Protein AF-A0A7C4BA07-F1 (afdb_monomer_lite)

Radius of gyration: 37.67 Å; chains: 1; bounding box: 111×68×107 Å

Organism: Thermofilum pendens (NCBI:txid2269)

Secondary structure (DSSP, 8-state):
--SEEEEEEE-TT-SPPPTTS-HHHHHHH-EEEEEEEEESSTT-TTS-EEEE-GGGHHHHHHHHTSPP---EEE-BB-SSHHHHEEEEEEE-TTSPEEEE-PPPTT--S-----EEEE-STTEEEEE-GGGEETTEE---S-EEE--B-TTT-PBPPHHHHHHHSHHHHHHHHTTHHHHHT-HHHHHH-TTS-TT--BS--GGGG-SEEEEEESS-SS--SS-TT--EEEE--BTTBPPEEBTTTEEEEEESSHHHHHHHHHHHHSHHHHHHHHHH--TT---THHHHHS-PPPP-TT-HHHHHHHHHHHHHHHHHHHHH-SS--GGGTT--HHHHHHHHHHHHHHHHHHHTT--HHHHHHHHHHHHHHHTPPPPPP----PPPPPEEEEE--EE-TTS-EEEEEEEE-TT---EEEEEEETTEEEEEEESSEEEEEEE----SEEEEEEEEEEETTEEEEEEEEEEE----------PPP----

Structure (mmCIF, N/CA/C/O backbone):
data_AF-A0A7C4BA07-F1
#
_entry.id   AF-A0A7C4BA07-F1
#
loop_
_atom_site.group_PDB
_atom_site.id
_atom_site.type_symbol
_atom_site.label_atom_id
_atom_site.label_alt_id
_atom_site.label_comp_id
_atom_site.label_asym_id
_atom_site.label_entity_id
_atom_site.label_seq_id
_atom_site.pdbx_PDB_ins_code
_atom_site.Cartn_x
_atom_site.Cartn_y
_atom_site.Cartn_z
_atom_site.occupancy
_atom_site.B_iso_or_equiv
_atom_site.auth_seq_id
_atom_site.auth_comp_id
_atom_site.auth_asym_id
_atom_site.auth_atom_id
_atom_site.pdbx_PDB_model_num
ATOM 1 N N . MET A 1 1 ? -4.619 -1.416 -33.440 1.00 54.12 1 MET A N 1
ATOM 2 C CA . MET A 1 1 ? -4.998 -1.117 -32.038 1.00 54.12 1 MET A CA 1
ATOM 3 C C . MET A 1 1 ? -6.148 -0.119 -32.037 1.00 54.12 1 MET A C 1
ATOM 5 O O . MET A 1 1 ? -6.012 0.909 -32.683 1.00 54.12 1 MET A O 1
ATOM 9 N N . ARG A 1 2 ? -7.273 -0.418 -31.367 1.00 68.38 2 ARG A N 1
ATOM 10 C CA . ARG A 1 2 ? -8.318 0.581 -31.076 1.00 68.38 2 ARG A CA 1
ATOM 11 C C . ARG A 1 2 ? -7.860 1.378 -29.851 1.00 68.38 2 ARG A C 1
ATOM 13 O O . ARG A 1 2 ? -7.842 0.827 -28.757 1.00 68.38 2 ARG A O 1
ATOM 20 N N . GLY A 1 3 ? -7.405 2.604 -30.063 1.00 81.94 3 GLY A N 1
ATOM 21 C CA . GLY A 1 3 ? -6.913 3.513 -29.031 1.00 81.94 3 GLY A CA 1
ATOM 22 C C . GLY A 1 3 ? -6.660 4.885 -29.637 1.00 81.94 3 GLY A C 1
ATOM 23 O O . GLY A 1 3 ? -6.429 4.987 -30.844 1.00 81.94 3 GLY A O 1
ATOM 24 N N . VAL A 1 4 ? -6.730 5.930 -28.820 1.00 91.00 4 VAL A N 1
ATOM 25 C CA . VAL A 1 4 ? -6.450 7.299 -29.264 1.00 91.00 4 VAL A CA 1
ATOM 26 C C . VAL A 1 4 ? -4.956 7.542 -29.097 1.00 91.00 4 VAL A C 1
ATOM 28 O O . VAL A 1 4 ? -4.429 7.400 -27.998 1.00 91.00 4 VAL A O 1
ATOM 31 N N . ARG A 1 5 ? -4.265 7.862 -30.194 1.00 92.69 5 ARG A N 1
ATOM 32 C CA . ARG A 1 5 ? -2.851 8.251 -30.146 1.00 92.69 5 ARG A CA 1
ATOM 33 C C . ARG A 1 5 ? -2.728 9.653 -29.572 1.00 92.69 5 ARG A C 1
ATOM 35 O O . ARG A 1 5 ? -3.477 10.544 -29.967 1.00 92.69 5 ARG A O 1
ATOM 42 N N . HIS A 1 6 ? -1.751 9.856 -28.703 1.00 91.12 6 HIS A N 1
ATOM 43 C CA . HIS A 1 6 ? -1.407 11.172 -28.177 1.00 91.12 6 HIS A CA 1
ATOM 44 C C . HIS A 1 6 ? 0.081 11.228 -27.820 1.00 91.12 6 HIS A C 1
ATOM 46 O O . HIS A 1 6 ? 0.798 10.231 -27.889 1.00 91.12 6 HIS A O 1
ATOM 52 N N . VAL A 1 7 ? 0.544 12.421 -27.450 1.00 90.75 7 VAL A N 1
ATOM 53 C CA . VAL A 1 7 ? 1.935 12.677 -27.069 1.00 90.75 7 VAL A CA 1
ATOM 54 C C . VAL A 1 7 ? 1.975 13.124 -25.614 1.00 90.75 7 VAL A C 1
ATOM 56 O O . VAL A 1 7 ? 1.247 14.041 -25.230 1.00 90.75 7 VAL A O 1
ATOM 59 N N . VAL A 1 8 ? 2.825 12.491 -24.811 1.00 90.12 8 VAL A N 1
ATOM 60 C CA . VAL A 1 8 ? 3.152 12.940 -23.454 1.00 90.12 8 VAL A CA 1
ATOM 61 C C . VAL A 1 8 ? 4.354 13.869 -23.540 1.00 90.12 8 VAL A C 1
ATOM 63 O O . VAL A 1 8 ? 5.394 13.493 -24.078 1.00 90.12 8 VAL A O 1
ATOM 66 N N . TRP A 1 9 ? 4.199 15.085 -23.027 1.00 90.50 9 TRP A N 1
ATOM 67 C CA . TRP A 1 9 ? 5.274 16.064 -22.927 1.00 90.50 9 TRP A CA 1
ATOM 68 C C . TRP A 1 9 ? 5.856 16.004 -21.520 1.00 90.50 9 TRP A C 1
ATOM 70 O O . TRP A 1 9 ? 5.135 16.197 -20.545 1.00 90.50 9 TRP A O 1
ATOM 80 N N . VAL A 1 10 ? 7.155 15.748 -21.425 1.00 88.12 10 VAL A N 1
ATOM 81 C CA . VAL A 1 10 ? 7.906 15.719 -20.172 1.00 88.12 10 VAL A CA 1
ATOM 82 C C . VAL A 1 10 ? 8.846 16.912 -20.158 1.00 88.12 10 VAL A C 1
ATOM 84 O O . VAL A 1 10 ? 9.645 17.086 -21.076 1.00 88.12 10 VAL A O 1
ATOM 87 N N . ASN A 1 11 ? 8.736 17.739 -19.119 1.00 87.94 11 ASN A N 1
ATOM 88 C CA . ASN A 1 11 ? 9.677 18.816 -18.840 1.00 87.94 11 ASN A CA 1
ATOM 89 C C . ASN A 1 11 ? 10.668 18.341 -17.763 1.00 87.94 11 ASN A C 1
ATOM 91 O O . ASN A 1 11 ? 10.300 18.357 -16.585 1.00 87.94 11 ASN A O 1
ATOM 95 N N . PRO A 1 12 ? 11.912 17.979 -18.128 1.00 81.31 12 PRO A N 1
ATOM 96 C CA . PRO A 1 12 ? 12.895 17.459 -17.177 1.00 81.31 12 PRO A CA 1
ATOM 97 C C . PRO A 1 12 ? 13.253 18.458 -16.070 1.00 81.31 12 PRO A C 1
ATOM 99 O O . PRO A 1 12 ? 13.679 18.067 -14.991 1.00 81.31 12 PRO A O 1
ATOM 102 N N . SER A 1 13 ? 13.061 19.764 -16.305 1.00 82.06 13 SER A N 1
ATOM 103 C CA . SER A 1 13 ? 13.362 20.789 -15.299 1.00 82.06 13 SER A CA 1
ATOM 104 C C . SER A 1 13 ? 12.371 20.814 -14.130 1.00 82.06 13 SER A C 1
ATOM 106 O O . SER A 1 13 ? 12.659 21.441 -13.110 1.00 82.06 13 SER A O 1
ATOM 108 N N . GLY A 1 14 ? 11.177 20.229 -14.294 1.00 79.75 14 GLY A N 1
ATOM 109 C CA . GLY A 1 14 ? 10.076 20.291 -13.325 1.00 79.75 14 GLY A CA 1
ATOM 110 C C . GLY A 1 14 ? 9.512 21.698 -13.064 1.00 79.75 14 GLY A C 1
ATOM 111 O O . GLY A 1 14 ? 8.563 21.846 -12.295 1.00 79.75 14 GLY A O 1
ATOM 112 N N . LYS A 1 15 ? 10.067 22.749 -13.685 1.00 84.44 15 LYS A N 1
ATOM 113 C CA . LYS A 1 15 ? 9.640 24.140 -13.489 1.00 84.44 15 LYS A CA 1
ATOM 114 C C . LYS A 1 15 ? 8.449 24.479 -14.392 1.00 84.44 15 LYS A C 1
ATOM 116 O O . LYS A 1 15 ? 8.382 23.980 -15.515 1.00 84.44 15 LYS A O 1
ATOM 121 N N . PRO A 1 16 ? 7.526 25.355 -13.957 1.00 87.12 16 PRO A N 1
ATOM 122 C CA . PRO A 1 16 ? 6.476 25.857 -14.835 1.00 87.12 16 PRO A CA 1
ATOM 123 C C . PRO A 1 16 ? 7.067 26.490 -16.100 1.00 87.12 16 PRO A C 1
ATOM 125 O O . PRO A 1 16 ? 7.991 27.299 -16.020 1.00 87.12 16 PRO A O 1
ATOM 128 N N . VAL A 1 17 ? 6.528 26.123 -17.264 1.00 89.56 17 VAL A N 1
ATOM 129 C CA . VAL A 1 17 ? 6.887 26.750 -18.542 1.00 89.56 17 VAL A CA 1
ATOM 130 C C . VAL A 1 17 ? 6.155 28.097 -18.638 1.00 89.56 17 VAL A C 1
ATOM 132 O O . VAL A 1 17 ? 4.936 28.111 -18.451 1.00 89.56 17 VAL A O 1
ATOM 135 N N . PRO A 1 18 ? 6.847 29.221 -18.912 1.00 92.62 18 PRO A N 1
ATOM 136 C CA . PRO A 1 18 ? 6.194 30.519 -19.088 1.00 92.62 18 PRO A CA 1
ATOM 137 C C . PRO A 1 18 ? 5.152 30.488 -20.214 1.00 92.62 18 PRO A C 1
ATOM 139 O O . PRO A 1 18 ? 5.396 29.903 -21.270 1.00 92.62 18 PRO A O 1
ATOM 142 N N . THR A 1 19 ? 3.988 31.111 -20.006 1.00 92.12 19 THR A N 1
ATOM 143 C CA . THR A 1 19 ? 2.861 31.055 -20.960 1.00 92.12 19 THR A CA 1
ATOM 144 C C . THR A 1 19 ? 3.121 31.809 -22.266 1.00 92.12 19 THR A C 1
ATOM 146 O O . THR A 1 19 ? 2.420 31.590 -23.247 1.00 92.12 19 THR A O 1
ATOM 149 N N . ASP A 1 20 ? 4.110 32.698 -22.276 1.00 94.69 20 ASP A N 1
ATOM 150 C CA . ASP A 1 20 ? 4.563 33.515 -23.402 1.00 94.69 20 ASP A CA 1
ATOM 151 C C . ASP A 1 20 ? 5.786 32.926 -24.130 1.00 94.69 20 ASP A C 1
ATOM 153 O O . ASP A 1 20 ? 6.244 33.487 -25.127 1.00 94.69 20 ASP A O 1
ATOM 157 N N . LYS A 1 21 ? 6.309 31.779 -23.673 1.00 94.94 21 LYS A N 1
ATOM 158 C CA . LYS A 1 21 ? 7.494 31.151 -24.264 1.00 94.94 21 LYS A CA 1
ATOM 159 C C . LYS A 1 21 ? 7.201 30.578 -25.662 1.00 94.94 21 LYS A C 1
ATOM 161 O O . LYS A 1 21 ? 6.239 29.819 -25.815 1.00 94.94 21 LYS A O 1
ATOM 166 N N . PRO A 1 22 ? 8.034 30.855 -26.686 1.00 96.06 22 PRO A N 1
ATOM 167 C CA . PRO A 1 22 ? 7.829 30.321 -28.030 1.00 96.06 22 PRO A CA 1
ATOM 168 C C . PRO A 1 22 ? 7.849 28.788 -28.073 1.00 96.06 22 PRO A C 1
ATOM 170 O O . PRO A 1 22 ? 8.717 28.145 -27.481 1.00 96.06 22 PRO A O 1
ATOM 173 N N . LEU A 1 23 ? 6.946 28.190 -28.860 1.00 92.62 23 LEU A N 1
ATOM 174 C CA . LEU A 1 23 ? 6.820 26.731 -28.984 1.00 92.62 23 LEU A CA 1
ATOM 175 C C . LEU A 1 23 ? 8.137 26.040 -29.378 1.00 92.62 23 LEU A C 1
ATOM 177 O O . LEU A 1 23 ? 8.424 24.948 -28.895 1.00 92.62 23 LEU A O 1
ATOM 181 N N . GLU A 1 24 ? 8.943 26.662 -30.238 1.00 93.75 24 GLU A N 1
ATOM 182 C CA . GLU A 1 24 ? 10.231 26.106 -30.670 1.00 93.75 24 GLU A CA 1
ATOM 183 C C . GLU A 1 24 ? 11.255 26.016 -29.535 1.00 93.75 24 GLU A C 1
ATOM 185 O O . GLU A 1 24 ? 12.064 25.091 -29.510 1.00 93.75 24 GLU A O 1
ATOM 190 N N . GLU A 1 25 ? 11.203 26.922 -28.560 1.00 92.31 25 GLU A N 1
ATOM 191 C CA . GLU A 1 25 ? 12.035 26.827 -27.359 1.00 92.31 25 GLU A CA 1
ATOM 192 C C . GLU A 1 25 ? 11.502 25.752 -26.414 1.00 92.31 25 GLU A C 1
ATOM 194 O O . GLU A 1 25 ? 12.265 24.909 -25.948 1.00 92.31 25 GLU A O 1
ATOM 199 N N . VAL A 1 26 ? 10.179 25.698 -26.215 1.00 92.06 26 VAL A N 1
ATOM 200 C CA . VAL A 1 26 ? 9.542 24.647 -25.403 1.00 92.06 26 VAL A CA 1
ATOM 201 C C . VAL A 1 26 ? 9.875 23.257 -25.951 1.00 92.06 26 VAL A C 1
ATOM 203 O O . VAL A 1 26 ? 10.183 22.345 -25.189 1.00 92.06 26 VAL A O 1
ATOM 206 N N . ARG A 1 27 ? 9.888 23.080 -27.277 1.00 91.31 27 ARG A N 1
ATOM 207 C CA . ARG A 1 27 ? 10.254 21.816 -27.940 1.00 91.31 27 ARG A CA 1
ATOM 208 C C . AR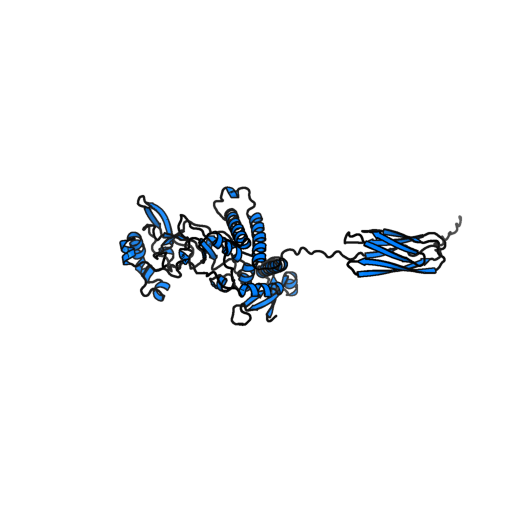G A 1 27 ? 11.702 21.380 -27.707 1.00 91.31 27 ARG A C 1
ATOM 210 O O . ARG A 1 27 ? 11.957 20.180 -27.791 1.00 91.31 27 ARG A O 1
ATOM 217 N N . LYS A 1 28 ? 12.626 22.318 -27.471 1.00 90.62 28 LYS A N 1
ATOM 218 C CA . LYS A 1 28 ? 14.043 22.031 -27.171 1.00 90.62 28 LYS A CA 1
ATOM 219 C C . LYS A 1 28 ? 14.252 21.636 -25.711 1.00 90.62 28 LYS A C 1
ATOM 221 O O . LYS A 1 28 ? 15.174 20.891 -25.414 1.00 90.62 28 LYS A O 1
ATOM 226 N N . GLU A 1 29 ? 13.394 22.126 -24.822 1.00 90.00 29 GLU A N 1
ATOM 227 C CA . GLU A 1 29 ? 13.486 21.907 -23.373 1.00 90.00 29 GLU A CA 1
ATOM 228 C C . GLU A 1 29 ? 12.603 20.760 -22.870 1.00 90.00 29 GLU A C 1
ATOM 230 O O . GLU A 1 29 ? 12.641 20.419 -21.690 1.00 90.00 29 GLU A O 1
ATOM 235 N N . THR A 1 30 ? 11.793 20.165 -23.747 1.00 90.38 30 THR A N 1
ATOM 236 C CA . THR A 1 30 ? 10.874 19.080 -23.396 1.00 90.38 30 THR A CA 1
ATOM 237 C C . THR A 1 30 ? 11.139 17.831 -24.219 1.00 90.38 30 THR A C 1
ATOM 239 O O . THR A 1 30 ? 11.403 17.881 -25.424 1.00 90.38 30 THR A O 1
ATOM 242 N N . THR A 1 31 ? 10.987 16.685 -23.564 1.00 90.50 31 THR A N 1
ATOM 243 C CA . THR A 1 31 ? 10.987 15.382 -24.225 1.00 90.50 31 THR A CA 1
ATOM 244 C C . THR A 1 31 ? 9.551 14.981 -24.529 1.00 90.50 31 THR A C 1
ATOM 246 O O . THR A 1 31 ? 8.634 15.261 -23.758 1.00 90.50 31 THR A O 1
ATOM 249 N N . ARG A 1 32 ? 9.327 14.362 -25.686 1.00 90.00 32 ARG A N 1
ATOM 250 C CA . ARG A 1 32 ? 7.995 14.000 -26.176 1.00 90.00 32 ARG A CA 1
ATOM 251 C C . ARG A 1 32 ? 7.945 12.506 -26.436 1.00 90.00 32 ARG A C 1
ATOM 253 O O . ARG A 1 32 ? 8.760 12.000 -27.201 1.00 90.00 32 ARG A O 1
ATOM 260 N N . TYR A 1 33 ? 6.973 11.832 -25.835 1.00 91.19 33 TYR A N 1
ATOM 261 C CA . TYR A 1 33 ? 6.792 10.389 -25.950 1.00 91.19 33 TYR A CA 1
ATOM 262 C C . TYR A 1 33 ? 5.454 10.066 -26.598 1.00 91.19 33 TYR A C 1
ATOM 264 O O . TYR A 1 33 ? 4.417 10.600 -26.200 1.00 91.19 33 TYR A O 1
ATOM 272 N N . GLU A 1 34 ? 5.465 9.179 -27.589 1.00 90.38 34 GLU A N 1
ATOM 273 C CA . GLU A 1 34 ? 4.231 8.645 -28.156 1.00 90.38 34 GLU A CA 1
ATOM 274 C C . GLU A 1 34 ? 3.554 7.700 -27.164 1.00 90.38 34 GLU A C 1
ATOM 276 O O . GLU A 1 34 ? 4.183 6.823 -26.571 1.00 90.38 34 GLU A O 1
ATOM 281 N N . ALA A 1 35 ? 2.246 7.865 -27.001 1.00 92.19 35 ALA A N 1
ATOM 282 C CA . ALA A 1 35 ? 1.448 7.044 -26.113 1.00 92.19 35 ALA A CA 1
ATOM 283 C C . ALA A 1 35 ? 0.049 6.798 -26.695 1.00 92.19 35 ALA A C 1
ATOM 285 O O . ALA A 1 35 ? -0.362 7.351 -27.721 1.00 92.19 35 ALA A O 1
ATOM 286 N N . LEU A 1 36 ? -0.673 5.899 -26.036 1.00 93.56 36 LEU A N 1
ATOM 287 C CA . LEU A 1 36 ? -2.017 5.474 -26.379 1.00 93.56 36 LEU A CA 1
ATOM 288 C C . LEU A 1 36 ? -2.934 5.655 -25.176 1.00 93.56 36 LEU A C 1
ATOM 290 O O . LEU A 1 36 ? -2.614 5.230 -24.068 1.00 93.56 36 LEU A O 1
ATOM 294 N N . MET A 1 37 ? -4.100 6.237 -25.422 1.00 92.69 37 MET A N 1
ATOM 295 C CA . MET A 1 37 ? -5.237 6.198 -24.512 1.00 92.69 37 MET A CA 1
ATOM 296 C C . MET A 1 37 ? -6.160 5.051 -24.921 1.00 92.69 37 MET A C 1
ATOM 298 O O . MET A 1 37 ? -6.663 5.018 -26.050 1.00 92.69 37 MET A O 1
ATOM 302 N N . ILE A 1 38 ? -6.379 4.106 -24.007 1.00 93.00 38 ILE A N 1
ATOM 303 C CA . ILE A 1 38 ? -7.267 2.952 -24.205 1.00 93.00 38 ILE A CA 1
ATOM 304 C C .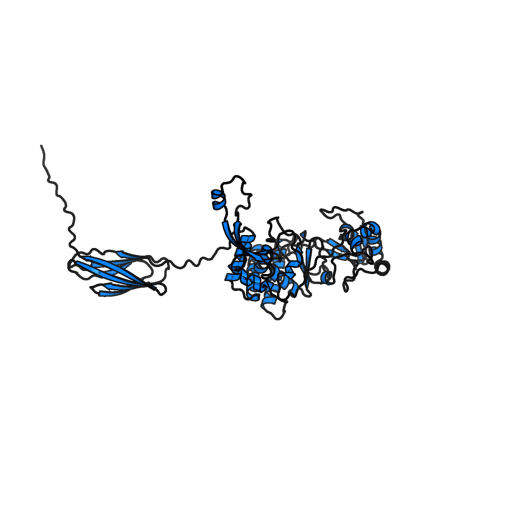 ILE A 1 38 ? -8.163 2.746 -22.975 1.00 93.00 38 ILE A C 1
ATOM 306 O O . ILE A 1 38 ? -7.718 3.020 -21.865 1.00 93.00 38 ILE A O 1
ATOM 310 N N . PRO A 1 39 ? -9.407 2.263 -23.129 1.00 92.31 39 PRO A N 1
ATOM 311 C CA . PRO A 1 39 ? -10.241 1.903 -21.983 1.00 92.31 39 PRO A CA 1
ATOM 312 C C . PRO A 1 39 ? -9.659 0.687 -21.246 1.00 92.31 39 PRO A C 1
ATOM 314 O O . PRO A 1 39 ? -9.095 -0.210 -21.886 1.00 92.31 39 PRO A O 1
ATOM 317 N N . LEU A 1 40 ? -9.822 0.640 -19.919 1.00 88.75 40 LEU A N 1
ATOM 318 C CA . LEU A 1 40 ? -9.461 -0.515 -19.088 1.00 88.75 40 LEU A CA 1
ATOM 319 C C . LEU A 1 40 ? -10.188 -1.774 -19.566 1.00 88.75 40 LEU A C 1
ATOM 321 O O . LEU A 1 40 ? -9.577 -2.833 -19.689 1.00 88.75 40 LEU A O 1
ATOM 325 N N . GLU A 1 41 ? -11.476 -1.645 -19.896 1.00 87.44 41 GLU A N 1
ATOM 326 C CA . GLU A 1 41 ? -12.272 -2.707 -20.502 1.00 87.44 41 GLU A CA 1
ATOM 327 C C . GLU A 1 41 ? -12.404 -2.469 -22.020 1.00 87.44 41 GLU A C 1
ATOM 329 O O . GLU A 1 41 ? -13.167 -1.599 -22.448 1.00 87.44 41 GLU A O 1
ATOM 334 N N . PRO A 1 42 ? -11.742 -3.263 -22.889 1.00 84.00 42 PRO A N 1
ATOM 335 C CA . PRO A 1 42 ? -11.705 -3.009 -24.336 1.00 84.00 42 PRO A CA 1
ATOM 336 C C . PRO A 1 42 ? -13.069 -2.957 -25.040 1.00 84.00 42 PRO A C 1
ATOM 338 O O . PRO A 1 42 ? -13.168 -2.431 -26.148 1.00 84.00 42 PRO A O 1
ATOM 341 N N . ARG A 1 43 ? -14.104 -3.552 -24.434 1.00 85.19 43 ARG A N 1
ATOM 342 C CA . ARG A 1 43 ? -15.472 -3.617 -24.972 1.00 85.19 43 ARG A CA 1
ATOM 343 C C . ARG A 1 43 ? -16.441 -2.629 -24.309 1.00 85.19 43 ARG A C 1
ATOM 345 O O . ARG A 1 43 ? -17.592 -2.590 -24.726 1.00 85.19 43 ARG A O 1
ATOM 352 N N . LYS A 1 44 ? -15.985 -1.846 -23.326 1.00 88.62 44 LYS A N 1
ATOM 353 C CA . LYS A 1 44 ? -16.787 -0.868 -22.579 1.00 88.62 44 LYS A CA 1
ATOM 354 C C . LYS A 1 44 ? -16.070 0.486 -22.546 1.00 88.62 44 LYS A C 1
ATOM 356 O O . LYS A 1 44 ? -15.267 0.730 -21.640 1.00 88.62 44 LYS A O 1
ATOM 361 N N . PRO A 1 45 ? -16.279 1.359 -23.547 1.00 88.19 45 PRO A N 1
ATOM 362 C CA . PRO A 1 45 ? -15.629 2.672 -23.599 1.00 88.19 45 PRO A CA 1
ATOM 363 C C . PRO A 1 45 ? -15.997 3.593 -22.422 1.00 88.19 45 PRO A C 1
ATOM 365 O O . PRO A 1 45 ? -15.292 4.568 -22.184 1.00 88.19 45 PRO A O 1
ATOM 368 N N . GLU A 1 46 ? -17.069 3.292 -21.690 1.00 89.94 46 GLU A N 1
ATOM 369 C CA . GLU A 1 46 ? -17.479 3.952 -20.448 1.00 89.94 46 GLU A CA 1
ATOM 370 C C . GLU A 1 46 ? -16.627 3.568 -19.225 1.00 89.94 46 GLU A C 1
ATOM 372 O O . GLU A 1 46 ? -16.712 4.229 -18.190 1.00 89.94 46 GLU A O 1
ATOM 377 N N . SER A 1 47 ? -15.802 2.518 -19.329 1.00 89.62 47 SER A N 1
ATOM 378 C CA . SER A 1 47 ? -14.817 2.180 -18.295 1.00 89.62 47 SER A CA 1
ATOM 379 C C . SER A 1 47 ? -13.726 3.258 -18.199 1.00 89.62 47 SER A C 1
ATOM 381 O O . SER A 1 47 ? -13.521 4.008 -19.157 1.00 89.62 47 SER A O 1
ATOM 383 N N . PRO A 1 48 ? -13.000 3.365 -17.067 1.00 89.31 48 PRO A N 1
ATOM 384 C CA . PRO A 1 48 ? -11.878 4.293 -16.961 1.00 89.31 48 PRO A CA 1
ATOM 385 C C . PRO A 1 48 ? -10.841 4.063 -18.065 1.00 89.31 48 PRO A C 1
ATOM 387 O O . PRO A 1 48 ? -10.653 2.943 -18.538 1.00 89.31 48 PRO A O 1
ATOM 390 N N . TRP A 1 49 ? -10.154 5.128 -18.473 1.00 92.12 49 TRP A N 1
ATOM 391 C CA . TRP A 1 49 ? -9.155 5.075 -19.538 1.00 92.12 49 TRP A CA 1
ATOM 392 C C . TRP A 1 49 ? -7.744 5.120 -18.965 1.00 92.12 49 TRP A C 1
ATOM 394 O O . TRP A 1 49 ? -7.472 5.856 -18.020 1.00 92.12 49 TRP A O 1
ATOM 404 N N . MET A 1 50 ? -6.847 4.353 -19.578 1.00 92.88 50 MET A N 1
ATOM 405 C CA . MET A 1 50 ? -5.438 4.270 -19.227 1.00 92.88 50 MET A CA 1
ATOM 406 C C . MET A 1 50 ? -4.543 4.868 -20.308 1.00 92.88 50 MET A C 1
ATOM 408 O O . MET A 1 50 ? -4.778 4.679 -21.505 1.00 92.88 50 MET A O 1
ATOM 412 N N . GLN A 1 51 ? -3.491 5.553 -19.863 1.00 93.75 51 GLN A N 1
ATOM 413 C CA . GLN A 1 51 ? -2.422 6.097 -20.691 1.00 93.75 51 GLN A CA 1
ATOM 414 C C . GLN A 1 51 ? -1.215 5.153 -20.690 1.00 93.75 51 GLN A C 1
ATOM 416 O O . GLN A 1 51 ? -0.526 5.043 -19.680 1.00 93.75 51 GLN A O 1
ATOM 421 N N . VAL A 1 52 ? -0.943 4.493 -21.815 1.00 93.94 52 VAL A N 1
ATOM 422 C CA . VAL A 1 52 ? 0.092 3.448 -21.930 1.00 93.94 52 VAL A CA 1
ATOM 423 C C . VAL A 1 52 ? 0.951 3.616 -23.187 1.00 93.94 52 VAL A C 1
ATOM 425 O O . VAL A 1 52 ? 0.551 4.301 -24.127 1.00 93.94 52 VAL A O 1
ATOM 428 N N . THR A 1 53 ? 2.118 2.973 -23.243 1.00 92.06 53 THR A N 1
ATOM 429 C CA . THR A 1 53 ? 2.910 2.841 -24.479 1.00 92.06 53 THR A CA 1
ATOM 430 C C . THR A 1 53 ? 2.436 1.629 -25.296 1.00 92.06 53 THR A C 1
ATOM 432 O O . THR A 1 53 ? 1.879 0.685 -24.728 1.00 92.06 53 THR A O 1
ATOM 435 N N . PRO A 1 54 ? 2.648 1.598 -26.628 1.00 88.38 54 PRO A N 1
ATOM 436 C CA . PRO A 1 54 ? 2.266 0.450 -27.455 1.00 88.38 54 PRO A CA 1
ATOM 437 C C . PRO A 1 54 ? 2.856 -0.888 -26.982 1.00 88.38 54 PRO A C 1
ATOM 439 O O . PRO A 1 54 ? 2.174 -1.909 -27.082 1.00 88.38 54 PRO A O 1
ATOM 442 N N . GLY A 1 55 ? 4.079 -0.877 -26.436 1.00 88.75 55 GLY A N 1
ATOM 443 C CA . GLY A 1 55 ? 4.810 -2.073 -26.005 1.00 88.75 55 GLY A CA 1
ATOM 444 C C . GLY A 1 55 ? 4.166 -2.836 -24.844 1.00 88.75 55 GLY A C 1
ATOM 445 O O . GLY A 1 55 ? 4.304 -4.054 -24.769 1.00 88.75 55 GLY A O 1
ATOM 446 N N . VAL A 1 56 ? 3.402 -2.161 -23.976 1.00 92.69 56 VAL A N 1
ATOM 447 C CA . VAL A 1 56 ? 2.809 -2.799 -22.783 1.00 92.69 56 VAL A CA 1
ATOM 448 C C . VAL A 1 56 ? 1.339 -3.188 -22.940 1.00 92.69 56 VAL A C 1
ATOM 450 O O . VAL A 1 56 ? 0.807 -3.891 -22.085 1.00 92.69 56 VAL A O 1
ATOM 453 N N . VAL A 1 57 ? 0.657 -2.763 -24.012 1.00 90.75 57 VAL A N 1
ATOM 454 C CA . VAL A 1 57 ? -0.812 -2.895 -24.148 1.00 90.75 57 VAL A CA 1
ATOM 455 C C . VAL A 1 57 ? -1.300 -4.327 -23.918 1.00 90.75 57 VAL A C 1
ATOM 457 O O . VAL A 1 57 ? -2.277 -4.537 -23.198 1.00 90.75 57 VAL A O 1
ATOM 460 N N . GLU A 1 58 ? -0.641 -5.312 -24.529 1.00 88.50 58 GLU A N 1
ATOM 461 C CA . GLU A 1 58 ? -1.071 -6.710 -24.434 1.00 88.50 58 GLU A CA 1
ATOM 462 C C . GLU A 1 58 ? -0.802 -7.300 -23.044 1.00 88.50 58 GLU A C 1
ATOM 464 O O . GLU A 1 58 ? -1.665 -7.967 -22.471 1.00 88.50 58 GLU A O 1
ATOM 469 N N . ALA A 1 59 ? 0.351 -6.976 -22.453 1.00 90.31 59 ALA A N 1
ATOM 470 C CA . ALA A 1 59 ? 0.699 -7.396 -21.100 1.00 90.31 59 ALA A CA 1
ATOM 471 C C . ALA A 1 59 ? -0.275 -6.827 -20.058 1.00 90.31 59 ALA A C 1
ATOM 473 O O . ALA A 1 59 ? -0.740 -7.559 -19.182 1.00 90.31 59 ALA A O 1
ATOM 474 N N . VAL A 1 60 ? -0.651 -5.550 -20.194 1.00 91.38 60 VAL A N 1
ATOM 475 C CA . VAL A 1 60 ? -1.659 -4.920 -19.334 1.00 91.38 60 VAL A CA 1
ATOM 476 C C . VAL A 1 60 ? -2.993 -5.650 -19.455 1.00 91.38 60 VAL A C 1
ATOM 478 O O . VAL A 1 60 ? -3.556 -6.053 -18.443 1.00 91.38 60 VAL A O 1
ATOM 481 N N . ARG A 1 61 ? -3.487 -5.904 -20.673 1.00 88.81 61 ARG A N 1
ATOM 482 C CA . ARG A 1 61 ? -4.765 -6.613 -20.873 1.00 88.81 61 ARG A CA 1
ATOM 483 C C . ARG A 1 61 ? -4.787 -7.994 -20.234 1.00 88.81 61 ARG A C 1
ATOM 485 O O . ARG A 1 61 ? -5.790 -8.348 -19.618 1.00 88.81 61 ARG A O 1
ATOM 492 N N . LYS A 1 62 ? -3.693 -8.750 -20.353 1.00 86.19 62 LYS A N 1
ATOM 493 C CA . LYS A 1 62 ? -3.560 -10.061 -19.708 1.00 86.19 62 LYS A CA 1
ATOM 494 C C . LYS A 1 62 ? -3.694 -9.944 -18.188 1.00 86.19 62 LYS A C 1
ATOM 496 O O . LYS A 1 62 ? -4.385 -10.760 -17.585 1.00 86.19 62 LYS A O 1
ATOM 501 N N . LEU A 1 63 ? -3.088 -8.920 -17.583 1.00 87.19 63 LEU A N 1
ATOM 502 C CA . LEU A 1 63 ? -3.173 -8.698 -16.139 1.00 87.19 63 LEU A CA 1
ATOM 503 C C . LEU A 1 63 ? -4.582 -8.291 -15.679 1.00 87.19 63 LEU A C 1
ATOM 505 O O . LEU A 1 63 ? -5.028 -8.724 -14.621 1.00 87.19 63 LEU A O 1
ATOM 509 N N . LEU A 1 64 ? -5.297 -7.486 -16.468 1.00 89.88 64 LEU A N 1
ATOM 510 C CA . LEU A 1 64 ? -6.654 -7.039 -16.126 1.00 89.88 64 LEU A CA 1
ATOM 511 C C . LEU A 1 64 ? -7.709 -8.157 -16.246 1.00 89.88 64 LEU A C 1
ATOM 513 O O . LEU A 1 64 ? -8.754 -8.087 -15.604 1.00 89.88 64 LEU A O 1
ATOM 517 N N . ALA A 1 65 ? -7.450 -9.189 -17.055 1.00 86.19 65 ALA A N 1
ATOM 518 C CA . ALA A 1 65 ? -8.404 -10.260 -17.364 1.00 86.19 65 ALA A CA 1
ATOM 519 C C . ALA A 1 65 ? -8.441 -11.419 -16.341 1.00 86.19 65 ALA A C 1
ATOM 521 O O . ALA A 1 65 ? -9.190 -12.377 -16.532 1.00 86.19 65 ALA A O 1
ATOM 522 N N . GLY A 1 66 ? -7.623 -11.371 -15.285 1.00 82.25 66 GLY A N 1
ATOM 523 C CA . GLY A 1 66 ? -7.528 -12.434 -14.281 1.00 82.25 66 GLY A CA 1
ATOM 524 C C . GLY A 1 66 ? -8.721 -12.535 -13.317 1.00 82.25 66 GLY A C 1
ATOM 525 O O . GLY A 1 66 ? -9.555 -11.635 -13.199 1.00 82.25 66 GLY A O 1
ATOM 526 N N . GLN A 1 67 ? -8.768 -13.638 -12.567 1.00 91.00 67 GLN A N 1
ATOM 527 C CA . GLN A 1 67 ? -9.696 -13.806 -11.447 1.00 91.00 67 GLN A CA 1
ATOM 528 C C . GLN A 1 67 ? -9.292 -12.892 -10.281 1.00 91.00 67 GLN A C 1
ATOM 530 O O . GLN A 1 67 ? -8.113 -12.766 -9.951 1.00 91.00 67 GLN A O 1
ATOM 535 N N . GLN A 1 68 ? -10.275 -12.275 -9.625 1.00 93.94 68 GLN A N 1
ATOM 536 C CA . GLN A 1 68 ? -10.054 -11.515 -8.396 1.00 93.94 68 GLN A CA 1
ATOM 537 C C . GLN A 1 68 ? -10.049 -12.464 -7.193 1.00 93.94 68 GLN A C 1
ATOM 539 O O . GLN A 1 68 ? -11.040 -13.151 -6.948 1.00 93.94 68 GLN A O 1
ATOM 544 N N . TYR A 1 69 ? -8.931 -12.501 -6.467 1.00 96.19 69 TYR A N 1
ATOM 545 C CA . TYR A 1 69 ? -8.765 -13.297 -5.241 1.00 96.19 69 TYR A CA 1
ATOM 546 C C . TYR A 1 69 ? -8.709 -12.455 -3.968 1.00 96.19 69 TYR A C 1
ATOM 548 O O . TYR A 1 69 ? -8.900 -12.988 -2.880 1.00 96.19 69 TYR A O 1
ATOM 556 N N . TYR A 1 70 ? -8.448 -11.158 -4.113 1.00 97.31 70 TYR A N 1
ATOM 557 C CA . TYR A 1 70 ? -8.254 -10.227 -3.012 1.00 97.31 70 TYR A CA 1
ATOM 558 C C . TYR A 1 70 ? -9.234 -9.065 -3.135 1.00 97.31 70 TYR A C 1
ATOM 560 O O . TYR A 1 70 ? -9.522 -8.590 -4.238 1.00 97.31 70 TYR A O 1
ATOM 568 N N . GLU A 1 71 ? -9.724 -8.599 -1.991 1.00 97.06 71 GLU A N 1
ATOM 569 C CA . GLU A 1 71 ? -10.641 -7.470 -1.888 1.00 97.06 71 GLU A CA 1
ATOM 570 C C . GLU A 1 71 ? -10.010 -6.377 -1.026 1.00 97.06 71 GLU A C 1
ATOM 572 O O . GLU A 1 71 ? -9.400 -6.638 0.014 1.00 97.06 71 GLU A O 1
ATOM 577 N N . ALA A 1 72 ? -10.119 -5.139 -1.501 1.00 97.75 72 ALA A N 1
ATOM 578 C CA . ALA A 1 72 ? -9.642 -3.972 -0.786 1.00 97.75 72 ALA A CA 1
ATOM 579 C C . ALA A 1 72 ? -10.811 -3.291 -0.081 1.00 97.75 72 ALA A C 1
ATOM 581 O O . ALA A 1 72 ? -11.873 -3.085 -0.665 1.00 97.75 72 ALA A O 1
ATOM 582 N N . HIS A 1 73 ? -10.584 -2.850 1.149 1.00 97.69 73 HIS A N 1
ATOM 583 C CA . HIS A 1 73 ? -11.582 -2.172 1.960 1.00 97.69 73 HIS A CA 1
ATOM 584 C C . HIS A 1 73 ? -11.034 -0.865 2.512 1.00 97.69 73 HIS A C 1
ATOM 586 O O . HIS A 1 73 ? -9.836 -0.710 2.756 1.00 97.69 73 HIS A O 1
ATOM 592 N N . LYS A 1 74 ? -11.921 0.095 2.766 1.00 96.75 74 LYS A N 1
ATOM 593 C CA . LYS A 1 74 ? -11.548 1.250 3.582 1.00 96.75 74 LYS A CA 1
ATOM 594 C C . LYS A 1 74 ? -11.221 0.785 5.001 1.00 96.75 74 LYS A C 1
ATOM 596 O O . LYS A 1 74 ? -11.764 -0.206 5.488 1.00 96.75 74 LYS A O 1
ATOM 601 N N . GLY A 1 75 ? -10.337 1.524 5.665 1.00 96.81 75 GLY A N 1
ATOM 602 C CA . GLY A 1 75 ? -10.191 1.428 7.115 1.00 96.81 75 GLY A CA 1
ATOM 603 C C . GLY A 1 75 ? -11.491 1.746 7.866 1.00 96.81 75 GLY A C 1
ATOM 604 O O . GLY A 1 75 ? -12.478 2.191 7.281 1.00 96.81 75 GLY A O 1
ATOM 605 N N . ALA A 1 76 ? -11.470 1.588 9.187 1.00 97.50 76 ALA A N 1
ATOM 606 C CA . ALA A 1 76 ? -12.634 1.856 10.020 1.00 97.50 76 ALA A CA 1
ATOM 607 C C . ALA A 1 76 ? -12.955 3.360 10.051 1.00 97.50 76 ALA A C 1
ATOM 609 O O . ALA A 1 76 ? -12.100 4.197 10.365 1.00 97.50 76 ALA A O 1
ATOM 610 N N . TYR A 1 77 ? -14.201 3.716 9.744 1.00 96.50 77 TYR A N 1
ATOM 611 C CA . TYR A 1 77 ? -14.683 5.091 9.740 1.00 96.50 77 TYR A CA 1
ATOM 612 C C . TYR A 1 77 ? -15.455 5.421 11.021 1.00 96.50 77 TYR A C 1
ATOM 614 O O . TYR A 1 77 ? -16.603 5.024 11.226 1.00 96.50 77 TYR A O 1
ATOM 622 N N . VAL A 1 78 ? -14.827 6.215 11.889 1.00 95.25 78 VAL A N 1
ATOM 623 C CA . VAL A 1 78 ? -15.379 6.550 13.212 1.00 95.25 78 VAL A CA 1
ATOM 624 C C . VAL A 1 78 ? -16.286 7.787 13.213 1.00 95.25 78 VAL A C 1
ATOM 626 O O . VAL A 1 78 ? -17.027 8.022 14.166 1.00 95.25 78 VAL A O 1
ATOM 629 N N . GLY A 1 79 ? -16.244 8.623 12.171 1.00 92.38 79 GLY A N 1
ATOM 630 C CA . GLY A 1 79 ? -17.112 9.802 12.013 1.00 92.38 79 GLY A CA 1
ATOM 631 C C . GLY A 1 79 ? -16.930 10.941 13.037 1.00 92.38 79 GLY A C 1
ATOM 632 O O . GLY A 1 79 ? -17.523 12.006 12.858 1.00 92.38 79 GLY A O 1
ATOM 633 N N . LEU A 1 80 ? -16.125 10.746 14.088 1.00 94.38 80 LEU A N 1
ATOM 634 C CA . LEU A 1 80 ? -15.724 11.763 15.065 1.00 94.38 80 LEU A CA 1
ATOM 635 C C . LEU A 1 80 ? -14.394 11.377 15.734 1.00 94.38 80 LEU A C 1
ATOM 637 O O . LEU A 1 80 ? -14.369 10.843 16.838 1.00 94.38 80 LEU A O 1
ATOM 641 N N . ASN A 1 81 ? -13.284 11.643 15.043 1.00 95.12 81 ASN A N 1
ATOM 642 C CA . ASN A 1 81 ? -11.959 11.126 15.402 1.00 95.12 81 ASN A CA 1
ATOM 643 C C . ASN A 1 81 ? -11.575 11.361 16.868 1.00 95.12 81 ASN A C 1
ATOM 645 O O . ASN A 1 81 ? -11.214 10.403 17.524 1.00 95.12 81 ASN A O 1
ATOM 649 N N . GLN A 1 82 ? -11.725 12.569 17.420 1.00 95.19 82 GLN A N 1
ATOM 650 C CA . GLN A 1 82 ? -11.307 12.864 18.802 1.00 95.19 82 GLN A CA 1
ATOM 651 C C . GLN A 1 82 ? -12.108 12.131 19.889 1.00 95.19 82 GLN A C 1
ATOM 653 O O . GLN A 1 82 ? -11.700 12.161 21.035 1.00 95.19 82 GLN A O 1
ATOM 658 N N . VAL A 1 83 ? -13.236 11.479 19.599 1.00 96.88 83 VAL A N 1
ATOM 659 C CA . VAL A 1 83 ? -13.881 10.608 20.606 1.00 96.88 83 VAL A CA 1
ATOM 660 C C . VAL A 1 83 ? -13.300 9.195 20.570 1.00 96.88 83 VAL A C 1
ATOM 662 O O . VAL A 1 83 ? -13.249 8.525 21.589 1.00 96.88 83 VAL A O 1
ATOM 665 N N . TYR A 1 84 ? -12.848 8.726 19.408 1.00 97.56 84 TYR A N 1
ATOM 666 C CA . TYR A 1 84 ? -12.395 7.342 19.250 1.00 97.56 84 TYR A CA 1
ATOM 667 C C . TYR A 1 84 ? -10.876 7.202 19.221 1.00 97.56 84 TYR A C 1
ATOM 669 O O . TYR A 1 84 ? -10.373 6.148 19.588 1.00 97.56 84 TYR A O 1
ATOM 677 N N . PHE A 1 85 ? -10.154 8.223 18.762 1.00 97.06 85 PHE A N 1
ATOM 678 C CA . PHE A 1 85 ? -8.700 8.242 18.669 1.00 97.06 85 PHE A CA 1
ATOM 679 C C . PHE A 1 85 ? -8.152 8.718 20.004 1.00 97.06 85 PHE A C 1
ATOM 681 O O . PHE A 1 85 ? -8.427 9.839 20.437 1.00 97.06 85 PHE A O 1
ATOM 688 N N . ILE A 1 86 ? -7.395 7.844 20.648 1.00 97.62 86 ILE A N 1
ATOM 689 C CA . ILE A 1 86 ? -6.941 8.020 22.018 1.00 97.62 86 ILE A CA 1
ATOM 690 C C . ILE A 1 86 ? -5.433 7.805 22.111 1.00 97.62 86 ILE A C 1
ATOM 692 O O . ILE A 1 86 ? -4.819 7.118 21.290 1.00 97.62 86 ILE A O 1
ATOM 696 N N . GLU A 1 87 ? -4.855 8.400 23.141 1.00 97.31 87 GLU A N 1
ATOM 697 C CA . GLU A 1 87 ? -3.481 8.184 23.574 1.00 97.31 87 GLU A CA 1
ATOM 698 C C . GLU A 1 87 ? -3.527 7.503 24.942 1.00 97.31 87 GLU A C 1
ATOM 700 O O . GLU A 1 87 ? -4.266 7.939 25.832 1.00 97.31 87 GLU A O 1
ATOM 705 N N . ILE A 1 88 ? -2.756 6.430 25.112 1.00 97.50 88 ILE A N 1
ATOM 706 C CA . ILE A 1 88 ? -2.633 5.738 26.396 1.00 97.50 88 ILE A CA 1
ATOM 707 C C . ILE A 1 88 ? -1.556 6.459 27.210 1.00 97.50 88 ILE A C 1
ATOM 709 O O . ILE A 1 88 ? -0.390 6.464 26.832 1.00 97.50 88 ILE A O 1
ATOM 713 N N . ARG A 1 89 ? -1.943 7.066 28.335 1.00 97.44 89 ARG A N 1
ATOM 714 C CA . ARG A 1 89 ? -1.030 7.771 29.250 1.00 97.44 89 ARG A CA 1
ATOM 715 C C . ARG A 1 89 ? -0.315 6.816 30.193 1.00 97.44 89 ARG A C 1
ATOM 717 O O . ARG A 1 89 ? 0.868 6.983 30.467 1.00 97.44 89 ARG A O 1
ATOM 724 N N . SER A 1 90 ? -1.042 5.839 30.723 1.00 97.00 90 SER A N 1
ATOM 725 C CA . SER A 1 90 ? -0.489 4.831 31.624 1.00 97.00 90 SER A CA 1
ATOM 726 C C . SER A 1 90 ? -1.407 3.618 31.731 1.00 97.00 90 SER A C 1
ATOM 728 O O . SER A 1 90 ? -2.592 3.665 31.383 1.00 97.00 90 SER A O 1
ATOM 730 N N . ARG A 1 91 ? -0.853 2.516 32.238 1.00 97.06 91 ARG A N 1
ATOM 731 C CA . ARG A 1 91 ? -1.607 1.324 32.622 1.00 97.06 91 ARG A CA 1
ATOM 732 C C . ARG A 1 91 ? -1.679 1.248 34.142 1.00 97.06 91 ARG A C 1
ATOM 734 O O . ARG A 1 91 ? -0.663 1.366 34.822 1.00 97.06 91 ARG A O 1
ATOM 741 N N . ARG A 1 92 ? -2.885 1.066 34.672 1.00 96.94 92 ARG A N 1
ATOM 742 C CA . ARG A 1 92 ? -3.126 0.883 36.106 1.00 96.94 92 ARG A CA 1
ATOM 743 C C . ARG A 1 92 ? -2.763 -0.541 36.551 1.00 96.94 92 ARG A C 1
ATOM 745 O O . ARG A 1 92 ? -2.782 -1.450 35.720 1.00 96.94 92 ARG A O 1
ATOM 752 N N . PRO A 1 93 ? -2.505 -0.769 37.855 1.00 96.31 93 PRO A N 1
ATOM 753 C CA . PRO A 1 93 ? -2.238 -2.109 38.389 1.00 96.31 93 PRO A CA 1
ATOM 754 C C . PRO A 1 93 ? -3.362 -3.125 38.136 1.00 96.31 93 PRO A C 1
ATOM 756 O O . PRO A 1 93 ? -3.100 -4.315 38.027 1.00 96.31 93 PRO A O 1
ATOM 759 N N . ASP A 1 94 ? -4.607 -2.660 38.000 1.00 95.19 94 ASP A N 1
ATOM 760 C CA . ASP A 1 94 ? -5.778 -3.485 37.677 1.00 95.19 94 ASP A CA 1
ATOM 761 C C . ASP A 1 94 ? -5.939 -3.763 36.167 1.00 95.19 94 ASP A C 1
ATOM 763 O O . ASP A 1 94 ? -6.987 -4.232 35.727 1.00 95.19 94 ASP A O 1
ATOM 767 N N . GLY A 1 95 ? -4.923 -3.439 35.361 1.00 95.12 95 GLY A N 1
ATOM 768 C CA . GLY A 1 95 ? -4.881 -3.678 33.919 1.00 95.12 95 GLY A CA 1
ATOM 769 C C . GLY A 1 95 ? -5.586 -2.621 33.065 1.00 95.12 95 GLY A C 1
ATOM 770 O O . GLY A 1 95 ? -5.396 -2.621 31.843 1.00 95.12 95 GLY A O 1
ATOM 771 N N . LYS A 1 96 ? -6.343 -1.697 33.673 1.00 98.12 96 LYS A N 1
ATOM 772 C CA . LYS A 1 96 ? -7.089 -0.647 32.965 1.00 98.12 96 LYS A CA 1
ATOM 773 C C . LYS A 1 96 ? -6.173 0.428 32.388 1.00 98.12 96 LYS A C 1
ATOM 775 O O . LYS A 1 96 ? -5.060 0.650 32.871 1.00 98.12 96 LYS A O 1
ATOM 780 N N . LEU A 1 97 ? -6.656 1.123 31.365 1.00 98.19 97 LEU A N 1
ATOM 781 C CA . LEU A 1 97 ? -5.904 2.156 30.660 1.00 98.19 97 LEU A CA 1
ATOM 782 C C . LEU A 1 97 ? -6.336 3.537 31.134 1.00 98.19 97 LEU A C 1
ATOM 784 O O . LEU A 1 97 ? -7.525 3.847 31.112 1.00 98.19 97 LEU A O 1
ATOM 788 N N . VAL A 1 98 ? -5.376 4.373 31.524 1.00 98.38 98 VAL A N 1
ATOM 789 C CA . VAL A 1 98 ? -5.589 5.818 31.631 1.00 98.38 98 VAL A CA 1
ATOM 790 C C . VAL A 1 98 ? -5.328 6.407 30.257 1.00 98.38 98 VAL A C 1
ATOM 792 O O . VAL A 1 98 ? -4.237 6.253 29.709 1.00 98.38 98 VAL A O 1
ATOM 795 N N . ILE A 1 99 ? -6.336 7.055 29.692 1.00 98.31 99 ILE A N 1
ATOM 796 C CA . ILE A 1 99 ? -6.316 7.571 28.329 1.00 98.31 99 ILE A CA 1
ATOM 797 C C . ILE A 1 99 ? -6.600 9.065 28.306 1.00 98.31 99 ILE A C 1
ATOM 799 O O . ILE A 1 99 ? -7.249 9.609 29.200 1.00 98.31 99 ILE A O 1
ATOM 803 N N . THR A 1 100 ? -6.185 9.712 27.225 1.00 97.69 100 THR A N 1
ATOM 804 C CA . THR A 1 100 ? -6.733 11.005 26.819 1.00 97.69 100 THR A CA 1
ATOM 805 C C . THR A 1 100 ? -7.143 10.963 25.357 1.00 97.69 100 THR A C 1
ATOM 807 O O . THR A 1 100 ? -6.732 10.080 24.604 1.00 97.69 100 THR A O 1
ATOM 810 N N . ASN A 1 101 ? -7.963 11.923 24.955 1.00 96.38 101 ASN A N 1
ATOM 811 C CA . ASN A 1 101 ? -8.486 12.040 23.608 1.00 96.38 101 ASN A CA 1
ATOM 812 C C . ASN A 1 101 ? -7.932 13.312 22.932 1.00 96.38 101 ASN A C 1
ATOM 814 O O . ASN A 1 101 ? -8.560 14.382 22.953 1.00 96.38 101 ASN A O 1
ATOM 818 N N . PRO A 1 102 ? -6.691 13.236 22.412 1.00 93.75 102 PRO A N 1
ATOM 819 C CA . PRO A 1 102 ? -5.948 14.410 21.980 1.00 93.75 102 PRO A CA 1
ATOM 820 C C . PRO A 1 102 ? -6.585 15.073 20.755 1.00 93.75 102 PRO A C 1
ATOM 822 O O . PRO A 1 102 ? -7.313 14.456 19.975 1.00 93.75 102 PRO A O 1
ATOM 825 N N . LEU A 1 103 ? -6.285 16.358 20.570 1.00 90.69 103 LEU A N 1
ATOM 826 C CA . LEU A 1 103 ? -6.609 17.058 19.330 1.00 90.69 103 LEU A CA 1
ATOM 827 C C . LEU A 1 103 ? -5.746 16.516 18.188 1.00 90.69 103 LEU A C 1
ATOM 829 O O . LEU A 1 103 ? -4.520 16.506 18.282 1.00 90.69 103 LEU A O 1
ATOM 833 N N . GLU A 1 104 ? -6.375 16.145 17.075 1.00 84.06 104 GLU A N 1
ATOM 834 C CA . GLU A 1 104 ? -5.646 15.724 15.883 1.00 84.06 104 GLU A CA 1
ATOM 835 C C . GLU A 1 104 ? -5.319 16.923 14.967 1.00 84.06 104 GLU A C 1
ATOM 837 O O . GLU A 1 104 ? -6.157 17.810 14.759 1.00 84.06 104 GLU A O 1
ATOM 842 N N . PRO A 1 105 ? -4.131 16.949 14.333 1.00 82.31 105 PRO A N 1
ATOM 843 C CA . PRO A 1 105 ? -3.802 17.965 13.337 1.00 82.31 105 PRO A CA 1
ATOM 844 C C . PRO A 1 105 ? -4.826 18.011 12.193 1.00 82.31 105 PRO A C 1
ATOM 846 O O . PRO A 1 105 ? -5.197 16.974 11.635 1.00 82.31 105 PRO A O 1
ATOM 849 N N . GLY A 1 106 ? -5.270 19.219 11.831 1.00 76.50 106 GLY A N 1
ATOM 850 C CA . GLY A 1 106 ? -6.255 19.444 10.763 1.00 76.50 106 GLY A CA 1
ATOM 851 C C . GLY A 1 106 ? -7.708 19.130 11.145 1.00 76.50 106 GLY A C 1
ATOM 852 O O . GLY A 1 106 ? -8.592 19.147 10.286 1.00 76.50 106 GLY A O 1
ATOM 853 N N . GLN A 1 107 ? -7.984 18.842 12.419 1.00 82.56 107 GLN A N 1
ATOM 854 C CA . GLN A 1 107 ? -9.324 18.531 12.900 1.00 82.56 107 GLN A CA 1
ATOM 855 C C . GLN A 1 107 ? -10.230 19.774 12.932 1.00 82.56 107 GLN A C 1
ATOM 857 O O . GLN A 1 107 ? -9.942 20.765 13.602 1.00 82.56 107 GLN A O 1
ATOM 862 N N . LYS A 1 108 ? -11.372 19.694 12.234 1.00 79.38 108 LYS A N 1
ATOM 863 C CA . LYS A 1 108 ? -12.364 20.784 12.158 1.00 79.38 108 LYS A CA 1
ATOM 864 C C . LYS A 1 108 ? -13.330 20.809 13.349 1.00 79.38 108 LYS A C 1
ATOM 866 O O . LYS A 1 108 ? -13.562 21.862 13.928 1.00 79.38 108 LYS A O 1
ATOM 871 N N . LYS A 1 109 ? -13.912 19.658 13.705 1.00 83.62 109 LYS A N 1
ATOM 872 C CA . LYS A 1 109 ? -14.865 19.525 14.824 1.00 83.62 109 LYS A CA 1
ATOM 873 C C . LYS A 1 109 ? -14.122 19.139 16.086 1.00 83.62 109 LYS A C 1
ATOM 875 O O . LYS A 1 109 ? -13.428 18.136 16.034 1.00 83.62 109 LYS A O 1
ATOM 880 N N . LYS A 1 110 ? -14.295 19.862 17.188 1.00 89.94 110 LYS A N 1
ATOM 881 C CA . LYS A 1 110 ? -13.637 19.581 18.473 1.00 89.94 110 LYS A CA 1
ATOM 882 C C . LYS A 1 110 ? -14.674 19.177 19.516 1.00 89.94 110 LYS A C 1
ATOM 884 O O . LYS A 1 110 ? -15.784 19.700 19.497 1.00 89.94 110 LYS A O 1
ATOM 889 N N . VAL A 1 111 ? -14.298 18.267 20.403 1.00 93.56 111 VAL A N 1
ATOM 890 C CA . VAL A 1 111 ? -15.072 17.889 21.593 1.00 93.56 111 VAL A CA 1
ATOM 891 C C . VAL A 1 111 ? -14.264 18.197 22.848 1.00 93.56 111 VAL A C 1
ATOM 893 O O . VAL A 1 111 ? -13.068 18.492 22.768 1.00 93.56 111 VAL A O 1
ATOM 896 N N . LYS A 1 112 ? -14.910 18.131 24.014 1.00 93.31 112 LYS A N 1
ATOM 897 C CA . LYS A 1 112 ? -14.225 18.274 25.300 1.00 93.31 112 LYS A CA 1
ATOM 898 C C . LYS A 1 112 ? -13.115 17.224 25.417 1.00 93.31 112 LYS A C 1
ATOM 900 O O . LYS A 1 112 ? -13.385 16.031 25.280 1.00 93.31 112 LYS A O 1
ATOM 905 N N . GLN A 1 113 ? -11.888 17.664 25.680 1.00 96.12 113 GLN A N 1
ATOM 906 C CA . GLN A 1 113 ? -10.793 16.762 26.020 1.00 96.12 113 GLN A CA 1
ATOM 907 C C . GLN A 1 113 ? -10.926 16.329 27.481 1.00 96.12 113 GLN A C 1
ATOM 909 O O . GLN A 1 113 ? -11.228 17.150 28.350 1.00 96.12 113 GLN A O 1
ATOM 914 N N . VAL A 1 114 ? -10.724 15.044 27.744 1.00 96.19 114 VAL A N 1
ATOM 915 C CA . VAL A 1 114 ? -10.783 14.458 29.081 1.00 96.19 114 VAL A CA 1
ATOM 916 C C . VAL A 1 114 ? -9.616 13.506 29.290 1.00 96.19 114 VAL A C 1
ATOM 918 O O . VAL A 1 114 ? -9.032 12.979 28.338 1.00 96.19 114 VAL A O 1
ATOM 921 N N . GLU A 1 115 ? -9.300 13.274 30.555 1.00 97.31 115 GLU A N 1
ATOM 922 C CA . GLU A 1 115 ? -8.602 12.069 30.976 1.00 97.31 115 GLU A CA 1
ATOM 923 C C . GLU A 1 115 ? -9.637 11.096 31.525 1.00 97.31 115 GLU A C 1
ATOM 925 O O . GLU A 1 115 ? -10.501 11.470 32.322 1.00 97.31 115 GLU A O 1
ATOM 930 N N . ALA A 1 116 ? -9.586 9.857 31.053 1.00 97.56 116 ALA A N 1
ATOM 931 C CA . ALA A 1 116 ? -10.544 8.830 31.420 1.00 97.56 116 ALA A CA 1
ATOM 932 C C . ALA A 1 116 ? -9.837 7.502 31.648 1.00 97.56 116 ALA A C 1
ATOM 934 O O . ALA A 1 116 ? -8.728 7.265 31.176 1.00 97.56 116 ALA A O 1
ATOM 935 N N . VAL A 1 117 ? -10.504 6.628 32.386 1.00 98.50 117 VAL A N 1
ATOM 936 C CA . VAL A 1 117 ? -10.056 5.257 32.604 1.00 98.50 117 VAL A CA 1
ATOM 937 C C . VAL A 1 117 ? -10.970 4.374 31.789 1.00 98.50 117 VAL A C 1
ATOM 939 O O . VAL A 1 117 ? -12.181 4.534 31.904 1.00 98.50 117 VAL A O 1
ATOM 942 N N . ILE A 1 118 ? -10.419 3.468 30.990 1.00 98.56 118 ILE A N 1
ATOM 943 C CA . ILE A 1 118 ? -11.205 2.526 30.189 1.00 98.56 118 ILE A CA 1
ATOM 944 C C . ILE A 1 118 ? -10.629 1.113 30.277 1.00 98.56 118 ILE A C 1
ATOM 946 O O . ILE A 1 118 ? -9.449 0.914 30.588 1.00 98.56 118 ILE A O 1
ATOM 950 N N . GLU A 1 119 ? -11.471 0.124 30.006 1.00 98.50 119 GLU A N 1
ATOM 951 C CA . GLU A 1 119 ? -11.048 -1.255 29.796 1.00 98.50 119 GLU A CA 1
ATOM 952 C C . GLU A 1 119 ? -10.250 -1.387 28.477 1.00 98.50 119 GLU A C 1
ATOM 954 O O . GLU A 1 119 ? -10.537 -0.692 27.498 1.00 98.50 119 GLU A O 1
ATOM 959 N N . PRO A 1 120 ? -9.222 -2.255 28.413 1.00 97.44 120 PRO A N 1
ATOM 960 C CA . PRO A 1 120 ? -8.362 -2.383 27.236 1.00 97.44 120 PRO A CA 1
ATOM 961 C C . PRO A 1 120 ? -8.989 -3.180 26.080 1.00 97.44 120 PRO A C 1
ATOM 963 O O . PRO A 1 120 ? -8.428 -3.186 24.983 1.00 97.44 120 PRO A O 1
ATOM 966 N N . ASP A 1 121 ? -10.098 -3.882 26.308 1.00 97.12 121 ASP A N 1
ATOM 967 C CA . ASP A 1 121 ? -10.682 -4.903 25.425 1.00 97.12 121 ASP A CA 1
ATOM 968 C C . ASP A 1 121 ? -11.039 -4.380 24.030 1.00 97.12 121 ASP A C 1
ATOM 970 O O . ASP A 1 121 ? -10.858 -5.074 23.031 1.00 97.12 121 ASP A O 1
ATOM 974 N N . LEU A 1 122 ? -11.482 -3.123 23.948 1.00 97.81 122 LEU A N 1
ATOM 975 C CA . LEU A 1 122 ? -11.905 -2.482 22.699 1.00 97.81 122 LEU A CA 1
ATOM 976 C C . LEU A 1 122 ? -10.858 -1.531 22.121 1.00 97.81 122 LEU A C 1
ATOM 978 O O . LEU A 1 122 ? -11.151 -0.810 21.171 1.00 97.81 122 LEU A O 1
ATOM 982 N N . VAL A 1 123 ? -9.655 -1.494 22.694 1.00 98.38 123 VAL A N 1
ATOM 983 C CA . VAL A 1 123 ? -8.593 -0.569 22.287 1.00 98.38 123 VAL A CA 1
ATOM 984 C C . VAL A 1 123 ? -7.630 -1.259 21.333 1.00 98.38 123 VAL A C 1
ATOM 986 O O . VAL A 1 123 ? -6.990 -2.242 21.707 1.00 98.38 123 VAL A O 1
ATOM 989 N N . TYR A 1 124 ? -7.486 -0.718 20.126 1.00 98.56 124 TYR A N 1
ATOM 990 C CA . TYR A 1 124 ? -6.618 -1.258 19.080 1.00 98.56 124 TYR A CA 1
ATOM 991 C C . TYR A 1 124 ? -5.588 -0.219 18.624 1.00 98.56 124 TYR A C 1
ATOM 993 O O . TYR A 1 124 ? -5.910 0.971 18.595 1.00 98.56 124 TYR A O 1
ATOM 1001 N N . PRO A 1 125 ? -4.368 -0.630 18.239 1.00 98.44 125 PRO A N 1
ATOM 1002 C CA . PRO A 1 125 ? -3.410 0.255 17.581 1.00 98.44 125 PRO A CA 1
ATOM 1003 C C . PRO A 1 125 ? -4.015 0.874 16.313 1.00 98.44 125 PRO A C 1
ATOM 1005 O O . PRO A 1 125 ? -4.672 0.184 15.532 1.00 98.44 125 PRO A O 1
ATOM 1008 N N . LEU A 1 126 ? -3.793 2.169 16.098 1.00 98.00 126 LEU A N 1
ATOM 1009 C CA . LEU A 1 126 ? -4.358 2.941 14.991 1.00 98.00 126 LEU A CA 1
ATOM 1010 C C . LEU A 1 126 ? -3.258 3.492 14.086 1.00 98.00 126 LEU A C 1
ATOM 1012 O O . LEU A 1 126 ? -2.379 4.228 14.534 1.00 98.00 126 LEU A O 1
ATOM 1016 N N . ILE A 1 127 ? -3.401 3.264 12.782 1.00 97.31 127 ILE A N 1
ATOM 1017 C CA . ILE A 1 127 ? -2.579 3.913 11.753 1.00 97.31 127 ILE A CA 1
ATOM 1018 C C . ILE A 1 127 ? -3.436 4.774 10.830 1.00 97.31 127 ILE A C 1
ATOM 1020 O O . ILE A 1 127 ? -4.610 4.498 10.579 1.00 97.31 127 ILE A O 1
ATOM 1024 N N . ARG A 1 128 ? -2.841 5.838 10.302 1.00 95.06 128 ARG A N 1
ATOM 1025 C CA . ARG A 1 128 ? -3.465 6.754 9.344 1.00 95.06 128 ARG A CA 1
ATOM 1026 C C . ARG A 1 128 ? -2.638 6.813 8.072 1.00 95.06 128 ARG A C 1
ATOM 1028 O O . ARG A 1 128 ? -1.461 6.479 8.069 1.00 95.06 128 ARG A O 1
ATOM 1035 N N . GLY A 1 129 ? -3.225 7.342 7.002 1.00 92.88 129 GLY A N 1
ATOM 1036 C CA . GLY A 1 129 ? -2.547 7.487 5.715 1.00 92.88 129 GLY A CA 1
ATOM 1037 C C . GLY A 1 129 ? -1.174 8.154 5.835 1.00 92.88 129 GLY A C 1
ATOM 1038 O O . GLY A 1 129 ? -0.210 7.652 5.280 1.00 92.88 129 GLY A O 1
ATOM 1039 N N . ARG A 1 130 ? -1.035 9.229 6.625 1.00 91.94 130 ARG A N 1
ATOM 1040 C CA . ARG A 1 130 ? 0.256 9.929 6.819 1.00 91.94 130 ARG A CA 1
ATOM 1041 C C . ARG A 1 130 ? 1.371 9.058 7.411 1.00 91.94 130 ARG A C 1
ATOM 1043 O O . ARG A 1 130 ? 2.538 9.381 7.219 1.00 91.94 130 ARG A O 1
ATOM 1050 N N . ASP A 1 131 ? 0.998 7.987 8.103 1.00 94.50 131 ASP A N 1
ATOM 1051 C CA . ASP A 1 131 ? 1.915 7.064 8.761 1.00 94.50 131 ASP A CA 1
ATOM 1052 C C . ASP A 1 131 ? 2.452 5.999 7.773 1.00 94.50 131 ASP A C 1
ATOM 1054 O O . ASP A 1 131 ? 3.424 5.314 8.071 1.00 94.50 131 ASP A O 1
ATOM 1058 N N . ILE A 1 132 ? 1.850 5.880 6.580 1.00 95.62 132 ILE A N 1
ATOM 1059 C CA . ILE A 1 132 ? 2.198 4.889 5.551 1.00 95.62 132 ILE A CA 1
ATOM 1060 C C . ILE A 1 132 ? 3.230 5.471 4.572 1.00 95.62 132 ILE A C 1
ATOM 1062 O O . ILE A 1 132 ? 3.082 6.579 4.054 1.00 95.62 132 ILE A O 1
ATOM 1066 N N . ARG A 1 133 ? 4.276 4.718 4.255 1.00 95.12 133 ARG A N 1
ATOM 1067 C CA . ARG A 1 133 ? 5.271 4.985 3.205 1.00 95.12 133 ARG A CA 1
ATOM 1068 C C . ARG A 1 133 ? 5.477 3.707 2.387 1.00 95.12 133 ARG A C 1
ATOM 1070 O O . ARG A 1 133 ? 4.953 2.655 2.741 1.00 95.12 133 ARG A O 1
ATOM 1077 N N . LYS A 1 134 ? 6.233 3.789 1.288 1.00 95.75 134 LYS A N 1
ATOM 1078 C CA . LYS A 1 134 ? 6.616 2.594 0.523 1.00 95.75 134 LYS A CA 1
ATOM 1079 C C . LYS A 1 134 ? 7.371 1.644 1.452 1.00 95.75 134 LYS A C 1
ATOM 1081 O O . LYS A 1 134 ? 8.365 2.056 2.044 1.00 95.75 134 LYS A O 1
ATOM 1086 N N . TRP A 1 135 ? 6.843 0.430 1.623 1.00 98.19 135 TRP A N 1
ATOM 1087 C CA . TRP A 1 135 ? 7.401 -0.622 2.488 1.00 98.19 135 TRP A CA 1
ATOM 1088 C C . TRP A 1 135 ? 7.485 -0.301 3.985 1.00 98.19 135 TRP A C 1
ATOM 1090 O O . TRP A 1 135 ? 8.142 -1.022 4.728 1.00 98.19 135 TRP A O 1
ATOM 1100 N N . TYR A 1 136 ? 6.867 0.775 4.468 1.00 97.62 136 TYR A N 1
ATOM 1101 C CA . TYR A 1 136 ? 7.032 1.173 5.863 1.00 97.62 136 TYR A CA 1
ATOM 1102 C C . TYR A 1 136 ? 5.768 1.794 6.435 1.00 97.62 136 TYR A C 1
ATOM 1104 O O . TYR A 1 136 ? 5.126 2.625 5.797 1.00 97.62 136 TYR A O 1
ATOM 1112 N N . VAL A 1 137 ? 5.438 1.422 7.669 1.00 96.94 137 VAL A N 1
ATOM 1113 C CA . VAL A 1 137 ? 4.371 2.043 8.450 1.00 96.94 137 VAL A CA 1
ATOM 1114 C C . VAL A 1 137 ? 4.941 2.461 9.793 1.00 96.94 137 VAL A C 1
ATOM 1116 O O . VAL A 1 137 ? 5.505 1.649 10.520 1.00 96.94 137 VAL A O 1
ATOM 1119 N N . GLU A 1 138 ? 4.794 3.740 10.118 1.00 95.00 138 GLU A N 1
ATOM 1120 C CA . GLU A 1 138 ? 5.228 4.284 11.397 1.00 95.00 138 GLU A CA 1
ATOM 1121 C C . GLU A 1 138 ? 4.100 4.195 12.424 1.00 95.00 138 GLU A C 1
ATOM 1123 O O . GLU A 1 138 ? 3.070 4.857 12.297 1.00 95.00 138 GLU A O 1
ATOM 1128 N N . PHE A 1 139 ? 4.293 3.417 13.484 1.00 94.56 139 PHE A N 1
ATOM 1129 C CA . PHE A 1 139 ? 3.391 3.486 14.625 1.00 94.56 139 PHE A CA 1
ATOM 1130 C C . PHE A 1 139 ? 3.737 4.697 15.497 1.00 94.56 139 PHE A C 1
ATOM 1132 O O . PHE A 1 139 ? 4.896 4.910 15.839 1.00 94.56 139 PHE A O 1
ATOM 1139 N N . ARG A 1 140 ? 2.731 5.510 15.836 1.00 93.12 140 ARG A N 1
ATOM 1140 C CA . ARG A 1 140 ? 2.895 6.768 16.588 1.00 93.12 140 ARG A CA 1
ATOM 1141 C C . ARG A 1 140 ? 2.129 6.757 17.909 1.00 93.12 140 ARG A C 1
ATOM 1143 O O . ARG A 1 140 ? 1.449 7.737 18.209 1.00 93.12 140 ARG A O 1
ATOM 1150 N N . ASP A 1 141 ? 2.141 5.616 18.600 1.00 93.31 141 ASP A N 1
ATOM 1151 C CA . ASP A 1 141 ? 1.458 5.393 19.887 1.00 93.31 141 ASP A CA 1
ATOM 1152 C C . ASP A 1 141 ? -0.004 5.868 19.904 1.00 93.31 141 ASP A C 1
ATOM 1154 O O . ASP A 1 141 ? -0.545 6.329 20.911 1.00 93.31 141 ASP A O 1
ATOM 1158 N N . ARG A 1 142 ? -0.661 5.763 18.744 1.00 95.69 142 ARG A N 1
ATOM 1159 C CA . ARG A 1 142 ? -2.047 6.175 18.542 1.00 95.69 142 ARG A CA 1
ATOM 1160 C C . ARG A 1 142 ? -2.934 4.949 18.607 1.00 95.69 142 ARG A C 1
ATOM 1162 O O . ARG A 1 142 ? -2.655 3.952 17.947 1.00 95.69 142 ARG A O 1
ATOM 1169 N N . TYR A 1 143 ? -4.041 5.049 19.324 1.00 98.25 143 TYR A N 1
ATOM 1170 C CA . TYR A 1 143 ? -4.984 3.950 19.483 1.00 98.25 143 TYR A CA 1
ATOM 1171 C C . TYR A 1 143 ? -6.397 4.379 19.094 1.00 98.25 143 TYR A C 1
ATOM 1173 O O . TYR A 1 143 ? -6.706 5.569 19.013 1.00 98.25 143 TYR A O 1
ATOM 1181 N N . VAL A 1 144 ? -7.257 3.400 18.828 1.00 98.50 144 VAL A N 1
ATOM 1182 C CA . VAL A 1 144 ? -8.672 3.591 18.523 1.00 98.50 144 VAL A CA 1
ATOM 1183 C C . VAL A 1 144 ? -9.543 2.702 19.403 1.00 98.50 144 VAL A C 1
ATOM 1185 O O . VAL A 1 144 ? -9.222 1.535 19.624 1.00 98.50 144 VAL A O 1
ATOM 1188 N N . ILE A 1 145 ? -10.662 3.242 19.881 1.00 98.69 145 ILE A N 1
ATOM 1189 C CA . ILE A 1 145 ? -11.724 2.460 20.521 1.00 98.69 145 ILE A CA 1
ATOM 1190 C C . ILE A 1 145 ? -12.643 1.903 19.428 1.00 98.69 145 ILE A C 1
ATOM 1192 O O . ILE A 1 145 ? -13.230 2.662 18.658 1.00 98.69 145 ILE A O 1
ATOM 1196 N N . VAL A 1 146 ? -12.790 0.582 19.365 1.00 98.50 146 VAL A N 1
ATOM 1197 C CA . VAL A 1 146 ? -13.624 -0.121 18.381 1.00 98.50 146 VAL A CA 1
ATOM 1198 C C . VAL A 1 146 ? -14.686 -0.941 19.118 1.00 98.50 146 VAL A C 1
ATOM 1200 O O . VAL A 1 146 ? -14.421 -2.078 19.499 1.00 98.50 146 VAL A O 1
ATOM 1203 N N . PRO A 1 147 ? -15.899 -0.397 19.336 1.00 97.62 147 PRO A N 1
ATOM 1204 C CA . PRO A 1 147 ? -16.957 -1.049 20.114 1.00 97.62 147 PRO A CA 1
ATOM 1205 C C . PRO A 1 147 ? -17.745 -2.080 19.289 1.00 97.62 147 PRO A C 1
ATOM 1207 O O . PRO A 1 147 ? -18.976 -2.057 19.230 1.00 97.62 147 PRO A O 1
ATOM 1210 N N . HIS A 1 148 ? -17.022 -2.957 18.596 1.00 98.06 148 HIS A N 1
ATOM 1211 C CA . HIS A 1 148 ? -17.556 -3.987 17.711 1.00 98.06 148 HIS A CA 1
ATOM 1212 C C . HIS A 1 148 ? -16.979 -5.351 18.097 1.00 98.06 148 HIS A C 1
ATOM 1214 O O . HIS A 1 148 ? -15.853 -5.446 18.581 1.00 98.06 148 HIS A O 1
ATOM 1220 N N . ASP A 1 149 ? -17.749 -6.410 17.867 1.00 96.69 149 ASP A N 1
ATOM 1221 C CA . ASP A 1 149 ? -17.268 -7.779 18.031 1.00 96.69 149 ASP A CA 1
ATOM 1222 C C . ASP A 1 149 ? -16.278 -8.113 16.898 1.00 96.69 149 ASP A C 1
ATOM 1224 O O . ASP A 1 149 ? -16.670 -8.053 15.731 1.00 96.69 149 ASP A O 1
ATOM 1228 N N . PRO A 1 150 ? -15.023 -8.498 17.191 1.00 96.00 150 PRO A N 1
ATOM 1229 C CA . PRO A 1 150 ? -14.025 -8.770 16.159 1.00 96.00 150 PRO A CA 1
ATOM 1230 C C . PRO A 1 150 ? -14.377 -9.956 15.247 1.00 96.00 150 PRO A C 1
ATOM 1232 O O . PRO A 1 150 ? -13.925 -10.005 14.105 1.00 96.00 150 PRO A O 1
ATOM 1235 N N . LYS A 1 151 ? -15.203 -10.903 15.714 1.00 95.69 151 LYS A N 1
ATOM 1236 C CA . LYS A 1 151 ? -15.597 -12.094 14.944 1.00 95.69 151 LYS A CA 1
ATOM 1237 C C . LYS A 1 151 ? -16.711 -11.813 13.946 1.00 95.69 151 LYS A C 1
ATOM 1239 O O . LYS A 1 151 ? -16.791 -12.479 12.920 1.00 95.69 151 LYS A O 1
ATOM 1244 N N . THR A 1 152 ? -17.596 -10.867 14.254 1.00 96.38 152 THR A N 1
ATOM 1245 C CA . THR A 1 152 ? -18.777 -10.569 13.420 1.00 96.38 152 THR A CA 1
ATOM 1246 C C . THR A 1 152 ? -18.748 -9.174 12.809 1.00 96.38 152 THR A C 1
ATOM 1248 O O . THR A 1 152 ? -19.573 -8.871 11.949 1.00 96.38 152 THR A O 1
ATOM 1251 N N . ALA A 1 153 ? -17.839 -8.316 13.276 1.00 96.19 153 ALA A N 1
ATOM 1252 C CA . ALA A 1 153 ? -17.766 -6.884 13.009 1.00 96.19 153 ALA A CA 1
ATOM 1253 C C . ALA A 1 153 ? -19.045 -6.096 13.337 1.00 96.19 153 ALA A C 1
ATOM 1255 O O . ALA A 1 153 ? -19.156 -4.921 12.984 1.00 96.19 153 ALA A O 1
ATOM 1256 N N . ARG A 1 154 ? -20.013 -6.701 14.034 1.00 96.56 154 ARG A N 1
ATOM 1257 C CA . ARG A 1 154 ? -21.238 -6.018 14.456 1.00 96.56 154 ARG A CA 1
ATOM 1258 C C . ARG A 1 154 ? -20.961 -5.139 15.675 1.00 96.56 154 ARG A C 1
ATOM 1260 O O . ARG A 1 154 ? -20.160 -5.534 16.526 1.00 96.56 154 ARG A O 1
ATOM 1267 N N . PRO A 1 155 ? -21.628 -3.978 15.794 1.00 97.00 155 PRO A N 1
ATOM 1268 C CA . PRO A 1 155 ? -21.531 -3.172 17.001 1.00 97.00 155 PRO A CA 1
ATOM 1269 C C . PRO A 1 155 ? -22.015 -3.983 18.205 1.00 97.00 155 PRO A C 1
ATOM 1271 O O . PRO A 1 155 ? -22.990 -4.736 18.114 1.00 97.00 155 PRO A O 1
ATOM 1274 N N . LEU A 1 156 ? -21.334 -3.830 19.338 1.00 97.06 156 LEU A N 1
ATOM 1275 C CA . LEU A 1 156 ? -21.769 -4.447 20.587 1.00 97.06 156 LEU A CA 1
ATOM 1276 C C . LEU A 1 156 ? -23.124 -3.875 21.009 1.00 97.06 156 LEU A C 1
ATOM 1278 O O . LEU A 1 156 ? -23.375 -2.682 20.856 1.00 97.06 156 LEU A O 1
ATOM 1282 N N . GLN A 1 157 ? -23.994 -4.711 21.578 1.00 96.12 157 GLN A N 1
ATOM 1283 C CA . GLN A 1 157 ? -25.237 -4.218 22.168 1.00 96.12 157 GLN A CA 1
ATOM 1284 C C . GLN A 1 157 ? -24.927 -3.268 23.328 1.00 96.12 157 GLN A C 1
ATOM 1286 O O . GLN A 1 157 ? -24.021 -3.519 24.122 1.00 96.12 157 GLN A O 1
ATOM 1291 N N . GLU A 1 158 ? -25.707 -2.196 23.453 1.00 96.19 158 GLU A N 1
ATOM 1292 C CA . GLU A 1 158 ? -25.495 -1.179 24.487 1.00 96.19 158 GLU A CA 1
ATOM 1293 C C . GLU A 1 158 ? -25.577 -1.756 25.907 1.00 96.19 158 GLU A C 1
ATOM 1295 O O . GLU A 1 158 ? -24.739 -1.441 26.750 1.00 96.19 158 GLU A O 1
ATOM 1300 N N . SER A 1 159 ? -26.530 -2.660 26.156 1.00 96.00 159 SER A N 1
ATOM 1301 C CA . SER A 1 159 ? -26.654 -3.389 27.424 1.00 96.00 159 SER A CA 1
ATOM 1302 C C . SER A 1 159 ? -25.396 -4.197 27.744 1.00 96.00 159 SER A C 1
ATOM 1304 O O . SER A 1 159 ? -24.889 -4.124 28.860 1.00 96.00 159 SER A O 1
ATOM 1306 N N . LYS A 1 160 ? -24.866 -4.918 26.750 1.00 95.50 160 LYS A N 1
ATOM 1307 C CA . LYS A 1 160 ? -23.648 -5.720 26.882 1.00 95.50 160 LYS A CA 1
ATOM 1308 C C . LYS A 1 160 ? -22.443 -4.839 27.202 1.00 95.50 160 LYS A C 1
ATOM 1310 O O . LYS A 1 160 ? -21.742 -5.103 28.171 1.00 95.50 160 LYS A O 1
ATOM 1315 N N . LEU A 1 161 ? -22.256 -3.750 26.452 1.00 96.62 161 LEU A N 1
ATOM 1316 C CA . LEU A 1 161 ? -21.155 -2.813 26.683 1.00 96.62 161 LEU A CA 1
ATOM 1317 C C . LEU A 1 161 ? -21.232 -2.184 28.082 1.00 96.62 161 LEU A C 1
ATOM 1319 O O . LEU A 1 161 ? -20.220 -2.080 28.763 1.00 96.62 161 LEU A O 1
ATOM 1323 N N . ARG A 1 162 ? -22.434 -1.810 28.535 1.00 96.75 162 ARG A N 1
ATOM 1324 C CA . ARG A 1 162 ? -22.657 -1.213 29.857 1.00 96.75 162 ARG A CA 1
ATOM 1325 C C . ARG A 1 162 ? -22.342 -2.164 31.015 1.00 96.75 162 ARG A C 1
ATOM 1327 O O . ARG A 1 162 ? -21.917 -1.690 32.063 1.00 96.75 162 ARG A O 1
ATOM 1334 N N . VAL A 1 163 ? -22.602 -3.461 30.853 1.00 97.25 163 VAL A N 1
ATOM 1335 C CA . VAL A 1 163 ? -22.383 -4.468 31.904 1.00 97.25 163 VAL A CA 1
ATOM 1336 C C . VAL A 1 163 ? -20.938 -4.961 31.908 1.00 97.25 163 VAL A C 1
ATOM 1338 O O . VAL A 1 163 ? -20.331 -5.038 32.971 1.00 97.25 163 VAL A O 1
ATOM 1341 N N . GLU A 1 164 ? -20.388 -5.283 30.738 1.00 97.00 164 GLU A N 1
ATOM 1342 C CA . GLU A 1 164 ? -19.069 -5.916 30.625 1.00 97.00 164 GLU A CA 1
ATOM 1343 C C . GLU A 1 164 ? -17.922 -4.898 30.623 1.00 97.00 164 GLU A C 1
ATOM 1345 O O . GLU A 1 164 ? -16.868 -5.175 31.187 1.00 97.00 164 GLU A O 1
ATOM 1350 N N . LEU A 1 165 ? -18.124 -3.715 30.027 1.00 98.06 165 LEU A N 1
ATOM 1351 C CA . LEU A 1 165 ? -17.105 -2.666 29.879 1.00 98.06 165 LEU A CA 1
ATOM 1352 C C . LEU A 1 165 ? -17.650 -1.296 30.345 1.00 98.06 165 LEU A C 1
ATOM 1354 O O . LEU A 1 165 ? -17.762 -0.348 29.551 1.00 98.06 165 LEU A O 1
ATOM 1358 N N . PRO A 1 166 ? -18.053 -1.182 31.628 1.00 98.19 166 PRO A N 1
ATOM 1359 C CA . PRO A 1 166 ? -18.783 -0.028 32.151 1.00 98.19 166 PRO A CA 1
ATOM 1360 C C . PRO A 1 166 ? -18.017 1.294 32.041 1.00 98.19 166 PRO A C 1
ATOM 1362 O O . PRO A 1 166 ? -18.642 2.345 31.867 1.00 98.19 166 PRO A O 1
ATOM 1365 N N . LEU A 1 167 ? -16.683 1.283 32.123 1.00 98.50 167 LEU A N 1
ATOM 1366 C CA . LEU A 1 167 ? -15.886 2.506 32.051 1.00 98.50 167 LEU A CA 1
ATOM 1367 C C . LEU A 1 167 ? -15.776 3.018 30.613 1.00 98.50 167 LEU A C 1
ATOM 1369 O O . LEU A 1 167 ? -15.962 4.211 30.367 1.00 98.50 167 LEU A O 1
ATOM 1373 N N . THR A 1 168 ? -15.577 2.114 29.653 1.00 98.44 168 THR A N 1
ATOM 1374 C CA . THR A 1 168 ? -15.617 2.419 28.218 1.00 98.44 168 THR A CA 1
ATOM 1375 C C . THR A 1 168 ? -16.995 2.938 27.817 1.00 98.44 168 THR A C 1
ATOM 1377 O O . THR A 1 168 ? -17.095 3.951 27.120 1.00 98.44 168 THR A O 1
ATOM 1380 N N . TYR A 1 169 ? -18.069 2.306 28.308 1.00 98.56 169 TYR A N 1
ATOM 1381 C CA . TYR A 1 169 ? -19.431 2.801 28.111 1.00 98.56 169 TYR A CA 1
ATOM 1382 C C . TYR A 1 169 ? -19.606 4.214 28.681 1.00 98.56 169 TYR A C 1
ATOM 1384 O O . TYR A 1 169 ? -20.097 5.097 27.981 1.00 98.56 169 TYR A O 1
ATOM 1392 N N . SER A 1 170 ? -19.175 4.453 29.925 1.00 98.38 170 SER A N 1
ATOM 1393 C CA . SER A 1 170 ? -19.270 5.769 30.569 1.00 98.38 170 SER A CA 1
ATOM 1394 C C . SER A 1 170 ? -18.520 6.848 29.783 1.00 98.38 170 SER A C 1
ATOM 1396 O O . SER A 1 170 ? -19.041 7.951 29.603 1.00 98.38 170 SER A O 1
ATOM 1398 N N . TYR A 1 171 ? -17.324 6.529 29.281 1.00 98.56 171 TYR A N 1
ATOM 1399 C CA . TYR A 1 171 ? -16.536 7.422 28.437 1.00 98.56 171 TYR A CA 1
ATOM 1400 C C . TYR A 1 171 ? -17.293 7.796 27.155 1.00 98.56 171 TYR A C 1
ATOM 1402 O O . TYR A 1 171 ? -17.520 8.980 26.902 1.00 98.56 171 TYR A O 1
ATOM 1410 N N . LEU A 1 172 ? -17.765 6.811 26.385 1.00 98.38 172 LEU A N 1
ATOM 1411 C CA . LEU A 1 172 ? -18.504 7.059 25.141 1.00 98.38 172 LEU A CA 1
ATOM 1412 C C . LEU A 1 172 ? -19.821 7.805 25.397 1.00 98.38 172 LEU A C 1
ATOM 1414 O O . LEU A 1 172 ? -20.163 8.731 24.664 1.00 98.38 172 LEU A O 1
ATOM 1418 N N . ASN A 1 173 ? -20.539 7.448 26.464 1.00 98.00 173 ASN A N 1
ATOM 1419 C CA . ASN A 1 173 ? -21.806 8.070 26.839 1.00 98.00 173 ASN A CA 1
ATOM 1420 C C . ASN A 1 173 ? -21.652 9.553 27.215 1.00 98.00 173 ASN A C 1
ATOM 1422 O O . ASN A 1 173 ? -22.586 10.325 27.006 1.00 98.00 173 ASN A O 1
ATOM 1426 N N . SER A 1 174 ? -20.478 9.979 27.697 1.00 97.69 174 SER A N 1
ATOM 1427 C CA . SER A 1 174 ? -20.196 11.402 27.943 1.00 97.69 174 SER A CA 1
ATOM 1428 C C . SER A 1 174 ? -20.204 12.259 26.666 1.00 97.69 174 SER A C 1
ATOM 1430 O O . SER A 1 174 ? -20.408 13.466 26.754 1.00 97.69 174 SER A O 1
ATOM 1432 N N . TYR A 1 175 ? -20.070 11.625 25.493 1.00 97.75 175 TYR A N 1
ATOM 1433 C CA . TYR A 1 175 ? -20.145 12.244 24.165 1.00 97.75 175 TYR A CA 1
ATOM 1434 C C . TYR A 1 175 ? -21.383 11.803 23.372 1.00 97.75 175 TYR A C 1
ATOM 1436 O O . TYR A 1 175 ? -21.397 11.880 22.140 1.00 97.75 175 TYR A O 1
ATOM 1444 N N . ARG A 1 176 ? -22.417 11.270 24.041 1.00 97.31 176 ARG A N 1
ATOM 1445 C CA . ARG A 1 176 ? -23.590 10.686 23.370 1.00 97.31 176 ARG A CA 1
ATOM 1446 C C . ARG A 1 176 ? -24.202 11.640 22.348 1.00 97.31 176 ARG A C 1
ATOM 1448 O O . ARG A 1 176 ? -24.406 11.244 21.205 1.00 97.31 176 ARG A O 1
ATOM 1455 N N . SER A 1 177 ? -24.447 12.890 22.742 1.00 96.50 177 SER A N 1
ATOM 1456 C CA . SER A 1 177 ? -25.074 13.888 21.869 1.00 96.50 177 SER A CA 1
ATOM 1457 C C . SER A 1 177 ? -24.257 14.111 20.595 1.00 96.50 177 SER A C 1
ATOM 1459 O O . SER A 1 177 ? -24.795 14.111 19.488 1.00 96.50 177 SER A O 1
ATOM 1461 N N . GLU A 1 178 ? -22.939 14.244 20.711 1.00 96.50 178 GLU A N 1
ATOM 1462 C CA . GLU A 1 178 ? -22.034 14.431 19.581 1.00 96.50 178 GLU A CA 1
ATOM 1463 C C . GLU A 1 178 ? -21.986 13.198 18.675 1.00 96.50 178 GLU A C 1
ATOM 1465 O O . GLU A 1 178 ? -21.956 13.333 17.447 1.00 96.50 178 GLU A O 1
ATOM 1470 N N . LEU A 1 179 ? -22.005 12.003 19.270 1.00 96.88 179 LEU A N 1
ATOM 1471 C CA . LEU A 1 179 ? -21.976 10.727 18.562 1.00 96.88 179 LEU A CA 1
ATOM 1472 C C . LEU A 1 179 ? -23.280 10.440 17.805 1.00 96.88 179 LEU A C 1
ATOM 1474 O O . LEU A 1 179 ? -23.213 10.045 16.637 1.00 96.88 179 LEU A O 1
ATOM 1478 N N . GLU A 1 180 ? -24.438 10.704 18.411 1.00 95.88 180 GLU A N 1
ATOM 1479 C CA . GLU A 1 180 ? -25.756 10.613 17.765 1.00 95.88 180 GLU A CA 1
ATOM 1480 C C . GLU A 1 180 ? -25.886 11.643 16.633 1.00 95.88 180 GLU A C 1
ATOM 1482 O O . GLU A 1 180 ? -26.500 11.388 15.594 1.00 95.88 180 GLU A O 1
ATOM 1487 N N . ASN A 1 181 ? -25.234 12.802 16.780 1.00 94.88 181 ASN A N 1
ATOM 1488 C CA . ASN A 1 181 ? -25.261 13.862 15.781 1.00 94.88 181 ASN A CA 1
ATOM 1489 C C . ASN A 1 181 ? -24.286 13.677 14.602 1.00 94.88 181 ASN A C 1
ATOM 1491 O O . ASN A 1 181 ? -24.283 14.506 13.681 1.00 94.88 181 ASN A O 1
ATOM 1495 N N . ARG A 1 182 ? -23.481 12.605 14.571 1.00 94.31 182 ARG A N 1
ATOM 1496 C CA . ARG A 1 182 ? -22.580 12.310 13.442 1.00 94.31 182 ARG A CA 1
ATOM 1497 C C . ARG A 1 182 ? -23.393 12.118 12.150 1.00 94.31 182 ARG A C 1
ATOM 1499 O O . ARG A 1 182 ? -24.321 11.312 12.145 1.00 94.31 182 ARG A O 1
ATOM 1506 N N . PRO A 1 183 ? -23.032 12.769 11.024 1.00 93.50 183 PRO A N 1
ATOM 1507 C CA . PRO A 1 183 ? -23.767 12.621 9.762 1.00 93.50 183 PRO A CA 1
ATOM 1508 C C . PRO A 1 183 ? -23.927 11.165 9.309 1.00 93.50 183 PRO A C 1
ATOM 1510 O O . PRO A 1 183 ? -25.015 10.756 8.919 1.00 93.50 183 PRO A O 1
ATOM 1513 N N . ILE A 1 184 ? -22.863 10.366 9.433 1.00 92.56 184 ILE A N 1
ATOM 1514 C CA . ILE A 1 184 ? -22.888 8.937 9.097 1.00 92.56 184 ILE A CA 1
ATOM 1515 C C . ILE A 1 184 ? -23.860 8.149 9.984 1.00 92.56 184 ILE A C 1
ATOM 1517 O O . ILE A 1 184 ? -24.559 7.272 9.488 1.00 92.56 184 ILE A O 1
ATOM 1521 N N . HIS A 1 185 ? -23.970 8.511 11.265 1.00 94.50 185 HIS A N 1
ATOM 1522 C CA . HIS A 1 185 ? -24.888 7.867 12.195 1.00 94.50 185 HIS A CA 1
ATOM 1523 C C . HIS A 1 185 ? -26.343 8.246 11.907 1.00 94.50 185 HIS A C 1
ATOM 1525 O O . HIS A 1 185 ? -27.207 7.377 11.875 1.00 94.50 185 HIS A O 1
ATOM 1531 N N . LYS A 1 186 ? -26.622 9.510 11.570 1.00 94.00 186 LYS A N 1
ATOM 1532 C CA . LYS A 1 186 ? -27.965 9.923 11.125 1.00 94.00 186 LYS A CA 1
ATOM 1533 C C . LYS A 1 186 ? -28.411 9.205 9.847 1.00 94.00 186 LYS A C 1
ATOM 1535 O O . LYS A 1 186 ? -29.597 8.925 9.692 1.00 94.00 186 LYS A O 1
ATOM 1540 N N . LEU A 1 187 ? -27.472 8.916 8.944 1.00 92.44 187 LEU A N 1
ATOM 1541 C CA . LEU A 1 187 ? -27.754 8.281 7.656 1.00 92.44 187 LEU A CA 1
ATOM 1542 C C . LEU A 1 187 ? -27.901 6.752 7.764 1.00 92.44 187 LEU A C 1
ATOM 1544 O O . LEU A 1 187 ? -28.881 6.203 7.269 1.00 92.44 187 LEU A O 1
ATOM 1548 N N . TRP A 1 188 ? -26.962 6.075 8.435 1.00 87.56 188 TRP A N 1
ATOM 1549 C CA . TRP A 1 188 ? -26.844 4.604 8.451 1.00 87.56 188 TRP A CA 1
ATOM 1550 C C . TRP A 1 188 ? -27.013 3.969 9.841 1.00 87.56 188 TRP A C 1
ATOM 1552 O O . TRP A 1 188 ? -26.949 2.753 9.994 1.00 87.56 188 TRP A O 1
ATOM 1562 N N . GLY A 1 189 ? -27.185 4.771 10.890 1.00 82.94 189 GLY A N 1
ATOM 1563 C CA . GLY A 1 189 ? -27.223 4.320 12.282 1.00 82.94 189 GLY A CA 1
ATOM 1564 C C . GLY A 1 189 ? -28.593 3.899 12.803 1.00 82.94 189 GLY A C 1
ATOM 1565 O O . GLY A 1 189 ? -28.690 3.571 13.980 1.00 82.94 189 GLY A O 1
ATOM 1566 N N . LYS A 1 190 ? -29.652 3.882 11.981 1.00 85.12 190 LYS A N 1
ATOM 1567 C CA . LYS A 1 190 ? -30.982 3.433 12.431 1.00 85.12 190 LYS A CA 1
ATOM 1568 C C . LYS A 1 190 ? -30.901 1.996 12.965 1.00 85.12 190 LYS A C 1
ATOM 1570 O O . LYS A 1 190 ? -30.551 1.087 12.222 1.00 85.12 190 LYS A O 1
ATOM 1575 N N . GLY A 1 191 ? -31.217 1.808 14.247 1.00 85.94 191 GLY A N 1
ATOM 1576 C CA . GLY A 1 191 ? -31.137 0.509 14.928 1.00 85.94 191 GLY A CA 1
ATOM 1577 C C . GLY A 1 191 ? -29.738 0.115 15.418 1.00 85.94 191 GLY A C 1
ATOM 1578 O O . GLY A 1 191 ? -29.603 -0.914 16.073 1.00 85.94 191 GLY A O 1
ATOM 1579 N N . ASN A 1 192 ? -28.712 0.929 15.153 1.00 93.62 192 ASN A N 1
ATOM 1580 C CA . ASN A 1 192 ? -27.368 0.737 15.691 1.00 93.62 192 ASN A CA 1
ATOM 1581 C C . ASN A 1 192 ? -27.171 1.580 16.964 1.00 93.62 192 ASN A C 1
ATOM 1583 O O . ASN A 1 192 ? -27.706 2.686 17.047 1.00 93.62 192 ASN A O 1
ATOM 1587 N N . PRO A 1 193 ? -26.365 1.115 17.936 1.00 96.56 193 PRO A N 1
ATOM 1588 C CA . PRO A 1 193 ? -26.002 1.916 19.102 1.00 96.56 193 PRO A CA 1
ATOM 1589 C C . PRO A 1 193 ? -25.336 3.239 18.709 1.00 96.56 193 PRO A C 1
ATOM 1591 O O . PRO A 1 193 ? -24.613 3.311 17.710 1.00 96.56 193 PRO A O 1
ATOM 1594 N N . PHE A 1 194 ? -25.505 4.274 19.536 1.00 96.88 194 PHE A N 1
ATOM 1595 C CA . PHE A 1 194 ? -24.960 5.614 19.275 1.00 96.88 194 PHE A CA 1
ATOM 1596 C C . PHE A 1 194 ? -23.436 5.635 19.078 1.00 96.88 194 PHE A C 1
ATOM 1598 O O . PHE A 1 194 ? -22.914 6.514 18.394 1.00 96.88 194 PHE A O 1
ATOM 1605 N N . PHE A 1 195 ? -22.722 4.663 19.653 1.00 97.06 195 PHE A N 1
ATOM 1606 C CA . PHE A 1 195 ? -21.270 4.503 19.569 1.00 97.06 195 PHE A CA 1
ATOM 1607 C C . PHE A 1 195 ? -20.788 3.646 18.387 1.00 97.06 195 PHE A C 1
ATOM 1609 O O . PHE A 1 195 ? -19.590 3.404 18.260 1.00 97.06 195 PHE A O 1
ATOM 1616 N N . ALA A 1 196 ? -21.681 3.158 17.522 1.00 97.19 196 ALA A N 1
ATOM 1617 C CA . ALA A 1 196 ? -21.277 2.341 16.380 1.00 97.19 196 ALA A CA 1
ATOM 1618 C C . ALA A 1 196 ? -20.315 3.105 15.450 1.00 97.19 196 ALA A C 1
ATOM 1620 O O . ALA A 1 196 ? -20.423 4.330 15.279 1.00 97.19 196 ALA A O 1
ATOM 1621 N N . ILE A 1 197 ? -19.380 2.377 14.842 1.00 97.25 197 ILE A N 1
ATOM 1622 C CA . ILE A 1 197 ? -18.490 2.870 13.787 1.00 97.25 197 ILE A CA 1
ATOM 1623 C C . ILE A 1 197 ? -18.794 2.145 12.467 1.00 97.25 197 ILE A C 1
ATOM 1625 O O . ILE A 1 197 ? -19.513 1.147 12.445 1.00 97.25 197 ILE A O 1
ATOM 1629 N N . TYR A 1 198 ? -18.306 2.691 11.356 1.00 96.25 198 TYR A N 1
ATOM 1630 C CA . TYR A 1 198 ? -18.723 2.318 10.000 1.00 96.25 198 TYR A CA 1
ATOM 1631 C C . TYR A 1 198 ? -17.528 1.909 9.140 1.00 96.25 198 TYR A C 1
ATOM 1633 O O . TYR A 1 198 ? -16.386 2.017 9.581 1.00 96.25 198 TYR A O 1
ATOM 1641 N N . ASP A 1 199 ? -17.794 1.431 7.921 1.00 94.75 199 ASP A N 1
ATOM 1642 C CA . ASP A 1 199 ? -16.777 0.895 7.002 1.00 94.75 199 ASP A CA 1
ATOM 1643 C C . ASP A 1 199 ? -15.889 -0.175 7.673 1.00 94.75 199 ASP A C 1
ATOM 1645 O O . ASP A 1 199 ? -14.676 -0.242 7.477 1.00 94.75 199 ASP A O 1
ATOM 1649 N N . ILE A 1 200 ? -16.518 -1.007 8.506 1.00 95.75 200 ILE A N 1
ATOM 1650 C CA . ILE A 1 200 ? -15.881 -2.037 9.324 1.00 95.75 200 ILE A CA 1
ATOM 1651 C C . ILE A 1 200 ? -16.395 -3.423 8.933 1.00 95.75 200 ILE A C 1
ATOM 1653 O O . ILE A 1 200 ? -17.589 -3.620 8.709 1.00 95.75 200 ILE A O 1
ATOM 1657 N N . GLY A 1 201 ? -15.483 -4.389 8.894 1.00 97.25 201 GLY A N 1
ATOM 1658 C CA . GLY A 1 201 ? -15.766 -5.798 8.644 1.00 97.25 201 GLY A CA 1
ATOM 1659 C C . GLY A 1 201 ? -14.782 -6.684 9.400 1.00 97.25 201 GLY A C 1
ATOM 1660 O O . GLY A 1 201 ? -13.896 -6.189 10.097 1.00 97.25 201 GLY A O 1
ATOM 1661 N N . THR A 1 202 ? -14.905 -8.005 9.268 1.00 97.31 202 THR A N 1
ATOM 1662 C CA . THR A 1 202 ? -13.944 -8.945 9.881 1.00 97.31 202 THR A CA 1
ATOM 1663 C C . THR A 1 202 ? -12.520 -8.702 9.369 1.00 97.31 202 THR A C 1
ATOM 1665 O O . THR A 1 202 ? -11.564 -8.825 10.132 1.00 97.31 202 THR A O 1
ATOM 1668 N N . TYR A 1 203 ? -12.383 -8.207 8.132 1.00 97.25 203 TYR A N 1
ATOM 1669 C CA . TYR A 1 203 ? -11.124 -7.731 7.550 1.00 97.25 203 TYR A CA 1
ATOM 1670 C C . TYR A 1 203 ? -10.415 -6.659 8.400 1.00 97.25 203 TYR A C 1
ATOM 1672 O O . TYR A 1 203 ? -9.189 -6.564 8.389 1.00 97.25 203 TYR A O 1
ATOM 1680 N N . THR A 1 204 ? -11.150 -5.848 9.172 1.00 97.94 204 THR A N 1
ATOM 1681 C CA . THR A 1 204 ? -10.573 -4.815 10.050 1.00 97.94 204 THR A CA 1
ATOM 1682 C C . THR A 1 204 ? -9.771 -5.444 11.189 1.00 97.94 204 THR A C 1
ATOM 1684 O O . THR A 1 204 ? -8.775 -4.875 11.637 1.00 97.94 204 THR A O 1
ATOM 1687 N N . PHE A 1 205 ? -10.154 -6.648 11.608 1.00 97.62 205 PHE A N 1
ATOM 1688 C CA . PHE A 1 205 ? -9.535 -7.393 12.701 1.00 97.62 205 PHE A CA 1
ATOM 1689 C C . PHE A 1 205 ? -8.553 -8.467 12.221 1.00 97.62 205 PHE A C 1
ATOM 1691 O O . PHE A 1 205 ? -7.976 -9.161 13.052 1.00 97.62 205 PHE A O 1
ATOM 1698 N N . ALA A 1 206 ? -8.318 -8.579 10.908 1.00 97.56 206 ALA A N 1
ATOM 1699 C CA . ALA A 1 206 ? -7.321 -9.495 10.361 1.00 97.56 206 ALA A CA 1
ATOM 1700 C C . ALA A 1 206 ? -5.932 -9.227 10.973 1.00 97.56 206 ALA A C 1
ATOM 1702 O O . ALA A 1 206 ? -5.563 -8.056 11.139 1.00 97.56 206 ALA A O 1
ATOM 1703 N N . PRO A 1 207 ? -5.157 -10.267 11.322 1.00 96.31 207 PRO A N 1
ATOM 1704 C CA . PRO A 1 207 ? -3.870 -10.094 11.990 1.00 96.31 207 PRO A CA 1
ATOM 1705 C C . PRO A 1 207 ? -2.877 -9.328 11.112 1.00 96.31 207 PRO A C 1
ATOM 1707 O O . PRO A 1 207 ? -2.236 -8.395 11.594 1.00 96.31 207 PRO A O 1
ATOM 1710 N N . TYR A 1 208 ? -2.819 -9.655 9.821 1.00 98.38 208 TYR A N 1
ATOM 1711 C CA . TYR A 1 208 ? -1.941 -9.011 8.853 1.00 98.38 208 TYR A CA 1
ATOM 1712 C C . TYR A 1 208 ? -2.757 -8.231 7.835 1.00 98.38 208 TYR A C 1
ATOM 1714 O O . TYR A 1 208 ? -3.861 -8.625 7.444 1.00 98.38 208 TYR A O 1
ATOM 1722 N N . LYS A 1 209 ? -2.221 -7.088 7.415 1.00 98.56 209 LYS A N 1
ATOM 1723 C CA . LYS A 1 209 ? -2.865 -6.240 6.414 1.00 98.56 209 LYS A CA 1
ATOM 1724 C C . LYS A 1 209 ? -1.838 -5.672 5.458 1.00 98.56 209 LYS A C 1
ATOM 1726 O O . LYS A 1 209 ? -0.763 -5.268 5.887 1.00 98.56 209 LYS A O 1
ATOM 1731 N N . VAL A 1 210 ? -2.201 -5.553 4.189 1.00 98.75 210 VAL A N 1
ATOM 1732 C CA . VAL A 1 210 ? -1.510 -4.656 3.255 1.00 98.75 210 VAL A CA 1
ATOM 1733 C C . VAL A 1 210 ? -2.273 -3.350 3.217 1.00 98.75 210 VAL A C 1
ATOM 1735 O O . VAL A 1 210 ? -3.484 -3.362 3.023 1.00 98.75 210 VAL A O 1
ATOM 1738 N N . VAL A 1 211 ? -1.592 -2.226 3.412 1.00 98.44 211 VAL A N 1
ATOM 1739 C CA . VAL A 1 211 ? -2.218 -0.905 3.478 1.00 98.44 211 VAL A CA 1
ATOM 1740 C C . VAL A 1 211 ? -1.580 0.074 2.509 1.00 98.44 211 VAL A C 1
ATOM 1742 O O . VAL A 1 211 ? -0.375 0.038 2.269 1.00 98.44 211 VAL A O 1
ATOM 1745 N N . TRP A 1 212 ? -2.385 0.993 1.987 1.00 97.19 212 TRP A N 1
ATOM 1746 C CA . TRP A 1 212 ? -1.910 2.145 1.221 1.00 97.19 212 TRP A CA 1
ATOM 1747 C C . TRP A 1 212 ? -2.731 3.392 1.531 1.00 97.19 212 TRP A C 1
ATOM 1749 O O . TRP A 1 212 ? -3.798 3.352 2.152 1.00 97.19 212 TRP A O 1
ATOM 1759 N N . LYS A 1 213 ? -2.199 4.537 1.108 1.00 94.00 213 LYS A N 1
ATOM 1760 C CA . LYS A 1 213 ? -2.841 5.840 1.268 1.00 94.00 213 LYS A CA 1
ATOM 1761 C C . LYS A 1 213 ? -3.979 6.004 0.269 1.00 94.00 213 LYS A C 1
ATOM 1763 O O . LYS A 1 213 ? -3.779 5.772 -0.913 1.00 94.00 213 LYS A O 1
ATOM 1768 N N . ARG A 1 214 ? -5.116 6.549 0.712 1.00 90.44 214 ARG A N 1
ATOM 1769 C CA . ARG A 1 214 ? -6.183 7.009 -0.203 1.00 90.44 214 ARG A CA 1
ATOM 1770 C C . ARG A 1 214 ? -5.751 8.201 -1.060 1.00 90.44 214 ARG A C 1
ATOM 1772 O O . ARG A 1 214 ? -6.211 8.355 -2.185 1.00 90.44 214 ARG A O 1
ATOM 1779 N N . ILE A 1 215 ? -4.880 9.044 -0.509 1.00 84.69 215 ILE A N 1
ATOM 1780 C CA . ILE A 1 215 ? -4.330 10.239 -1.155 1.00 84.69 215 ILE A CA 1
ATOM 1781 C C . ILE A 1 215 ? -2.810 10.151 -1.042 1.00 84.69 215 ILE A C 1
ATOM 1783 O O . ILE A 1 215 ? -2.289 10.180 0.078 1.00 84.69 215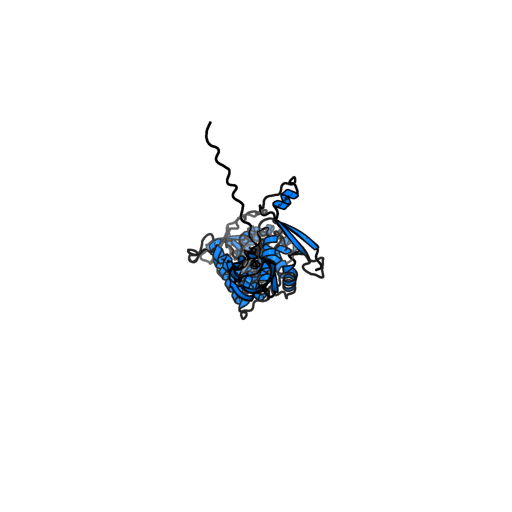 ILE A O 1
ATOM 1787 N N . ALA A 1 216 ? -2.096 10.029 -2.162 1.00 72.69 216 ALA A N 1
ATOM 1788 C CA . ALA A 1 216 ? -0.639 9.892 -2.138 1.00 72.69 216 ALA A CA 1
ATOM 1789 C C . ALA A 1 216 ? 0.067 11.000 -2.918 1.00 72.69 216 ALA A C 1
ATOM 1791 O O . ALA A 1 216 ? -0.219 11.213 -4.086 1.00 72.69 216 ALA A O 1
ATOM 1792 N N . GLY A 1 217 ? 1.074 11.603 -2.286 1.00 67.06 217 GLY A N 1
ATOM 1793 C CA . GLY A 1 217 ? 2.095 12.395 -2.970 1.00 67.06 217 GLY A CA 1
ATOM 1794 C C . GLY A 1 217 ? 1.656 13.785 -3.431 1.00 67.06 217 GLY A C 1
ATOM 1795 O O . GLY A 1 217 ? 0.716 14.378 -2.901 1.00 67.06 217 GLY A O 1
ATOM 1796 N N . ALA A 1 218 ? 2.429 14.313 -4.378 1.00 65.81 218 ALA A N 1
ATOM 1797 C CA . ALA A 1 218 ? 2.224 15.616 -4.993 1.00 65.81 218 ALA A CA 1
ATOM 1798 C C . ALA A 1 218 ? 1.085 15.580 -6.026 1.00 65.81 218 ALA A C 1
ATOM 1800 O O . ALA A 1 218 ? 0.808 14.543 -6.630 1.00 65.81 218 ALA A O 1
ATOM 1801 N N . ILE A 1 219 ? 0.458 16.737 -6.254 1.00 73.69 219 ILE A N 1
ATOM 1802 C CA . ILE A 1 219 ? -0.576 16.938 -7.279 1.00 73.69 219 ILE A CA 1
ATOM 1803 C C . ILE A 1 219 ? 0.099 16.917 -8.655 1.00 73.69 219 ILE A C 1
ATOM 1805 O O . ILE A 1 219 ? 0.508 17.952 -9.173 1.00 73.69 219 ILE A O 1
ATOM 1809 N N . THR A 1 220 ? 0.274 15.716 -9.206 1.00 72.38 220 THR A N 1
ATOM 1810 C CA . THR A 1 220 ? 0.894 15.478 -10.524 1.00 72.38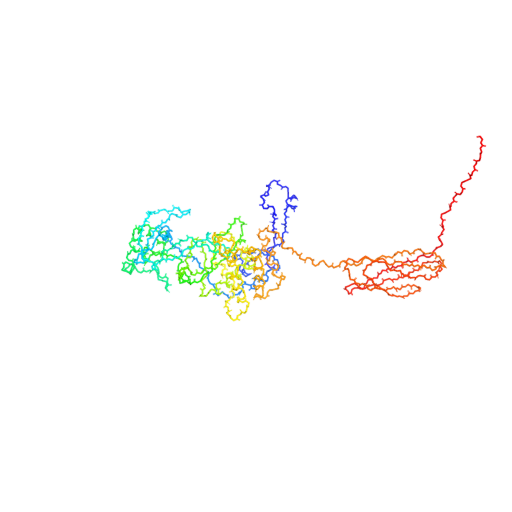 220 THR A CA 1
ATOM 1811 C C . THR A 1 220 ? -0.138 15.145 -11.604 1.00 72.38 220 THR A C 1
ATOM 1813 O O . THR A 1 220 ? 0.203 15.070 -12.781 1.00 72.38 220 THR A O 1
ATOM 1816 N N . GLY A 1 221 ? -1.405 14.935 -11.225 1.00 75.75 221 GLY A N 1
ATOM 1817 C CA . GLY A 1 221 ? -2.461 14.450 -12.113 1.00 75.75 221 GLY A CA 1
ATOM 1818 C C . GLY A 1 221 ? -2.417 12.937 -12.353 1.00 75.75 221 GLY A C 1
ATOM 1819 O O . GLY A 1 221 ? -3.232 12.425 -13.122 1.00 75.75 221 GLY A O 1
ATOM 1820 N N . LYS A 1 222 ? -1.481 12.213 -11.719 1.00 79.94 222 LYS A N 1
ATOM 1821 C CA . LYS A 1 222 ? -1.278 10.762 -11.852 1.00 79.94 222 LYS A CA 1
ATOM 1822 C C . LYS A 1 222 ? -0.876 10.127 -10.524 1.00 79.94 222 LYS A C 1
ATOM 1824 O O . LYS A 1 222 ? -0.214 10.734 -9.689 1.00 79.94 222 LYS A O 1
ATOM 1829 N N . ALA A 1 223 ? -1.219 8.857 -10.325 1.00 82.94 223 ALA A N 1
ATOM 1830 C CA . ALA A 1 223 ? -0.845 8.120 -9.113 1.00 82.94 223 ALA A CA 1
ATOM 1831 C C . ALA A 1 223 ? 0.578 7.526 -9.156 1.00 82.94 223 ALA A C 1
ATOM 1833 O O . ALA A 1 223 ? 0.799 6.376 -8.781 1.00 82.94 223 ALA A O 1
ATOM 1834 N N . VAL A 1 224 ? 1.566 8.315 -9.576 1.00 85.94 224 VAL A N 1
ATOM 1835 C CA . VAL A 1 224 ? 2.972 7.876 -9.708 1.00 85.94 224 VAL A CA 1
ATOM 1836 C C . VAL A 1 224 ? 3.629 7.549 -8.359 1.00 85.94 224 VAL A C 1
ATOM 1838 O O . VAL A 1 224 ? 4.548 6.733 -8.258 1.00 85.94 224 VAL A O 1
ATOM 1841 N N . SER A 1 225 ? 3.090 8.116 -7.278 1.00 88.00 225 SER A N 1
ATOM 1842 C CA . SER A 1 225 ? 3.517 7.857 -5.901 1.00 88.00 225 SER A CA 1
ATOM 1843 C C . SER A 1 225 ? 2.699 6.770 -5.190 1.00 88.00 225 SER A C 1
ATOM 1845 O O . SER A 1 225 ? 2.734 6.719 -3.959 1.00 88.00 225 SER A O 1
ATOM 1847 N N . PHE A 1 226 ? 1.948 5.923 -5.915 1.00 93.38 226 PHE A N 1
ATOM 1848 C CA . PHE A 1 226 ? 1.311 4.759 -5.288 1.00 93.38 226 PHE A CA 1
ATOM 1849 C C . PHE A 1 226 ? 2.372 3.893 -4.609 1.00 93.38 226 PHE A C 1
ATOM 1851 O O . PHE A 1 226 ? 3.411 3.568 -5.197 1.00 93.38 226 PHE A O 1
ATOM 1858 N N . ALA A 1 227 ? 2.084 3.535 -3.363 1.00 93.81 227 ALA A N 1
ATOM 1859 C CA . ALA A 1 227 ? 2.932 2.720 -2.523 1.00 93.81 227 ALA A CA 1
ATOM 1860 C C . ALA A 1 227 ? 2.096 2.077 -1.414 1.00 93.81 227 ALA A C 1
ATOM 1862 O O . ALA A 1 227 ? 1.249 2.735 -0.801 1.00 93.81 227 ALA A O 1
ATOM 1863 N N . CYS A 1 228 ? 2.382 0.813 -1.126 1.00 97.44 228 CYS A N 1
ATOM 1864 C CA . CYS A 1 228 ? 1.772 0.064 -0.039 1.00 97.44 228 CYS A CA 1
ATOM 1865 C C . CYS A 1 228 ? 2.824 -0.493 0.931 1.00 97.44 228 CYS A C 1
ATOM 1867 O O . CYS A 1 228 ? 4.031 -0.459 0.662 1.00 97.44 228 CYS A O 1
ATOM 1869 N N . ALA A 1 229 ? 2.356 -0.978 2.075 1.00 98.44 229 ALA A N 1
ATOM 1870 C CA . ALA A 1 229 ? 3.175 -1.613 3.096 1.00 98.44 229 ALA A CA 1
ATOM 1871 C C . ALA A 1 229 ? 2.366 -2.660 3.869 1.00 98.44 229 ALA A C 1
ATOM 1873 O O . ALA A 1 229 ? 1.140 -2.576 3.948 1.00 98.44 229 ALA A O 1
ATOM 1874 N N . VAL A 1 230 ? 3.058 -3.633 4.449 1.00 98.69 230 VAL A N 1
ATOM 1875 C CA . VAL A 1 230 ? 2.499 -4.625 5.363 1.00 98.69 230 VAL A CA 1
ATOM 1876 C C . VAL A 1 230 ? 2.438 -4.045 6.769 1.00 98.69 230 VAL A C 1
ATOM 1878 O O . VAL A 1 230 ? 3.342 -3.341 7.219 1.00 98.69 230 VAL A O 1
ATOM 1881 N N . VAL A 1 231 ? 1.351 -4.358 7.461 1.00 97.81 231 VAL A N 1
ATOM 1882 C CA . VAL A 1 231 ? 1.126 -4.045 8.864 1.00 97.81 231 VAL A CA 1
ATOM 1883 C C . VAL A 1 231 ? 0.940 -5.353 9.609 1.00 97.81 231 VAL A C 1
ATOM 1885 O O . VAL A 1 231 ? 0.029 -6.127 9.307 1.00 97.81 231 VAL A O 1
ATOM 1888 N N . GLU A 1 232 ? 1.816 -5.575 10.578 1.00 97.44 232 GLU A N 1
ATOM 1889 C CA . GLU A 1 232 ? 1.785 -6.715 11.488 1.00 97.44 232 GLU A CA 1
ATOM 1890 C C . GLU A 1 232 ? 1.081 -6.332 12.803 1.00 97.44 232 GLU A C 1
ATOM 1892 O O . GLU A 1 232 ? 0.950 -5.139 13.104 1.00 97.44 232 GLU A O 1
ATOM 1897 N N . PRO A 1 233 ? 0.617 -7.311 13.603 1.00 97.25 233 PRO A N 1
ATOM 1898 C CA . PRO A 1 233 ? 0.060 -7.036 14.921 1.00 97.25 233 PRO A CA 1
ATOM 1899 C C . PRO A 1 233 ? 1.046 -6.279 15.821 1.00 97.25 233 PRO A C 1
ATOM 1901 O O . PRO A 1 233 ? 2.213 -6.650 15.932 1.00 97.25 233 PRO A O 1
ATOM 1904 N N . ILE A 1 234 ? 0.558 -5.257 16.524 1.00 96.12 234 ILE A N 1
ATOM 1905 C CA . ILE A 1 234 ? 1.335 -4.498 17.513 1.00 96.12 234 ILE A CA 1
ATOM 1906 C C . ILE A 1 234 ? 0.863 -4.929 18.897 1.00 96.12 234 ILE A C 1
ATOM 1908 O O . ILE A 1 234 ? -0.336 -4.914 19.171 1.00 96.12 234 ILE A O 1
ATOM 1912 N N . GLU A 1 235 ? 1.797 -5.359 19.749 1.00 91.56 235 GLU A N 1
ATOM 1913 C CA . GLU A 1 235 ? 1.493 -5.911 21.082 1.00 91.56 235 GLU A CA 1
ATOM 1914 C C . GLU A 1 235 ? 0.455 -7.052 21.031 1.00 91.56 235 GLU A C 1
ATOM 1916 O O . GLU A 1 235 ? -0.426 -7.172 21.881 1.00 91.56 235 GLU A O 1
ATOM 1921 N N . GLY A 1 236 ? 0.518 -7.877 19.979 1.00 93.38 236 GLY A N 1
ATOM 1922 C CA . GLY A 1 236 ? -0.422 -8.979 19.752 1.00 93.38 236 GLY A CA 1
ATOM 1923 C C . GLY A 1 236 ? -1.827 -8.549 19.311 1.00 93.38 236 GLY A C 1
ATOM 1924 O O . GLY A 1 236 ? -2.685 -9.411 19.124 1.00 93.38 236 GLY A O 1
ATOM 1925 N N . LYS A 1 237 ? -2.084 -7.248 19.113 1.00 96.31 237 LYS A N 1
ATOM 1926 C CA . LYS A 1 237 ? -3.372 -6.736 18.636 1.00 96.31 237 LYS A CA 1
ATOM 1927 C C . LYS A 1 237 ? -3.348 -6.407 17.141 1.00 96.31 237 LYS A C 1
ATOM 1929 O O . LYS A 1 237 ? -2.393 -5.788 16.667 1.00 96.31 237 LYS A O 1
ATOM 1934 N N . PRO A 1 238 ? -4.423 -6.732 16.398 1.00 97.31 238 PRO A N 1
ATOM 1935 C CA . PRO A 1 238 ? -4.601 -6.256 15.034 1.00 97.31 238 PRO A CA 1
ATOM 1936 C C . PRO A 1 238 ? -4.587 -4.728 14.976 1.00 97.31 238 PRO A C 1
ATOM 1938 O O . PRO A 1 238 ? -5.280 -4.057 15.740 1.00 97.31 238 PRO A O 1
ATOM 1941 N N . VAL A 1 239 ? -3.834 -4.179 14.030 1.00 98.31 239 VAL A N 1
ATOM 1942 C CA . VAL A 1 239 ? -3.805 -2.736 13.783 1.00 98.31 239 VAL A CA 1
ATOM 1943 C C . VAL A 1 239 ? -5.016 -2.334 12.943 1.00 98.31 239 VAL A C 1
ATOM 1945 O O . VAL A 1 239 ? -5.324 -2.987 11.943 1.00 98.31 239 VAL A O 1
ATOM 1948 N N . VAL A 1 240 ? -5.688 -1.250 13.322 1.00 98.38 240 VAL A N 1
ATOM 1949 C CA . VAL A 1 240 ? -6.877 -0.719 12.645 1.00 98.38 240 VAL A CA 1
ATOM 1950 C C . VAL A 1 240 ? -6.489 0.510 11.817 1.00 98.38 240 VAL A C 1
ATOM 1952 O O . VAL A 1 240 ? -6.054 1.512 12.382 1.00 98.38 240 VAL A O 1
ATOM 1955 N N . PRO A 1 241 ? -6.636 0.480 10.481 1.00 97.81 241 PRO A N 1
ATOM 1956 C CA . PRO A 1 241 ? -6.424 1.662 9.648 1.00 97.81 241 PRO A CA 1
ATOM 1957 C C . PRO A 1 241 ? -7.597 2.651 9.737 1.00 97.81 241 PRO A C 1
ATOM 1959 O O . PRO A 1 241 ? -8.755 2.240 9.792 1.00 97.81 241 PRO A O 1
ATOM 1962 N N . ASP A 1 242 ? -7.318 3.956 9.691 1.00 96.00 242 ASP A N 1
ATOM 1963 C CA . ASP A 1 242 ? -8.330 5.023 9.585 1.00 96.00 242 ASP A CA 1
ATOM 1964 C C . ASP A 1 242 ? -8.987 5.039 8.196 1.00 96.00 242 ASP A C 1
ATOM 1966 O O . ASP A 1 242 ? -8.338 5.333 7.187 1.00 96.00 242 ASP A O 1
ATOM 1970 N N . GLY A 1 243 ? -10.303 4.819 8.152 1.00 93.75 243 GLY A N 1
ATOM 1971 C CA . GLY A 1 243 ? -11.094 4.779 6.919 1.00 93.75 243 GLY A CA 1
ATOM 1972 C C . GLY A 1 243 ? -11.081 6.056 6.098 1.00 93.75 243 GLY A C 1
ATOM 1973 O O . GLY A 1 243 ? -11.313 6.026 4.889 1.00 93.75 243 GLY A O 1
ATOM 1974 N N . SER A 1 244 ? -10.757 7.192 6.714 1.00 91.12 244 SER A N 1
ATOM 1975 C CA . SER A 1 244 ? -10.680 8.473 6.011 1.00 91.12 244 SER A CA 1
ATOM 1976 C C . SER A 1 244 ? -9.408 8.612 5.174 1.00 91.12 244 SER A C 1
ATOM 1978 O O . SER A 1 244 ? -9.369 9.447 4.274 1.00 91.12 244 SER A O 1
ATOM 1980 N N . THR A 1 245 ? -8.357 7.843 5.476 1.00 93.06 245 THR A N 1
ATOM 1981 C CA . THR A 1 245 ? -7.012 8.095 4.932 1.00 93.06 245 THR A CA 1
ATOM 1982 C C . THR A 1 245 ? -6.278 6.854 4.426 1.00 93.06 245 THR A C 1
ATOM 1984 O O . THR A 1 245 ? -5.330 7.008 3.654 1.00 93.06 245 THR A O 1
ATOM 1987 N N . ALA A 1 246 ? -6.714 5.652 4.802 1.00 95.88 246 ALA A N 1
ATOM 1988 C CA . ALA A 1 246 ? -6.071 4.398 4.434 1.00 95.88 246 ALA A CA 1
ATOM 1989 C C . ALA A 1 246 ? -7.060 3.392 3.824 1.00 95.88 246 ALA A C 1
ATOM 1991 O O . ALA A 1 246 ? -8.231 3.321 4.211 1.00 95.88 246 ALA A O 1
ATOM 1992 N N . ILE A 1 247 ? -6.547 2.611 2.879 1.00 97.69 247 ILE A N 1
ATOM 1993 C CA . ILE A 1 247 ? -7.161 1.390 2.352 1.00 97.69 247 ILE A CA 1
ATOM 1994 C C . ILE A 1 247 ? -6.375 0.200 2.894 1.00 97.69 247 ILE A C 1
ATOM 1996 O O . ILE A 1 247 ? -5.184 0.331 3.185 1.00 97.69 247 ILE A O 1
ATOM 2000 N N . LEU A 1 248 ? -7.043 -0.939 3.047 1.00 98.12 248 LEU A N 1
ATOM 2001 C CA . LEU A 1 248 ? -6.449 -2.181 3.514 1.00 98.12 248 LEU A CA 1
ATOM 2002 C C . LEU A 1 248 ? -6.899 -3.379 2.679 1.00 98.12 248 LEU A C 1
ATOM 2004 O O . LEU A 1 248 ? -8.006 -3.403 2.149 1.00 98.12 248 LEU A O 1
ATOM 2008 N N . VAL A 1 249 ? -6.055 -4.399 2.654 1.00 98.50 249 VAL A N 1
ATOM 2009 C CA . VAL A 1 249 ? -6.357 -5.759 2.206 1.00 98.50 249 VAL A CA 1
ATOM 2010 C C . VAL A 1 249 ? -6.007 -6.676 3.364 1.00 98.50 249 VAL A C 1
ATOM 2012 O O . VAL A 1 249 ? -4.900 -6.590 3.898 1.00 98.50 249 VAL A O 1
ATOM 2015 N N . ALA A 1 250 ? -6.961 -7.494 3.796 1.00 98.12 250 ALA A N 1
ATOM 2016 C CA . ALA A 1 250 ? -6.729 -8.469 4.854 1.00 98.12 250 ALA A CA 1
ATOM 2017 C C . ALA A 1 250 ? -5.905 -9.649 4.325 1.00 98.12 250 ALA A C 1
ATOM 2019 O O . ALA A 1 250 ? -6.085 -10.066 3.182 1.00 98.12 250 ALA A O 1
ATOM 2020 N N . ALA A 1 251 ? -5.025 -10.177 5.170 1.00 97.19 251 ALA A N 1
ATOM 2021 C CA . ALA A 1 251 ? -4.268 -11.392 4.913 1.00 97.19 251 ALA A CA 1
ATOM 2022 C C . ALA A 1 251 ? -4.208 -12.241 6.188 1.00 97.19 251 ALA A C 1
ATOM 2024 O O . ALA A 1 251 ? -4.123 -11.711 7.303 1.00 97.19 251 ALA A O 1
ATOM 2025 N N . ASP A 1 252 ? -4.235 -13.560 6.015 1.00 91.50 252 ASP A N 1
ATOM 2026 C CA . ASP A 1 252 ? -4.266 -14.496 7.142 1.00 91.50 252 ASP A CA 1
ATOM 2027 C C . ASP A 1 252 ? -2.861 -14.816 7.668 1.00 91.50 252 ASP A C 1
ATOM 2029 O O . ASP A 1 252 ? -2.692 -15.119 8.851 1.00 91.50 252 ASP A O 1
ATOM 2033 N N . SER A 1 253 ? -1.839 -14.700 6.815 1.00 97.19 253 SER A N 1
ATOM 2034 C CA . SER A 1 253 ? -0.439 -14.948 7.163 1.00 97.19 253 SER A CA 1
ATOM 2035 C C . SER A 1 253 ? 0.472 -13.776 6.775 1.00 97.19 253 SER A C 1
ATOM 2037 O O . SER A 1 253 ? 0.148 -13.005 5.861 1.00 97.19 253 SER A O 1
ATOM 2039 N N . PRO A 1 254 ? 1.640 -13.630 7.431 1.00 97.94 254 PRO A N 1
ATOM 2040 C CA . PRO A 1 254 ? 2.594 -12.599 7.049 1.00 97.94 254 PRO A CA 1
ATOM 2041 C C . PRO A 1 254 ? 3.138 -12.847 5.638 1.00 97.94 254 PRO A C 1
ATOM 2043 O O . PRO A 1 254 ? 3.304 -11.899 4.879 1.00 97.94 254 PRO A O 1
ATOM 2046 N N . GLU A 1 255 ? 3.393 -14.100 5.246 1.00 98.50 255 GLU A N 1
ATOM 2047 C CA . GLU A 1 255 ? 3.898 -14.442 3.908 1.00 98.50 255 GLU A CA 1
ATOM 2048 C C . GLU A 1 255 ? 2.944 -13.989 2.802 1.00 98.50 255 GLU A C 1
ATOM 2050 O O . GLU A 1 255 ? 3.392 -13.414 1.810 1.00 98.50 255 GLU A O 1
ATOM 2055 N N . GLU A 1 256 ? 1.639 -14.200 2.985 1.00 98.44 256 GLU A N 1
ATOM 2056 C CA . GLU A 1 256 ? 0.632 -13.744 2.031 1.00 98.44 256 GLU A CA 1
ATOM 2057 C C . GLU A 1 256 ? 0.579 -12.211 1.969 1.00 98.44 256 GLU A C 1
ATOM 2059 O O . GLU A 1 256 ? 0.571 -11.641 0.877 1.00 98.44 256 GLU A O 1
ATOM 2064 N N . ALA A 1 257 ? 0.625 -11.526 3.118 1.00 98.69 257 ALA A N 1
ATOM 2065 C CA . ALA A 1 257 ? 0.649 -10.065 3.158 1.00 98.69 257 ALA A CA 1
ATOM 2066 C C . ALA A 1 257 ? 1.870 -9.489 2.417 1.00 98.69 257 ALA A C 1
ATOM 2068 O O . ALA A 1 257 ? 1.731 -8.590 1.585 1.00 98.69 257 ALA A O 1
ATOM 2069 N N . TYR A 1 258 ? 3.065 -10.033 2.670 1.00 98.88 258 TYR A N 1
ATOM 2070 C CA . TYR A 1 258 ? 4.290 -9.625 1.977 1.00 98.88 258 TYR A CA 1
ATOM 2071 C C . TYR A 1 258 ? 4.247 -9.963 0.485 1.00 98.88 258 TYR A C 1
ATOM 2073 O O . TYR A 1 258 ? 4.730 -9.181 -0.330 1.00 98.88 258 TYR A O 1
ATOM 2081 N N . TYR A 1 259 ? 3.633 -11.077 0.090 1.00 98.88 259 TYR A N 1
ATOM 2082 C CA . TYR A 1 259 ? 3.428 -11.390 -1.322 1.00 98.88 259 TYR A CA 1
ATOM 2083 C C . TYR A 1 259 ? 2.537 -10.348 -2.020 1.00 98.88 259 TYR A C 1
ATOM 2085 O O . TYR A 1 259 ? 2.930 -9.805 -3.055 1.00 98.88 259 TYR A O 1
ATOM 2093 N N . ILE A 1 260 ? 1.379 -10.013 -1.434 1.00 98.69 260 ILE A N 1
ATOM 2094 C CA . ILE A 1 260 ? 0.454 -9.008 -1.984 1.00 98.69 260 ILE A CA 1
ATOM 2095 C C . ILE A 1 260 ? 1.151 -7.643 -2.078 1.00 98.69 260 ILE A C 1
ATOM 2097 O O . ILE A 1 260 ? 1.096 -6.991 -3.123 1.00 98.69 260 ILE A O 1
ATOM 2101 N N . ALA A 1 261 ? 1.840 -7.217 -1.014 1.00 98.81 261 ALA A N 1
ATOM 2102 C CA . ALA A 1 261 ? 2.566 -5.950 -0.997 1.00 98.81 261 ALA A CA 1
ATOM 2103 C C . ALA A 1 261 ? 3.701 -5.925 -2.032 1.00 98.81 261 ALA A C 1
ATOM 2105 O O . ALA A 1 261 ? 3.865 -4.935 -2.743 1.00 98.81 261 ALA A O 1
ATOM 2106 N N . GLY A 1 262 ? 4.458 -7.020 -2.151 1.00 98.75 262 GLY A N 1
ATOM 2107 C CA . GLY A 1 262 ? 5.501 -7.198 -3.158 1.00 98.75 262 GLY A CA 1
ATOM 2108 C C . GLY A 1 262 ? 4.962 -7.047 -4.578 1.00 98.75 262 GLY A C 1
ATOM 2109 O O . GLY A 1 262 ? 5.498 -6.275 -5.370 1.00 98.75 262 GLY A O 1
ATOM 2110 N N . PHE A 1 263 ? 3.850 -7.714 -4.882 1.00 98.62 263 PHE A N 1
ATOM 2111 C CA . PHE A 1 263 ? 3.206 -7.605 -6.186 1.00 98.62 263 PHE A CA 1
ATOM 2112 C C . PHE A 1 263 ? 2.745 -6.169 -6.481 1.00 98.62 263 PHE A C 1
ATOM 2114 O O . PHE A 1 263 ? 3.066 -5.621 -7.536 1.00 98.62 263 PHE A O 1
ATOM 2121 N N . LEU A 1 264 ? 2.019 -5.538 -5.552 1.00 98.12 264 LEU A N 1
ATOM 2122 C CA . LEU A 1 264 ? 1.435 -4.205 -5.751 1.00 98.12 264 LEU A CA 1
ATOM 2123 C C . LEU A 1 264 ? 2.474 -3.080 -5.826 1.00 98.12 264 LEU A C 1
ATOM 2125 O O . LEU A 1 264 ? 2.237 -2.077 -6.497 1.00 98.12 264 LEU A O 1
ATOM 2129 N N . ASN A 1 265 ? 3.618 -3.229 -5.161 1.00 98.31 265 ASN A N 1
ATOM 2130 C CA . ASN A 1 265 ? 4.709 -2.258 -5.235 1.00 98.31 265 ASN A CA 1
ATOM 2131 C C . ASN A 1 265 ? 5.673 -2.490 -6.409 1.00 98.31 265 ASN A C 1
ATOM 2133 O O . ASN A 1 265 ? 6.562 -1.656 -6.605 1.00 98.31 265 ASN A O 1
ATOM 2137 N N . SER A 1 266 ? 5.504 -3.565 -7.187 1.00 97.88 266 SER A N 1
ATOM 2138 C CA . SER A 1 266 ? 6.279 -3.777 -8.413 1.00 97.88 266 SER A CA 1
ATOM 2139 C C . SER A 1 266 ? 6.050 -2.654 -9.423 1.00 97.88 266 SER A C 1
ATOM 2141 O O . SER A 1 266 ? 4.965 -2.065 -9.497 1.00 97.88 266 SER A O 1
ATOM 2143 N N . THR A 1 267 ? 7.053 -2.374 -10.248 1.00 96.69 267 THR A N 1
ATOM 2144 C CA . THR A 1 267 ? 6.967 -1.380 -11.320 1.00 96.69 267 THR A CA 1
ATOM 2145 C C . THR A 1 267 ? 5.833 -1.703 -12.292 1.00 96.69 267 THR A C 1
ATOM 2147 O O . THR A 1 267 ? 5.131 -0.794 -12.723 1.00 96.69 267 THR A O 1
ATOM 2150 N N . ILE A 1 268 ? 5.574 -2.988 -12.567 1.00 96.69 268 ILE A N 1
ATOM 2151 C CA . ILE A 1 268 ? 4.473 -3.432 -13.438 1.00 96.69 268 ILE A CA 1
ATOM 2152 C C . ILE A 1 268 ? 3.118 -2.986 -12.870 1.00 96.69 268 ILE A C 1
ATOM 2154 O O . ILE A 1 268 ? 2.338 -2.333 -13.565 1.00 96.69 268 ILE A O 1
ATOM 2158 N N . ALA A 1 269 ? 2.836 -3.298 -11.599 1.00 96.44 269 ALA A N 1
ATOM 2159 C CA . ALA A 1 269 ? 1.578 -2.913 -10.965 1.00 96.44 269 ALA A CA 1
ATOM 2160 C C . ALA A 1 269 ? 1.465 -1.387 -10.822 1.00 96.44 269 ALA A C 1
ATOM 2162 O O . ALA A 1 269 ? 0.442 -0.805 -11.185 1.00 96.44 269 ALA A O 1
ATOM 2163 N N . ARG A 1 270 ? 2.532 -0.721 -10.362 1.00 95.81 270 ARG A N 1
ATOM 2164 C CA . ARG A 1 270 ? 2.567 0.738 -10.167 1.00 95.81 270 ARG A CA 1
ATOM 2165 C C . ARG A 1 270 ? 2.373 1.515 -11.466 1.00 95.81 270 ARG A C 1
ATOM 2167 O O . ARG A 1 270 ? 1.606 2.476 -11.466 1.00 95.81 270 ARG A O 1
ATOM 2174 N N . ALA A 1 271 ? 2.991 1.084 -12.566 1.00 95.62 271 ALA A N 1
ATOM 2175 C CA . ALA A 1 271 ? 2.813 1.695 -13.882 1.00 95.62 271 ALA A CA 1
ATOM 2176 C C . ALA A 1 271 ? 1.354 1.605 -14.348 1.00 95.62 271 ALA A C 1
ATOM 2178 O O . ALA A 1 271 ? 0.807 2.576 -14.871 1.00 95.62 271 ALA A O 1
ATOM 2179 N N . ILE A 1 272 ? 0.692 0.470 -14.102 1.00 94.75 272 ILE A N 1
ATOM 2180 C CA . ILE A 1 272 ? -0.727 0.305 -14.426 1.00 94.75 272 ILE A CA 1
ATOM 2181 C C . ILE A 1 272 ? -1.575 1.231 -13.558 1.00 94.75 272 ILE A C 1
ATOM 2183 O O . ILE A 1 272 ? -2.364 1.985 -14.115 1.00 94.75 272 ILE A O 1
ATOM 2187 N N . ILE A 1 273 ? -1.382 1.273 -12.236 1.00 94.00 273 ILE A N 1
ATOM 2188 C CA . ILE A 1 273 ? -2.119 2.199 -11.350 1.00 94.00 273 ILE A CA 1
ATOM 2189 C C . ILE A 1 273 ? -1.951 3.652 -11.824 1.00 94.00 273 ILE A C 1
ATOM 2191 O O . ILE A 1 273 ? -2.936 4.351 -12.051 1.00 94.00 273 ILE A O 1
ATOM 2195 N N . ALA A 1 274 ? -0.714 4.087 -12.072 1.00 93.06 274 ALA A N 1
ATOM 2196 C CA . ALA A 1 274 ? -0.411 5.440 -12.538 1.00 93.06 274 ALA A CA 1
ATOM 2197 C C . ALA A 1 274 ? -0.990 5.765 -13.930 1.00 93.06 274 ALA A C 1
ATOM 2199 O O . ALA A 1 274 ? -1.169 6.939 -14.269 1.00 93.06 274 ALA A O 1
ATOM 2200 N N . SER A 1 275 ? -1.281 4.748 -14.748 1.00 93.12 275 SER A N 1
ATOM 2201 C CA . SER A 1 275 ? -1.810 4.937 -16.100 1.00 93.12 275 SER A CA 1
ATOM 2202 C C . SER A 1 275 ? -3.282 5.355 -16.126 1.00 93.12 275 SER A C 1
ATOM 2204 O O . SER A 1 275 ? -3.657 6.092 -17.039 1.00 93.12 275 SER A O 1
ATOM 2206 N N . TYR A 1 276 ? -4.099 4.922 -15.155 1.00 91.44 276 TYR A N 1
ATOM 2207 C CA . TYR A 1 276 ? -5.555 5.152 -15.144 1.00 91.44 276 TYR A CA 1
ATOM 2208 C C . TYR A 1 276 ? -6.077 5.871 -13.895 1.00 91.44 276 TYR A C 1
ATOM 2210 O O . TYR A 1 276 ? -7.205 6.368 -13.908 1.00 91.44 276 TYR A O 1
ATOM 2218 N N . THR A 1 277 ? -5.287 5.945 -12.819 1.00 88.31 277 THR A N 1
ATOM 2219 C CA . THR A 1 277 ? -5.659 6.674 -11.601 1.00 88.31 277 THR A CA 1
ATOM 2220 C C . THR A 1 277 ? -4.829 7.938 -11.421 1.00 88.31 277 THR A C 1
ATOM 2222 O O . THR A 1 277 ? -3.757 8.124 -11.998 1.00 88.31 277 THR A O 1
ATOM 2225 N N . TYR A 1 278 ? -5.317 8.802 -10.538 1.00 81.88 278 TYR A N 1
ATOM 2226 C CA . TYR A 1 278 ? -4.656 10.038 -10.137 1.00 81.88 278 TYR A CA 1
ATOM 2227 C C . TYR A 1 278 ? -4.446 10.073 -8.617 1.00 81.88 278 TYR A C 1
ATOM 2229 O O . TYR A 1 278 ? -4.902 9.193 -7.881 1.00 81.88 278 TYR A O 1
ATOM 2237 N N . GLU A 1 279 ? -3.717 11.070 -8.132 1.00 78.00 279 GLU A N 1
ATOM 2238 C CA . GLU A 1 279 ? -3.168 11.118 -6.778 1.00 78.00 279 GLU A CA 1
ATOM 2239 C C . GLU A 1 279 ? -4.211 11.201 -5.647 1.00 78.00 279 GLU A C 1
ATOM 2241 O O . GLU A 1 279 ? -3.923 10.778 -4.525 1.00 78.00 279 GLU A O 1
ATOM 2246 N N . LEU A 1 280 ? -5.426 11.706 -5.917 1.00 72.50 280 LEU A N 1
ATOM 2247 C CA . LEU A 1 280 ? -6.416 12.002 -4.868 1.00 72.50 280 LEU A CA 1
ATOM 2248 C C . LEU A 1 280 ? -7.394 10.862 -4.544 1.00 72.50 280 LEU A C 1
ATOM 2250 O O . LEU A 1 280 ? -8.260 11.064 -3.690 1.00 72.50 280 LEU A O 1
ATOM 2254 N N . ARG A 1 281 ? -7.323 9.698 -5.206 1.00 77.19 281 ARG A N 1
ATOM 2255 C CA . ARG A 1 281 ? -8.307 8.609 -5.018 1.00 77.19 281 ARG A CA 1
ATOM 2256 C C . ARG A 1 281 ? -7.737 7.210 -5.251 1.00 77.19 281 ARG A C 1
ATOM 2258 O O . ARG A 1 281 ? -8.288 6.435 -6.027 1.00 77.19 281 ARG A O 1
ATOM 2265 N N . GLN A 1 282 ? -6.673 6.850 -4.548 1.00 85.00 282 GLN A N 1
ATOM 2266 C CA . GLN A 1 282 ? -6.168 5.470 -4.499 1.00 85.00 282 GLN A CA 1
ATOM 2267 C C . GLN A 1 282 ? -7.060 4.615 -3.587 1.00 85.00 282 GLN A C 1
ATOM 2269 O O . GLN A 1 282 ? -6.708 4.261 -2.465 1.00 85.00 282 GLN A O 1
ATOM 2274 N N . GLU A 1 283 ? -8.280 4.374 -4.056 1.00 90.25 283 GLU A N 1
ATOM 2275 C CA . GLU A 1 283 ? -9.355 3.697 -3.329 1.00 90.25 283 GLU A CA 1
ATOM 2276 C C . GLU A 1 283 ? -9.307 2.169 -3.536 1.00 90.25 283 GLU A C 1
ATOM 2278 O O . GLU A 1 283 ? -8.343 1.612 -4.058 1.00 90.25 283 GLU A O 1
ATOM 2283 N N . THR A 1 284 ? -10.379 1.482 -3.141 1.00 94.00 284 THR A N 1
ATOM 2284 C CA . THR A 1 284 ? -10.520 0.018 -3.199 1.00 94.00 284 THR A CA 1
ATOM 2285 C C . THR A 1 284 ? -10.471 -0.562 -4.617 1.00 94.00 284 THR A C 1
ATOM 2287 O O . THR A 1 284 ? -9.981 -1.672 -4.810 1.00 94.00 284 THR A O 1
ATOM 2290 N N . HIS A 1 285 ? -10.888 0.215 -5.621 1.00 92.31 285 HIS A N 1
ATOM 2291 C CA . HIS A 1 285 ? -10.982 -0.207 -7.026 1.00 92.31 285 HIS A CA 1
ATOM 2292 C C . HIS A 1 285 ? -9.661 -0.680 -7.660 1.00 92.31 285 HIS A C 1
ATOM 2294 O O . HIS A 1 285 ? -9.669 -1.286 -8.734 1.00 92.31 285 HIS A O 1
ATOM 2300 N N . ILE A 1 286 ? -8.520 -0.424 -7.009 1.00 93.94 286 ILE A N 1
ATOM 2301 C CA . ILE A 1 286 ? -7.216 -0.919 -7.454 1.00 93.94 286 ILE A CA 1
ATOM 2302 C C . ILE A 1 286 ? -7.224 -2.446 -7.567 1.00 93.94 286 ILE A C 1
ATOM 2304 O O . ILE A 1 286 ? -6.729 -2.958 -8.566 1.00 93.94 286 ILE A O 1
ATOM 2308 N N . LEU A 1 287 ? -7.831 -3.170 -6.619 1.00 95.19 287 LEU A N 1
ATOM 2309 C CA . LEU A 1 287 ? -7.936 -4.638 -6.690 1.00 95.19 287 LEU A CA 1
ATOM 2310 C C . LEU A 1 287 ? -9.108 -5.145 -7.543 1.00 95.19 287 LEU A C 1
ATOM 2312 O O . LEU A 1 287 ? -9.098 -6.292 -7.997 1.00 95.19 287 LEU A O 1
ATOM 2316 N N . ASP A 1 288 ? -10.066 -4.275 -7.857 1.00 91.56 288 ASP A N 1
ATOM 2317 C CA . ASP A 1 288 ? -11.077 -4.565 -8.878 1.00 91.56 288 ASP A CA 1
ATOM 2318 C C . ASP A 1 288 ? -10.464 -4.517 -10.286 1.00 91.56 288 ASP A C 1
ATOM 2320 O O . ASP A 1 288 ? -10.958 -5.175 -11.200 1.00 91.56 288 ASP A O 1
ATOM 2324 N N . THR A 1 289 ? -9.358 -3.787 -10.454 1.00 91.56 289 THR A N 1
ATOM 2325 C CA . THR A 1 289 ? -8.656 -3.616 -11.732 1.00 91.56 289 THR A CA 1
ATOM 2326 C C . THR A 1 289 ? -7.449 -4.550 -11.847 1.00 91.56 289 THR A C 1
ATOM 2328 O O . THR A 1 289 ? -7.343 -5.319 -12.799 1.00 91.56 289 THR A O 1
ATOM 2331 N N . ILE A 1 290 ? -6.540 -4.527 -10.870 1.00 93.00 290 ILE A N 1
ATOM 2332 C CA . ILE A 1 290 ? -5.309 -5.325 -10.860 1.00 93.00 290 ILE A CA 1
ATOM 2333 C C . ILE A 1 290 ? -5.581 -6.682 -10.225 1.00 93.00 290 ILE A C 1
ATOM 2335 O O . ILE A 1 290 ? -5.833 -6.794 -9.025 1.00 93.00 290 ILE A O 1
ATOM 2339 N N . LYS A 1 291 ? -5.480 -7.734 -11.038 1.00 92.88 291 LYS A N 1
ATOM 2340 C CA . LYS A 1 291 ? -5.765 -9.107 -10.624 1.00 92.88 291 LYS A CA 1
ATOM 2341 C C . LYS A 1 291 ? -4.503 -9.765 -10.083 1.00 92.88 291 LYS A C 1
ATOM 2343 O O . LYS A 1 291 ? -3.748 -10.398 -10.815 1.00 92.88 291 LYS A O 1
ATOM 2348 N N . VAL A 1 292 ? -4.269 -9.577 -8.786 1.00 96.12 292 VAL A N 1
ATOM 2349 C CA . VAL A 1 292 ? -3.166 -10.230 -8.068 1.00 96.12 292 VAL A CA 1
ATOM 2350 C C . VAL A 1 292 ? -3.442 -11.743 -8.009 1.00 96.12 292 VAL A C 1
ATOM 2352 O O . VAL A 1 292 ? -4.493 -12.133 -7.487 1.00 96.12 292 VAL A O 1
ATOM 2355 N N . PRO A 1 293 ? -2.550 -12.608 -8.532 1.00 95.81 293 PRO A N 1
ATOM 2356 C CA . PRO A 1 293 ? -2.726 -14.057 -8.443 1.00 95.81 293 PRO A CA 1
ATOM 2357 C C . PRO A 1 293 ? -2.784 -14.514 -6.986 1.00 95.81 293 PRO A C 1
ATOM 2359 O O . PRO A 1 293 ? -2.062 -13.965 -6.156 1.00 95.81 293 PRO A O 1
ATOM 2362 N N . LYS A 1 294 ? -3.605 -15.521 -6.671 1.00 96.94 294 LYS A N 1
ATOM 2363 C CA . LYS A 1 294 ? -3.707 -16.053 -5.305 1.00 96.94 294 LYS A CA 1
ATOM 2364 C C . LYS A 1 294 ? -2.352 -16.568 -4.822 1.00 96.94 294 LYS A C 1
ATOM 2366 O O . LYS A 1 294 ? -1.693 -17.322 -5.537 1.00 96.94 294 LYS A O 1
ATOM 2371 N N . TYR A 1 295 ? -1.967 -16.189 -3.608 1.00 97.94 295 TYR A N 1
ATOM 2372 C CA . TYR A 1 295 ? -0.768 -16.703 -2.965 1.00 97.94 295 TYR A CA 1
ATOM 2373 C C . TYR A 1 295 ? -0.817 -18.233 -2.860 1.00 97.94 295 TYR A C 1
ATOM 2375 O O . TYR A 1 295 ? -1.857 -18.834 -2.591 1.00 97.94 295 TYR A O 1
ATOM 2383 N N . ASP A 1 296 ? 0.340 -18.851 -3.075 1.00 98.06 296 ASP A N 1
ATOM 2384 C CA . ASP A 1 296 ? 0.535 -20.296 -3.019 1.00 98.06 296 ASP A CA 1
ATOM 2385 C C . ASP A 1 296 ? 1.883 -20.543 -2.346 1.00 98.06 296 ASP A C 1
ATOM 2387 O O . ASP A 1 296 ? 2.928 -20.139 -2.859 1.00 98.06 296 ASP A O 1
ATOM 2391 N N . SER A 1 297 ? 1.850 -21.186 -1.180 1.00 97.31 297 SER A N 1
ATOM 2392 C CA . SER A 1 297 ? 3.038 -21.463 -0.373 1.00 97.31 297 SER A CA 1
ATOM 2393 C C . SER A 1 297 ? 3.958 -22.513 -1.001 1.00 97.31 297 SER A C 1
ATOM 2395 O O . SER A 1 297 ? 5.126 -22.599 -0.619 1.00 97.31 297 SER A O 1
ATOM 2397 N N . GLN A 1 298 ? 3.465 -23.296 -1.965 1.00 98.12 298 GLN A N 1
ATOM 2398 C CA . GLN A 1 298 ? 4.264 -24.270 -2.710 1.00 98.12 298 GLN A CA 1
ATOM 2399 C C . GLN A 1 298 ? 4.933 -23.647 -3.941 1.00 98.12 298 GLN A C 1
ATOM 2401 O O . GLN A 1 298 ? 5.906 -24.194 -4.460 1.00 98.12 298 GLN A O 1
ATOM 2406 N N . ASN A 1 299 ? 4.474 -22.473 -4.380 1.00 98.25 299 ASN A N 1
ATOM 2407 C CA . ASN A 1 299 ? 5.049 -21.774 -5.519 1.00 98.25 299 ASN A CA 1
ATOM 2408 C C . ASN A 1 299 ? 6.324 -21.009 -5.117 1.00 98.25 299 ASN A C 1
ATOM 2410 O O . ASN A 1 299 ? 6.311 -20.079 -4.306 1.00 98.25 299 ASN A O 1
ATOM 2414 N N . GLU A 1 300 ? 7.456 -21.382 -5.716 1.00 98.25 300 GLU A N 1
ATOM 2415 C CA . GLU A 1 300 ? 8.762 -20.771 -5.442 1.00 98.25 300 GLU A CA 1
ATOM 2416 C C . GLU A 1 300 ? 8.817 -19.275 -5.759 1.00 98.25 300 GLU A C 1
ATOM 2418 O O . GLU A 1 300 ? 9.412 -18.513 -4.996 1.00 98.25 300 GLU A O 1
ATOM 2423 N N . ILE A 1 301 ? 8.166 -18.832 -6.838 1.00 98.38 301 ILE A N 1
ATOM 2424 C CA . ILE A 1 301 ? 8.142 -17.420 -7.228 1.00 98.38 301 ILE A CA 1
ATOM 2425 C C . ILE A 1 301 ? 7.321 -16.614 -6.218 1.00 98.38 301 ILE A C 1
ATOM 2427 O O . ILE A 1 301 ? 7.756 -15.542 -5.799 1.00 98.38 301 ILE A O 1
ATOM 2431 N N . HIS A 1 302 ? 6.180 -17.141 -5.763 1.00 98.62 302 HIS A N 1
ATOM 2432 C CA . HIS A 1 302 ? 5.358 -16.481 -4.742 1.00 98.62 302 HIS A CA 1
ATOM 2433 C C . HIS A 1 302 ? 6.133 -16.312 -3.431 1.00 98.62 302 HIS A C 1
ATOM 2435 O O . HIS A 1 302 ? 6.163 -15.219 -2.861 1.00 98.62 302 HIS A O 1
ATOM 2441 N N . ARG A 1 303 ? 6.823 -17.370 -2.980 1.00 98.56 303 ARG A N 1
ATOM 2442 C CA . ARG A 1 303 ? 7.708 -17.304 -1.807 1.00 98.56 303 ARG A CA 1
ATOM 2443 C C . ARG A 1 303 ? 8.834 -16.292 -1.998 1.00 98.56 303 ARG A C 1
ATOM 2445 O O . ARG A 1 303 ? 9.098 -15.509 -1.090 1.00 98.56 303 ARG A O 1
ATOM 2452 N N . LYS A 1 304 ? 9.462 -16.259 -3.178 1.00 98.69 304 LYS A N 1
ATOM 2453 C CA . LYS A 1 304 ? 10.525 -15.295 -3.490 1.00 98.69 304 LYS A CA 1
ATOM 2454 C C . LYS A 1 304 ? 10.027 -13.849 -3.405 1.00 98.69 304 LYS A C 1
ATOM 2456 O O . LYS A 1 304 ? 10.692 -13.027 -2.782 1.00 98.69 304 LYS A O 1
ATOM 2461 N N . ILE A 1 305 ? 8.857 -13.546 -3.970 1.00 98.88 305 ILE A N 1
ATOM 2462 C CA . ILE A 1 305 ? 8.229 -12.214 -3.891 1.00 98.88 305 ILE A CA 1
ATOM 2463 C C . ILE A 1 305 ? 7.973 -11.826 -2.429 1.00 98.88 305 ILE A C 1
ATOM 2465 O O . ILE A 1 305 ? 8.315 -10.715 -2.028 1.00 98.88 305 ILE A O 1
ATOM 2469 N N . ALA A 1 306 ? 7.433 -12.740 -1.616 1.00 98.75 306 ALA A N 1
ATOM 2470 C CA . ALA A 1 306 ? 7.196 -12.487 -0.194 1.00 98.75 306 ALA A CA 1
ATOM 2471 C C . ALA A 1 306 ? 8.498 -12.193 0.574 1.00 98.75 306 ALA A C 1
ATOM 2473 O O . ALA A 1 306 ? 8.554 -11.242 1.351 1.00 98.75 306 ALA A O 1
ATOM 2474 N N . VAL A 1 307 ? 9.563 -12.967 0.333 1.00 98.81 307 VAL A N 1
ATOM 2475 C CA . VAL A 1 307 ? 10.877 -12.766 0.973 1.00 98.81 307 VAL A CA 1
ATOM 2476 C C . VAL A 1 307 ? 11.494 -11.425 0.575 1.00 98.81 307 VAL A C 1
ATOM 2478 O O . VAL A 1 307 ? 11.926 -10.671 1.445 1.00 98.81 307 VAL A O 1
ATOM 2481 N N . LEU A 1 308 ? 11.493 -11.095 -0.720 1.00 98.81 308 LEU A N 1
ATOM 2482 C CA . LEU A 1 308 ? 12.001 -9.813 -1.216 1.00 98.81 308 LEU A CA 1
ATOM 2483 C C . LEU A 1 308 ? 11.196 -8.640 -0.653 1.00 98.81 308 LEU A C 1
ATOM 2485 O O . LEU A 1 308 ? 11.775 -7.653 -0.209 1.00 98.81 308 LEU A O 1
ATOM 2489 N N . SER A 1 309 ? 9.867 -8.764 -0.592 1.00 98.81 309 SER A N 1
ATOM 2490 C CA . SER A 1 309 ? 9.027 -7.744 0.030 1.00 98.81 309 SER A CA 1
ATOM 2491 C C . SER A 1 309 ? 9.347 -7.578 1.514 1.00 98.81 309 SER A C 1
ATOM 2493 O O . SER A 1 309 ? 9.528 -6.448 1.960 1.00 98.81 309 SER A O 1
ATOM 2495 N N . ARG A 1 310 ? 9.486 -8.663 2.286 1.00 98.69 310 ARG A N 1
ATOM 2496 C CA . ARG A 1 310 ? 9.879 -8.588 3.702 1.00 98.69 310 ARG A CA 1
ATOM 2497 C C . ARG A 1 310 ? 11.223 -7.878 3.870 1.00 98.69 310 ARG A C 1
ATOM 2499 O O . ARG A 1 310 ? 11.323 -6.952 4.672 1.00 98.69 310 ARG A O 1
ATOM 2506 N N . ARG A 1 311 ? 12.217 -8.224 3.044 1.00 98.19 311 ARG A N 1
ATOM 2507 C CA . ARG A 1 311 ? 13.520 -7.545 3.037 1.00 98.19 311 ARG A CA 1
ATOM 2508 C C . ARG A 1 311 ? 13.390 -6.055 2.709 1.00 98.19 311 ARG A C 1
ATOM 2510 O O . ARG A 1 311 ? 14.016 -5.233 3.372 1.00 98.19 311 ARG A O 1
ATOM 2517 N N . ALA A 1 312 ? 12.546 -5.686 1.746 1.00 98.62 312 ALA A N 1
ATOM 2518 C CA . ALA A 1 312 ? 12.278 -4.286 1.425 1.00 98.62 312 ALA A CA 1
ATOM 2519 C C . ALA A 1 312 ? 11.699 -3.515 2.627 1.00 98.62 312 ALA A C 1
ATOM 2521 O O . ALA A 1 312 ? 12.094 -2.375 2.866 1.00 98.62 312 ALA A O 1
ATOM 2522 N N . HIS A 1 313 ? 10.831 -4.139 3.432 1.00 98.38 313 HIS A N 1
ATOM 2523 C CA . HIS A 1 313 ? 10.301 -3.527 4.659 1.00 98.38 313 HIS A CA 1
ATOM 2524 C C . HIS A 1 313 ? 11.375 -3.340 5.737 1.00 98.38 313 HIS A C 1
ATOM 2526 O O . HIS A 1 313 ? 11.435 -2.289 6.379 1.00 98.38 313 HIS A O 1
ATOM 2532 N N . GLU A 1 314 ? 12.262 -4.322 5.921 1.00 96.75 314 GLU A N 1
ATOM 2533 C CA . GLU A 1 314 ? 13.390 -4.211 6.854 1.00 96.75 314 GLU A CA 1
ATOM 2534 C C . GLU A 1 314 ? 14.327 -3.055 6.490 1.00 96.75 314 GLU A C 1
ATOM 2536 O O . GLU A 1 314 ? 14.744 -2.302 7.376 1.00 96.75 314 GLU A O 1
ATOM 2541 N N . LEU A 1 315 ? 14.629 -2.907 5.196 1.00 97.62 315 LEU A N 1
ATOM 2542 C CA . LEU A 1 315 ? 15.468 -1.840 4.654 1.00 97.62 315 LEU A CA 1
ATOM 2543 C C . LEU A 1 315 ? 14.777 -0.480 4.762 1.00 97.62 315 LEU A C 1
ATOM 2545 O O . LEU A 1 315 ? 15.374 0.481 5.244 1.00 97.62 315 LEU A O 1
ATOM 2549 N N . ALA A 1 316 ? 13.492 -0.398 4.416 1.00 97.31 316 ALA A N 1
ATOM 2550 C CA . ALA A 1 316 ? 12.713 0.827 4.560 1.00 97.31 316 ALA A CA 1
ATOM 2551 C C . ALA A 1 316 ? 12.601 1.282 6.021 1.00 97.31 316 ALA A C 1
ATOM 2553 O O . ALA A 1 316 ? 12.628 2.484 6.291 1.00 97.31 316 ALA A O 1
ATOM 2554 N N . ARG A 1 317 ? 12.572 0.349 6.983 1.00 95.62 317 ARG A N 1
ATOM 2555 C CA . ARG A 1 317 ? 12.688 0.680 8.411 1.00 95.62 317 ARG A CA 1
ATOM 2556 C C . ARG A 1 317 ? 14.031 1.346 8.733 1.00 95.62 317 ARG A C 1
ATOM 2558 O O . ARG A 1 317 ? 14.044 2.321 9.475 1.00 95.62 317 ARG A O 1
ATOM 2565 N N . CYS A 1 318 ? 15.138 0.899 8.140 1.00 95.50 318 CYS A N 1
ATOM 2566 C CA . CYS A 1 318 ? 16.448 1.545 8.299 1.00 95.50 318 CYS A CA 1
ATOM 2567 C C . CYS A 1 318 ? 16.547 2.931 7.636 1.00 95.50 318 CYS A C 1
ATOM 2569 O O . CYS A 1 318 ? 17.375 3.751 8.043 1.00 95.50 318 CYS A O 1
ATOM 2571 N N . ILE A 1 319 ? 15.706 3.215 6.640 1.00 95.25 319 ILE A N 1
ATOM 2572 C CA . ILE A 1 319 ? 15.649 4.518 5.963 1.00 95.25 319 ILE A CA 1
ATOM 2573 C C . ILE A 1 319 ? 14.765 5.492 6.751 1.00 95.25 319 ILE A C 1
ATOM 2575 O O . ILE A 1 319 ? 15.174 6.620 7.021 1.00 95.25 319 ILE A O 1
ATOM 2579 N N . TYR A 1 320 ? 13.560 5.063 7.135 1.00 94.88 320 TYR A N 1
ATOM 2580 C CA . TYR A 1 320 ? 12.503 5.968 7.589 1.00 94.88 320 TYR A CA 1
ATOM 2581 C C . TYR A 1 320 ? 12.260 6.010 9.097 1.00 94.88 320 TYR A C 1
ATOM 2583 O O . TYR A 1 320 ? 11.676 6.994 9.554 1.00 94.88 320 TYR A O 1
ATOM 2591 N N . ALA A 1 321 ? 12.632 4.981 9.865 1.00 91.94 321 ALA A N 1
ATOM 2592 C CA . ALA A 1 321 ? 12.343 4.965 11.296 1.00 91.94 321 ALA A CA 1
ATOM 2593 C C . ALA A 1 321 ? 13.144 6.040 12.037 1.00 91.94 321 ALA A C 1
ATOM 2595 O O . ALA A 1 321 ? 14.351 6.174 11.830 1.00 91.94 321 ALA A O 1
ATOM 2596 N N . GLY A 1 322 ? 12.478 6.771 12.939 1.00 86.25 322 GLY A N 1
ATOM 2597 C CA . GLY A 1 322 ? 13.146 7.747 13.807 1.00 86.25 322 GLY A CA 1
ATOM 2598 C C . GLY A 1 322 ? 14.200 7.092 14.704 1.00 86.25 322 GLY A C 1
ATOM 2599 O O . GLY A 1 322 ? 15.307 7.607 14.830 1.00 86.25 322 GLY A O 1
ATOM 2600 N N . ASN A 1 323 ? 13.882 5.912 15.244 1.00 86.81 323 ASN A N 1
ATOM 2601 C CA . ASN A 1 323 ? 14.812 5.067 15.991 1.00 86.81 323 ASN A CA 1
ATOM 2602 C C . ASN A 1 323 ? 15.185 3.852 15.138 1.00 86.81 323 ASN A C 1
ATOM 2604 O O . ASN A 1 323 ? 14.388 2.924 14.980 1.00 86.81 323 ASN A O 1
ATOM 2608 N N . LYS A 1 324 ? 16.387 3.873 14.560 1.00 89.75 324 LYS A N 1
ATOM 2609 C CA . LYS A 1 324 ? 16.859 2.809 13.669 1.00 89.75 324 LYS A CA 1
ATOM 2610 C C . LYS A 1 324 ? 17.300 1.578 14.477 1.00 89.75 324 LYS A C 1
ATOM 2612 O O . LYS A 1 324 ? 18.046 1.737 15.442 1.00 89.75 324 LYS A O 1
ATOM 2617 N N . PRO A 1 325 ? 16.867 0.364 14.095 1.00 88.00 325 PRO A N 1
ATOM 2618 C CA . PRO A 1 325 ? 17.367 -0.875 14.686 1.00 88.00 325 PRO A CA 1
ATOM 2619 C C . PRO A 1 325 ? 18.888 -1.046 14.573 1.00 88.00 325 PRO A C 1
ATOM 2621 O O . PRO A 1 325 ? 19.513 -0.532 13.649 1.00 88.00 325 PRO A O 1
ATOM 2624 N N . GLU A 1 326 ? 19.465 -1.857 15.462 1.00 88.38 326 GLU A N 1
ATOM 2625 C CA . GLU A 1 326 ? 20.912 -2.123 15.509 1.00 88.38 326 GLU A CA 1
ATOM 2626 C C . GLU A 1 326 ? 21.464 -2.687 14.191 1.00 88.38 326 GLU A C 1
ATOM 2628 O O . GLU A 1 326 ? 22.518 -2.266 13.726 1.00 88.38 326 GLU A O 1
ATOM 2633 N N . TYR A 1 327 ? 20.712 -3.576 13.534 1.00 88.25 327 TYR A N 1
ATOM 2634 C CA . TYR A 1 327 ? 21.120 -4.189 12.266 1.00 88.25 327 TYR A CA 1
ATOM 2635 C C . TYR A 1 327 ? 21.221 -3.185 11.099 1.00 88.25 327 TYR A C 1
ATOM 2637 O O . TYR A 1 327 ? 21.668 -3.551 10.016 1.00 88.25 327 TYR A O 1
ATOM 2645 N N . CYS A 1 328 ? 20.802 -1.928 11.291 1.00 90.69 328 CYS A N 1
ATOM 2646 C CA . CYS A 1 328 ? 20.911 -0.877 10.285 1.00 90.69 328 CYS A CA 1
ATOM 2647 C C . CYS A 1 328 ? 22.287 -0.182 10.261 1.00 90.69 328 CYS A C 1
ATOM 2649 O O . CYS A 1 328 ? 22.498 0.660 9.390 1.00 90.69 328 CYS A O 1
ATOM 2651 N N . LYS A 1 329 ? 23.187 -0.451 11.223 1.00 81.31 329 LYS A N 1
ATOM 2652 C CA . LYS A 1 329 ? 24.383 0.381 11.465 1.00 81.31 329 LYS A CA 1
ATOM 2653 C C . LYS A 1 329 ? 25.446 0.358 10.361 1.00 81.31 329 LYS A C 1
ATOM 2655 O O . LYS A 1 329 ? 26.151 1.350 10.233 1.00 81.31 329 LYS A O 1
ATOM 2660 N N . ASP A 1 330 ? 25.486 -0.672 9.516 1.00 84.00 330 ASP A N 1
ATOM 2661 C CA . ASP A 1 330 ? 26.537 -0.837 8.496 1.00 84.00 330 ASP A CA 1
ATOM 2662 C C . ASP A 1 330 ? 25.993 -1.160 7.094 1.00 84.00 330 ASP A C 1
ATOM 2664 O O . ASP A 1 330 ? 26.696 -1.719 6.253 1.00 84.00 330 ASP A O 1
ATOM 2668 N N . ILE A 1 331 ? 24.730 -0.818 6.825 1.00 90.31 331 ILE A N 1
ATOM 2669 C CA . ILE A 1 331 ? 24.095 -1.080 5.529 1.00 90.31 331 ILE A CA 1
ATOM 2670 C C . ILE A 1 331 ? 23.804 0.215 4.775 1.00 90.31 331 ILE A C 1
ATOM 2672 O O . ILE A 1 331 ? 23.278 1.185 5.326 1.00 90.31 331 ILE A O 1
ATOM 2676 N N . ASN A 1 332 ? 24.069 0.215 3.468 1.00 92.25 332 ASN A N 1
ATOM 2677 C CA . ASN A 1 332 ? 23.528 1.241 2.584 1.00 92.25 332 ASN A CA 1
ATOM 2678 C C . ASN A 1 332 ? 22.093 0.848 2.209 1.00 92.25 332 ASN A C 1
ATOM 2680 O O . ASN A 1 332 ? 21.842 0.287 1.142 1.00 92.25 332 ASN A O 1
ATOM 2684 N N . ALA A 1 333 ? 21.164 1.107 3.133 1.00 93.81 333 ALA A N 1
ATOM 2685 C CA . ALA A 1 333 ? 19.790 0.629 3.034 1.00 93.81 333 ALA A CA 1
ATOM 2686 C C . ALA A 1 333 ? 19.062 1.120 1.773 1.00 93.81 333 ALA A C 1
ATOM 2688 O O . ALA A 1 333 ? 18.249 0.381 1.229 1.00 93.81 333 ALA A O 1
ATOM 2689 N N . GLU A 1 334 ? 19.363 2.329 1.290 1.00 94.25 334 GLU A N 1
ATOM 2690 C CA . GLU A 1 334 ? 18.775 2.877 0.061 1.00 94.25 334 GLU A CA 1
ATOM 2691 C C . GLU A 1 334 ? 19.238 2.087 -1.170 1.00 94.25 334 GLU A C 1
ATOM 2693 O O . GLU A 1 334 ? 18.410 1.574 -1.922 1.00 94.25 334 GLU A O 1
ATOM 2698 N N . LYS A 1 335 ? 20.554 1.887 -1.323 1.00 94.69 335 LYS A N 1
ATOM 2699 C CA . LYS A 1 335 ? 21.119 1.124 -2.448 1.00 94.69 335 LYS A CA 1
ATOM 2700 C C . LYS A 1 335 ? 20.699 -0.348 -2.427 1.00 94.69 335 LYS A C 1
ATOM 2702 O O . LYS A 1 335 ? 20.420 -0.933 -3.475 1.00 94.69 335 LYS A O 1
ATOM 2707 N N . GLU A 1 336 ? 20.664 -0.963 -1.246 1.00 96.06 336 GLU A N 1
ATOM 2708 C CA . GLU A 1 336 ? 20.163 -2.332 -1.096 1.00 96.06 336 GLU A CA 1
ATOM 2709 C C . GLU A 1 336 ? 18.677 -2.423 -1.437 1.00 96.06 336 GLU A C 1
ATOM 2711 O O . GLU A 1 336 ? 18.275 -3.361 -2.125 1.00 96.06 336 GLU A O 1
ATOM 2716 N N . LEU A 1 337 ? 17.868 -1.445 -1.014 1.00 97.56 337 LEU A N 1
ATOM 2717 C CA . LEU A 1 337 ? 16.439 -1.424 -1.314 1.00 97.56 337 LEU A CA 1
ATOM 2718 C C . LEU A 1 337 ? 16.205 -1.344 -2.822 1.00 97.56 337 LEU A C 1
ATOM 2720 O O . LEU A 1 337 ? 15.404 -2.114 -3.340 1.00 97.56 337 LEU A O 1
ATOM 2724 N N . GLU A 1 338 ? 16.949 -0.504 -3.543 1.00 96.25 338 GLU A N 1
ATOM 2725 C CA . GLU A 1 338 ? 16.889 -0.467 -5.009 1.00 96.25 338 GLU A CA 1
ATOM 2726 C C . GLU A 1 338 ? 17.234 -1.820 -5.650 1.00 96.25 338 GLU A C 1
ATOM 2728 O O . GLU A 1 338 ? 16.602 -2.230 -6.623 1.00 96.25 338 GLU A O 1
ATOM 2733 N N . SER A 1 339 ? 18.238 -2.533 -5.125 1.00 96.69 339 SER A N 1
ATOM 2734 C CA . SER A 1 339 ? 18.589 -3.873 -5.616 1.00 96.69 339 SER A CA 1
ATOM 2735 C C . SER A 1 339 ? 17.459 -4.874 -5.383 1.00 96.69 339 SER A C 1
ATOM 2737 O O . SER A 1 339 ? 17.084 -5.609 -6.295 1.00 96.69 339 SER A O 1
ATOM 2739 N N . VAL A 1 340 ? 16.876 -4.865 -4.183 1.00 98.19 340 VAL A N 1
ATOM 2740 C CA . VAL A 1 340 ? 15.750 -5.730 -3.814 1.00 98.19 340 VAL A CA 1
ATOM 2741 C C . VAL A 1 340 ? 14.521 -5.429 -4.669 1.00 98.19 340 VAL A C 1
ATOM 2743 O O . VAL A 1 340 ? 13.853 -6.356 -5.119 1.00 98.19 340 VAL A O 1
ATOM 2746 N N . GLU A 1 341 ? 14.234 -4.156 -4.941 1.00 98.12 341 GLU A N 1
ATOM 2747 C CA . GLU A 1 341 ? 13.135 -3.750 -5.820 1.00 98.12 341 GLU A CA 1
ATOM 2748 C C . GLU A 1 341 ? 13.350 -4.222 -7.264 1.00 98.12 341 GLU A C 1
ATOM 2750 O O . GLU A 1 341 ? 12.418 -4.748 -7.872 1.00 98.12 341 GLU A O 1
ATOM 2755 N N . ARG A 1 342 ? 14.581 -4.142 -7.790 1.00 97.50 342 ARG A N 1
ATOM 2756 C CA . ARG A 1 342 ? 14.922 -4.696 -9.113 1.00 97.50 342 ARG A CA 1
ATOM 2757 C C . ARG A 1 342 ? 14.711 -6.212 -9.171 1.00 97.50 342 ARG A C 1
ATOM 2759 O O . ARG A 1 342 ? 14.117 -6.724 -10.120 1.00 97.50 342 ARG A O 1
ATOM 2766 N N . GLU A 1 343 ? 15.166 -6.945 -8.157 1.00 98.12 343 GLU A N 1
ATOM 2767 C CA . GLU A 1 343 ? 14.955 -8.395 -8.079 1.00 98.12 343 GLU A CA 1
ATOM 2768 C C . GLU A 1 343 ? 13.477 -8.775 -7.940 1.00 98.12 343 GLU A C 1
ATOM 2770 O O . GLU A 1 343 ? 13.036 -9.791 -8.491 1.00 98.12 343 GLU A O 1
ATOM 2775 N N . LEU A 1 344 ? 12.709 -7.961 -7.215 1.00 98.56 344 LEU A N 1
ATOM 2776 C CA . LEU A 1 344 ? 11.273 -8.126 -7.037 1.00 98.56 344 LEU A CA 1
ATOM 2777 C C . LEU A 1 344 ? 10.536 -7.935 -8.363 1.00 98.56 344 LEU A C 1
ATOM 2779 O O . LEU A 1 344 ? 9.703 -8.769 -8.716 1.00 98.56 344 LEU A O 1
ATOM 2783 N N . ASP A 1 345 ? 10.879 -6.895 -9.121 1.00 98.25 345 ASP A N 1
ATOM 2784 C CA . ASP A 1 345 ? 10.304 -6.627 -10.439 1.00 98.25 345 ASP A CA 1
ATOM 2785 C C . ASP A 1 345 ? 10.554 -7.783 -11.415 1.00 98.25 345 ASP A C 1
ATOM 2787 O O . ASP A 1 345 ? 9.631 -8.227 -12.103 1.00 98.25 345 ASP A O 1
ATOM 2791 N N . LEU A 1 346 ? 11.765 -8.352 -11.413 1.00 98.12 346 LEU A N 1
ATOM 2792 C CA . LEU A 1 346 ? 12.084 -9.554 -12.190 1.00 98.12 346 LEU A CA 1
ATOM 2793 C C . LEU A 1 346 ? 11.266 -10.772 -11.735 1.00 98.12 346 LEU A C 1
ATOM 2795 O O . LEU A 1 346 ? 10.804 -11.556 -12.567 1.00 98.12 346 LEU A O 1
ATOM 2799 N N . ALA A 1 347 ? 11.070 -10.955 -10.426 1.00 98.31 347 ALA A N 1
ATOM 2800 C CA . ALA A 1 347 ? 10.263 -12.054 -9.898 1.00 98.31 347 ALA A CA 1
ATOM 2801 C C . ALA A 1 347 ? 8.782 -11.923 -10.295 1.00 98.31 347 ALA A C 1
ATOM 2803 O O . ALA A 1 347 ? 8.171 -12.908 -10.713 1.00 98.31 347 ALA A O 1
ATOM 2804 N N . VAL A 1 348 ? 8.221 -10.712 -10.234 1.00 98.00 348 VAL A N 1
ATOM 2805 C CA . VAL A 1 348 ? 6.841 -10.433 -10.662 1.00 98.00 348 VAL A CA 1
ATOM 2806 C C . VAL A 1 348 ? 6.691 -10.577 -12.179 1.00 98.00 348 VAL A C 1
ATOM 2808 O O . VAL A 1 348 ? 5.715 -11.170 -12.638 1.00 98.00 348 VAL A O 1
ATOM 2811 N N . ALA A 1 349 ? 7.669 -10.133 -12.974 1.00 97.06 349 ALA A N 1
ATOM 2812 C CA . ALA A 1 349 ? 7.668 -10.356 -14.420 1.00 97.06 349 ALA A CA 1
ATOM 2813 C C . ALA A 1 349 ? 7.624 -11.857 -14.756 1.00 97.06 349 ALA A C 1
ATOM 2815 O O . ALA A 1 349 ? 6.787 -12.287 -15.552 1.00 97.06 349 ALA A O 1
ATOM 2816 N N . ARG A 1 350 ? 8.449 -12.677 -14.086 1.00 97.25 350 ARG A N 1
ATOM 2817 C CA . ARG A 1 350 ? 8.437 -14.143 -14.243 1.00 97.25 350 ARG A CA 1
ATOM 2818 C C . ARG A 1 350 ? 7.097 -14.754 -13.847 1.00 97.25 350 ARG A C 1
ATOM 2820 O O . ARG A 1 350 ? 6.583 -15.586 -14.591 1.00 97.25 350 ARG A O 1
ATOM 2827 N N . LEU A 1 351 ? 6.507 -14.311 -12.732 1.00 96.44 351 LEU A N 1
ATOM 2828 C CA . LEU A 1 351 ? 5.177 -14.753 -12.299 1.00 96.44 351 LEU A CA 1
ATOM 2829 C C . LEU A 1 351 ? 4.117 -14.520 -13.386 1.00 96.44 351 LEU A C 1
ATOM 2831 O O . LEU A 1 351 ? 3.291 -15.387 -13.656 1.00 96.44 351 LEU A O 1
ATOM 2835 N N . LEU A 1 352 ? 4.167 -13.364 -14.045 1.00 94.19 352 LEU A N 1
ATOM 2836 C CA . LEU A 1 352 ? 3.224 -12.984 -15.100 1.00 94.19 352 LEU A CA 1
ATOM 2837 C C . LEU A 1 352 ? 3.584 -13.554 -16.487 1.00 94.19 352 LEU A C 1
ATOM 2839 O O . LEU A 1 352 ? 2.842 -13.356 -17.461 1.00 94.19 352 LEU A O 1
ATOM 2843 N N . SER A 1 353 ? 4.693 -14.297 -16.574 1.00 94.69 353 SER A N 1
ATOM 2844 C CA . SER A 1 353 ? 5.284 -14.802 -17.819 1.00 94.69 353 SER A CA 1
ATOM 2845 C C . SER A 1 353 ? 5.605 -13.678 -18.814 1.00 94.69 353 SER A C 1
ATOM 2847 O O . SER A 1 353 ? 5.300 -13.782 -20.002 1.00 94.69 353 SER A O 1
ATOM 2849 N N . LEU A 1 354 ? 6.170 -12.577 -18.315 1.00 93.94 354 LEU A N 1
ATOM 2850 C CA . LEU A 1 354 ? 6.631 -11.436 -19.103 1.00 93.94 354 LEU A CA 1
ATOM 2851 C C . LEU A 1 354 ? 8.139 -11.538 -19.349 1.00 93.94 354 LEU A C 1
ATOM 2853 O O . LEU A 1 354 ? 8.894 -11.953 -18.469 1.00 93.94 354 LEU A O 1
ATOM 2857 N N . SER A 1 355 ? 8.576 -11.144 -20.547 1.00 93.19 355 SER A N 1
ATOM 2858 C CA . SER A 1 355 ? 10.001 -11.020 -20.862 1.00 93.19 355 SER A CA 1
ATOM 2859 C C . SER A 1 355 ? 10.623 -9.818 -20.149 1.00 93.19 355 SER A C 1
ATOM 2861 O O . SER A 1 355 ? 9.927 -8.873 -19.769 1.00 93.19 355 SER A O 1
ATOM 2863 N N . GLU A 1 356 ? 11.949 -9.813 -20.022 1.00 91.50 356 GLU A N 1
ATOM 2864 C CA . GLU A 1 356 ? 12.678 -8.654 -19.493 1.00 91.50 356 GLU A CA 1
ATOM 2865 C C . GLU A 1 356 ? 12.501 -7.406 -20.368 1.00 91.50 356 GLU A C 1
ATOM 2867 O O . GLU A 1 356 ? 12.412 -6.302 -19.841 1.00 91.50 356 GLU A O 1
ATOM 2872 N N . ASP A 1 357 ? 12.361 -7.567 -21.688 1.00 91.44 357 ASP A N 1
ATOM 2873 C CA . ASP A 1 357 ? 12.013 -6.457 -22.585 1.00 91.44 357 ASP A CA 1
ATOM 2874 C C . ASP A 1 357 ? 10.645 -5.863 -22.251 1.00 91.44 357 ASP A C 1
ATOM 2876 O O . ASP A 1 357 ? 10.488 -4.647 -22.208 1.00 91.44 357 ASP A O 1
ATOM 2880 N N . CYS A 1 358 ? 9.655 -6.706 -21.952 1.00 93.25 358 CYS A N 1
ATOM 2881 C CA . CYS A 1 358 ? 8.342 -6.227 -21.541 1.00 93.25 358 CYS A CA 1
ATOM 2882 C C . CYS A 1 358 ? 8.406 -5.510 -20.183 1.00 93.25 358 CYS A C 1
ATOM 2884 O O . CYS A 1 358 ? 7.770 -4.473 -20.008 1.00 93.25 358 CYS A O 1
ATOM 2886 N N . LEU A 1 359 ? 9.216 -6.005 -19.239 1.00 94.88 359 LEU A N 1
ATOM 2887 C CA . LEU A 1 359 ? 9.470 -5.306 -17.977 1.00 94.88 359 LEU A CA 1
ATOM 2888 C C . LEU A 1 359 ? 10.119 -3.931 -18.213 1.00 94.88 359 LEU A C 1
ATOM 2890 O O . LEU A 1 359 ? 9.672 -2.947 -17.625 1.00 94.88 359 LEU A O 1
ATOM 2894 N N . ARG A 1 360 ? 11.108 -3.834 -19.112 1.00 93.62 360 ARG A N 1
ATOM 2895 C CA . ARG A 1 360 ? 11.716 -2.553 -19.514 1.00 93.62 360 ARG A CA 1
ATOM 2896 C C . ARG A 1 360 ? 10.680 -1.582 -20.085 1.00 93.62 360 ARG A C 1
ATOM 2898 O O . ARG A 1 360 ? 10.691 -0.409 -19.728 1.00 93.62 360 ARG A O 1
ATOM 2905 N N . GLU A 1 361 ? 9.738 -2.059 -20.895 1.00 95.06 361 GLU A N 1
ATOM 2906 C CA . GLU A 1 361 ? 8.632 -1.231 -21.398 1.00 95.06 361 GLU A CA 1
ATOM 2907 C C . GLU A 1 361 ? 7.729 -0.695 -20.270 1.00 95.06 361 GLU A C 1
ATOM 2909 O O . GLU A 1 361 ? 7.289 0.455 -20.330 1.00 95.06 361 GLU A O 1
ATOM 2914 N N . PHE A 1 362 ? 7.495 -1.469 -19.203 1.00 96.00 362 PHE A N 1
ATOM 2915 C CA . PHE A 1 362 ? 6.795 -0.977 -18.007 1.00 96.00 362 PHE A CA 1
ATOM 2916 C C . PHE A 1 362 ? 7.610 0.058 -17.225 1.00 96.00 362 PHE A C 1
ATOM 2918 O O . PHE A 1 362 ? 7.036 1.038 -16.750 1.00 96.00 362 PHE A O 1
ATOM 2925 N N . MET A 1 363 ? 8.929 -0.121 -17.113 1.00 94.94 363 MET A N 1
ATOM 2926 C CA . MET A 1 363 ? 9.819 0.872 -16.498 1.00 94.94 363 MET A CA 1
ATOM 2927 C C . MET A 1 363 ? 9.811 2.184 -17.290 1.00 94.94 363 MET A C 1
ATOM 2929 O O . MET A 1 363 ? 9.664 3.253 -16.701 1.00 94.94 363 MET A O 1
ATOM 2933 N N . ASN A 1 364 ? 9.870 2.104 -18.623 1.00 93.44 364 ASN A N 1
ATOM 2934 C CA . ASN A 1 364 ? 9.756 3.261 -19.508 1.00 93.44 364 ASN A CA 1
ATOM 2935 C C . ASN A 1 364 ? 8.405 3.956 -19.340 1.00 93.44 364 ASN A C 1
ATOM 2937 O O . ASN A 1 364 ? 8.356 5.175 -19.191 1.00 93.44 364 ASN A O 1
ATOM 2941 N N . LEU A 1 365 ? 7.305 3.192 -19.320 1.00 94.69 365 LEU A N 1
ATOM 2942 C CA . LEU A 1 365 ? 5.982 3.754 -19.070 1.00 94.69 365 LEU A CA 1
ATOM 2943 C C . LEU A 1 365 ? 5.945 4.488 -17.725 1.00 94.69 365 LEU A C 1
ATOM 2945 O O . LEU A 1 365 ? 5.463 5.614 -17.667 1.00 94.69 365 LEU A O 1
ATOM 2949 N N . MET A 1 366 ? 6.468 3.881 -16.658 1.00 94.31 366 MET A N 1
ATOM 2950 C CA . MET A 1 366 ? 6.499 4.508 -15.340 1.00 94.31 366 MET A CA 1
ATOM 2951 C C . MET A 1 366 ? 7.295 5.820 -15.355 1.00 94.31 366 MET A C 1
ATOM 2953 O O . MET A 1 366 ? 6.784 6.829 -14.881 1.00 94.31 366 MET A O 1
ATOM 2957 N N . ALA A 1 367 ? 8.485 5.838 -15.961 1.00 91.94 367 ALA A N 1
ATOM 2958 C CA . ALA A 1 367 ? 9.303 7.045 -16.090 1.00 91.94 367 ALA A CA 1
ATOM 2959 C C . ALA A 1 367 ? 8.580 8.153 -16.880 1.00 91.94 367 ALA A C 1
ATOM 2961 O O . ALA A 1 367 ? 8.508 9.293 -16.420 1.00 91.94 367 ALA A O 1
ATOM 2962 N N . ILE A 1 368 ? 7.941 7.812 -18.008 1.00 91.88 368 ILE A N 1
ATOM 2963 C CA . ILE A 1 368 ? 7.141 8.753 -18.814 1.00 91.88 368 ILE A CA 1
ATOM 2964 C C . ILE A 1 368 ? 5.994 9.347 -17.990 1.00 91.88 368 ILE A C 1
ATOM 2966 O O . ILE A 1 368 ? 5.750 10.552 -18.046 1.00 91.88 368 ILE A O 1
ATOM 2970 N N . LEU A 1 369 ? 5.276 8.511 -17.234 1.00 90.88 369 LEU A N 1
ATOM 2971 C CA . LEU A 1 369 ? 4.149 8.943 -16.406 1.00 90.88 369 LEU A CA 1
ATOM 2972 C C . LEU A 1 369 ? 4.600 9.806 -15.218 1.00 90.88 369 LEU A C 1
ATOM 2974 O O . LEU A 1 369 ? 3.871 10.722 -14.842 1.00 90.88 369 LEU A O 1
ATOM 2978 N N . SER A 1 370 ? 5.777 9.526 -14.653 1.00 88.75 370 SER A N 1
ATOM 2979 C CA . SER A 1 370 ? 6.399 10.295 -13.566 1.00 88.75 370 SER A CA 1
ATOM 2980 C C . SER A 1 370 ? 7.071 11.587 -14.034 1.00 88.75 370 SER A C 1
ATOM 2982 O O . SER A 1 370 ? 7.327 12.464 -13.213 1.00 88.75 370 SER A O 1
ATOM 2984 N N . GLY A 1 371 ? 7.347 11.723 -15.333 1.00 84.81 371 GLY A N 1
ATOM 2985 C CA . GLY A 1 371 ? 8.164 12.812 -15.869 1.00 84.81 371 GLY A CA 1
ATOM 2986 C C . GLY A 1 371 ? 9.656 12.672 -15.543 1.00 84.81 371 GLY A C 1
ATOM 2987 O O . GLY A 1 371 ? 10.370 13.671 -15.538 1.00 84.81 371 GLY A O 1
ATOM 2988 N N . GLU A 1 372 ? 10.109 11.452 -15.254 1.00 81.69 372 GLU A N 1
ATOM 2989 C CA . GLU A 1 372 ? 11.505 11.110 -14.970 1.00 81.69 372 GLU A CA 1
ATOM 2990 C C . GLU A 1 372 ? 12.265 10.786 -16.269 1.00 81.69 372 GLU A C 1
ATOM 2992 O O . GLU A 1 372 ? 11.669 10.556 -17.327 1.00 81.69 372 GLU A O 1
ATOM 2997 N N . GLU A 1 373 ? 13.599 10.778 -16.201 1.00 74.06 373 GLU A N 1
ATOM 2998 C CA . GLU A 1 373 ? 14.432 10.319 -17.315 1.00 74.06 373 GLU A CA 1
ATOM 2999 C C . GLU A 1 373 ? 14.220 8.823 -17.566 1.00 74.06 373 GLU A C 1
ATOM 3001 O O . GLU A 1 373 ? 14.037 8.033 -16.636 1.00 74.06 373 GLU A O 1
ATOM 3006 N N . LEU A 1 374 ? 14.232 8.423 -18.841 1.00 75.44 374 LEU A N 1
ATOM 3007 C CA . LEU A 1 374 ? 14.136 7.009 -19.181 1.00 75.44 374 LEU A CA 1
ATOM 3008 C C . LEU A 1 374 ? 15.364 6.256 -18.647 1.00 75.44 374 LEU A C 1
ATOM 3010 O O . LEU A 1 374 ? 16.479 6.778 -18.734 1.00 75.44 374 LEU A O 1
ATOM 3014 N N . PRO A 1 375 ? 15.191 5.011 -18.166 1.00 62.62 375 PRO A N 1
ATOM 3015 C CA . PRO A 1 375 ? 16.315 4.138 -17.862 1.00 62.62 375 PRO A CA 1
ATOM 3016 C C . PRO A 1 375 ? 17.254 4.051 -19.070 1.00 62.62 375 PRO A C 1
ATOM 3018 O O . PRO A 1 375 ? 16.791 3.892 -20.203 1.00 62.62 375 PRO A O 1
ATOM 3021 N N . ALA A 1 376 ? 18.565 4.147 -18.831 1.00 51.47 376 ALA A N 1
ATOM 3022 C CA . ALA A 1 376 ? 19.554 4.039 -19.894 1.00 51.47 376 ALA A CA 1
ATOM 3023 C C . ALA A 1 376 ? 19.337 2.733 -20.668 1.00 51.47 376 ALA A C 1
ATOM 3025 O O . ALA A 1 376 ? 19.330 1.640 -20.097 1.00 51.47 376 ALA A O 1
ATOM 3026 N N . ARG A 1 377 ? 19.148 2.850 -21.982 1.00 45.97 377 ARG A N 1
ATOM 3027 C CA . ARG A 1 377 ? 19.233 1.701 -22.871 1.00 45.97 377 ARG A CA 1
ATOM 3028 C C . ARG A 1 377 ? 20.706 1.304 -22.853 1.00 45.97 377 ARG A C 1
ATOM 3030 O O . ARG A 1 377 ? 21.546 2.120 -23.221 1.00 45.97 377 ARG A O 1
ATOM 3037 N N . GLU A 1 378 ? 21.033 0.086 -22.428 1.00 38.22 378 GLU A N 1
ATOM 3038 C CA . GLU A 1 378 ? 22.262 -0.534 -22.922 1.00 38.22 378 GLU A CA 1
ATOM 3039 C C . GLU A 1 378 ? 22.047 -0.672 -24.430 1.00 38.22 378 GLU A C 1
ATOM 3041 O O . GLU A 1 378 ? 21.444 -1.628 -24.921 1.00 38.22 378 GLU A O 1
ATOM 3046 N N . GLU A 1 379 ? 22.398 0.378 -25.171 1.00 31.55 379 GLU A N 1
ATOM 3047 C CA . GLU A 1 379 ? 22.542 0.279 -26.605 1.00 31.55 379 GLU A CA 1
ATOM 3048 C C . GLU A 1 379 ? 23.646 -0.744 -26.807 1.00 31.55 379 GLU A C 1
ATOM 3050 O O . GLU A 1 379 ? 24.828 -0.467 -26.618 1.00 31.55 379 GLU A O 1
ATOM 3055 N N . VAL A 1 380 ? 23.255 -1.967 -27.156 1.00 35.94 380 VAL A N 1
ATOM 3056 C CA . VAL A 1 380 ? 24.160 -2.854 -27.868 1.00 35.94 380 VAL A CA 1
ATOM 3057 C C . VAL A 1 380 ? 24.431 -2.122 -29.177 1.00 35.94 380 VAL A C 1
ATOM 3059 O O . VAL A 1 380 ? 23.653 -2.236 -30.126 1.00 35.94 380 VAL A O 1
ATOM 3062 N N . GLU A 1 381 ? 25.463 -1.274 -29.195 1.00 37.22 381 GLU A N 1
ATOM 3063 C CA . GLU A 1 381 ? 25.972 -0.683 -30.422 1.00 37.22 381 GLU A CA 1
ATOM 3064 C C . GLU A 1 381 ? 26.263 -1.860 -31.349 1.00 37.22 381 GLU A C 1
ATOM 3066 O O . GLU A 1 381 ? 27.188 -2.642 -31.125 1.00 37.22 381 GLU A O 1
ATOM 3071 N N . LEU A 1 382 ? 25.423 -2.042 -32.370 1.00 47.16 382 LEU A N 1
ATOM 3072 C CA . LEU A 1 382 ? 25.726 -2.991 -33.428 1.00 47.16 382 LEU A CA 1
ATOM 3073 C C . LEU A 1 382 ? 27.096 -2.581 -33.989 1.00 47.16 382 LEU A C 1
ATOM 3075 O O . LEU A 1 382 ? 27.232 -1.431 -34.425 1.00 47.16 382 LEU A O 1
ATOM 3079 N N . PRO A 1 383 ? 28.110 -3.466 -33.968 1.00 55.94 383 PRO A N 1
ATOM 3080 C CA . PRO A 1 383 ? 29.449 -3.091 -34.390 1.00 55.94 383 PRO A CA 1
ATOM 3081 C C . PRO A 1 383 ? 29.410 -2.551 -35.822 1.00 55.94 383 PRO A C 1
ATOM 3083 O O . PRO A 1 383 ? 28.860 -3.194 -36.723 1.00 55.94 383 PRO A O 1
ATOM 3086 N N . LYS A 1 384 ? 29.948 -1.344 -36.028 1.00 66.75 384 LYS A N 1
ATOM 3087 C CA . LYS A 1 384 ? 29.942 -0.671 -37.336 1.00 66.75 384 LYS A CA 1
ATOM 3088 C C . LYS A 1 384 ? 30.737 -1.493 -38.360 1.00 66.75 384 LYS A C 1
ATOM 3090 O O . LYS A 1 384 ? 31.755 -2.088 -38.021 1.00 66.75 384 LYS A O 1
ATOM 3095 N N . GLU A 1 385 ? 30.267 -1.507 -39.610 1.00 79.19 385 GLU A N 1
ATOM 3096 C CA . GLU A 1 385 ? 30.917 -2.216 -40.724 1.00 79.19 385 GLU A CA 1
ATOM 3097 C C . GLU A 1 385 ? 32.377 -1.745 -40.922 1.00 79.19 385 GLU A C 1
ATOM 3099 O O . GLU A 1 385 ? 32.626 -0.534 -40.855 1.00 79.19 385 GLU A O 1
ATOM 3104 N N . PRO A 1 386 ? 33.331 -2.660 -41.205 1.00 84.44 386 PRO A N 1
ATOM 3105 C CA . PRO A 1 386 ? 34.702 -2.288 -41.543 1.00 84.44 386 PRO A CA 1
ATOM 3106 C C . PRO A 1 386 ? 34.757 -1.382 -42.780 1.00 84.44 386 PRO A C 1
ATOM 3108 O O . PRO A 1 386 ? 34.156 -1.682 -43.813 1.00 84.44 386 PRO A O 1
ATOM 3111 N N . LYS A 1 387 ? 35.515 -0.285 -42.702 1.00 88.12 387 LYS A N 1
ATOM 3112 C CA . LYS A 1 387 ? 35.835 0.557 -43.860 1.00 88.12 387 LYS A CA 1
ATOM 3113 C C . LYS A 1 387 ? 37.112 0.046 -44.507 1.00 88.12 387 LYS A C 1
ATOM 3115 O O . LYS A 1 387 ? 38.137 -0.061 -43.843 1.00 88.12 387 LYS A O 1
ATOM 3120 N N . VAL A 1 388 ? 37.047 -0.230 -45.804 1.00 89.88 388 VAL A N 1
ATOM 3121 C CA . VAL A 1 388 ? 38.147 -0.822 -46.569 1.00 89.88 388 VAL A CA 1
ATOM 3122 C C . VAL A 1 388 ? 38.544 0.137 -47.680 1.00 89.88 388 VAL A C 1
ATOM 3124 O O . VAL A 1 388 ? 37.696 0.562 -48.466 1.00 89.88 388 VAL A O 1
ATOM 3127 N N . SER A 1 389 ? 39.825 0.478 -47.751 1.00 90.44 389 SER A N 1
ATOM 3128 C CA . SER A 1 389 ? 40.388 1.296 -48.823 1.00 90.44 389 SER A CA 1
ATOM 3129 C C . SER A 1 389 ? 41.641 0.644 -49.394 1.00 90.44 389 SER A C 1
ATOM 3131 O O . SER A 1 389 ? 42.329 -0.105 -48.708 1.00 90.44 389 SER A O 1
ATOM 3133 N N . VAL A 1 390 ? 41.912 0.887 -50.675 1.00 89.56 390 VAL A N 1
ATOM 3134 C CA . VAL A 1 390 ? 43.064 0.305 -51.364 1.00 89.56 390 VAL A CA 1
ATOM 3135 C C . VAL A 1 390 ? 43.980 1.425 -51.829 1.00 89.56 390 VAL A C 1
ATOM 3137 O O . VAL A 1 390 ? 43.579 2.302 -52.592 1.00 89.56 390 VAL A O 1
ATOM 3140 N N . LEU A 1 391 ? 45.202 1.405 -51.313 1.00 89.75 391 LEU A N 1
ATOM 3141 C CA . LEU A 1 391 ? 46.233 2.415 -51.482 1.00 89.75 391 LEU A CA 1
ATOM 3142 C C . LEU A 1 391 ? 47.351 1.884 -52.389 1.00 89.75 391 LEU A C 1
ATOM 3144 O O . LEU A 1 391 ? 47.478 0.682 -52.623 1.00 89.75 391 LEU A O 1
ATOM 3148 N N . ASN A 1 392 ? 48.196 2.798 -52.870 1.00 88.50 392 ASN A N 1
ATOM 3149 C CA . ASN A 1 392 ? 49.316 2.498 -53.768 1.00 88.50 392 ASN A CA 1
ATOM 3150 C C . ASN A 1 392 ? 48.891 1.840 -55.098 1.00 88.50 392 ASN A C 1
ATOM 3152 O O . ASN A 1 392 ? 49.484 0.868 -55.553 1.00 88.50 392 ASN A O 1
ATOM 3156 N N . THR A 1 393 ? 47.841 2.369 -55.730 1.00 89.12 393 THR A N 1
ATOM 3157 C CA . THR A 1 393 ? 47.288 1.850 -56.994 1.00 89.12 393 THR A CA 1
ATOM 3158 C C . THR A 1 393 ? 47.966 2.404 -58.255 1.00 89.12 393 THR A C 1
ATOM 3160 O O . THR A 1 393 ? 47.547 2.068 -59.358 1.00 89.12 393 THR A O 1
ATOM 3163 N N . LEU A 1 394 ? 49.010 3.231 -58.122 1.00 90.19 394 LEU A N 1
ATOM 3164 C CA . LEU A 1 394 ? 49.815 3.762 -59.229 1.00 90.19 394 LEU A CA 1
ATOM 3165 C C . LEU A 1 394 ? 51.241 3.224 -59.124 1.00 90.19 394 LEU A C 1
ATOM 3167 O O . LEU A 1 394 ? 51.967 3.597 -58.203 1.00 90.19 394 LEU A O 1
ATOM 3171 N N . LEU A 1 395 ? 51.636 2.350 -60.049 1.00 89.69 395 LEU A N 1
ATOM 3172 C CA . LEU A 1 395 ? 52.874 1.574 -59.944 1.00 89.69 395 LEU A CA 1
ATOM 3173 C C . LEU A 1 395 ? 53.825 1.832 -61.130 1.00 89.69 395 LEU A C 1
ATOM 3175 O O . LEU A 1 395 ? 53.363 2.062 -62.252 1.00 89.69 395 LEU A O 1
ATOM 3179 N N . PRO A 1 396 ? 55.154 1.787 -60.919 1.00 87.12 396 PRO A N 1
ATOM 3180 C CA . PRO A 1 396 ? 56.123 1.855 -62.008 1.00 87.12 396 PRO A CA 1
ATOM 3181 C C . PRO A 1 396 ? 56.127 0.551 -62.833 1.00 87.12 396 PRO A C 1
ATOM 3183 O O . PRO A 1 396 ? 55.923 -0.529 -62.271 1.00 87.12 396 PRO A O 1
ATOM 3186 N N . PRO A 1 397 ? 56.379 0.621 -64.153 1.00 89.75 397 PRO A N 1
ATOM 3187 C CA . PRO A 1 397 ? 56.444 -0.563 -65.003 1.00 89.75 397 PRO A CA 1
ATOM 3188 C C . PRO A 1 397 ? 57.681 -1.415 -64.712 1.00 89.75 397 PRO A C 1
ATOM 3190 O O . PRO A 1 397 ? 58.718 -0.902 -64.299 1.00 89.75 397 PRO A O 1
ATOM 3193 N N . ASP A 1 398 ? 57.558 -2.721 -64.952 1.00 86.69 398 ASP A N 1
ATOM 3194 C CA . ASP A 1 398 ? 58.649 -3.706 -64.933 1.00 86.69 398 ASP A CA 1
ATOM 3195 C C . ASP A 1 398 ? 59.433 -3.821 -63.603 1.00 86.69 398 ASP A C 1
ATOM 3197 O O . ASP A 1 398 ? 60.523 -4.396 -63.556 1.00 86.69 398 ASP A O 1
ATOM 3201 N N . VAL A 1 399 ? 58.858 -3.359 -62.485 1.00 88.12 399 VAL A N 1
ATOM 3202 C CA . VAL A 1 399 ? 59.441 -3.468 -61.136 1.00 88.12 399 VAL A CA 1
ATOM 3203 C C . VAL A 1 399 ? 58.460 -4.145 -60.179 1.00 88.12 399 VAL A C 1
ATOM 3205 O O . VAL A 1 399 ? 57.253 -3.911 -60.234 1.00 88.12 399 VAL A O 1
ATOM 3208 N N . ARG A 1 400 ? 58.977 -4.982 -59.267 1.00 89.44 400 ARG A N 1
ATOM 3209 C CA . ARG A 1 400 ? 58.178 -5.547 -58.167 1.00 89.44 400 ARG A CA 1
ATOM 3210 C C . ARG A 1 400 ? 57.641 -4.428 -57.281 1.00 89.44 400 ARG A C 1
ATOM 3212 O O . ARG A 1 400 ? 58.406 -3.589 -56.811 1.00 89.44 400 ARG A O 1
ATOM 3219 N N . SER A 1 401 ? 56.339 -4.448 -57.052 1.00 91.88 401 SER A N 1
ATOM 3220 C CA . SER A 1 401 ? 55.609 -3.428 -56.305 1.00 91.88 401 SER A CA 1
ATOM 3221 C C . SER A 1 401 ? 54.605 -4.094 -55.364 1.00 91.88 401 SER A C 1
ATOM 3223 O O . SER A 1 401 ? 54.553 -5.314 -55.277 1.00 91.88 401 SER A O 1
ATOM 3225 N N . TYR A 1 402 ? 53.793 -3.315 -54.657 1.00 92.56 402 TYR A N 1
ATOM 3226 C CA . TYR A 1 402 ? 52.710 -3.848 -53.835 1.00 92.56 402 TYR A CA 1
ATOM 3227 C C . TYR A 1 402 ? 51.532 -2.881 -53.813 1.00 92.56 402 TYR A C 1
ATOM 3229 O O . TYR A 1 402 ? 51.708 -1.673 -53.954 1.00 92.56 402 TYR A O 1
ATOM 3237 N N . VAL A 1 403 ? 50.341 -3.410 -53.585 1.00 91.50 403 VAL A N 1
ATOM 3238 C CA . VAL A 1 403 ? 49.130 -2.645 -53.283 1.00 91.50 403 VAL A CA 1
ATOM 3239 C C . VAL A 1 403 ? 48.830 -2.819 -51.800 1.00 91.50 403 VAL A C 1
ATOM 3241 O O . VAL A 1 403 ? 49.044 -3.897 -51.247 1.00 91.50 403 VAL A O 1
ATOM 3244 N N . GLU A 1 404 ? 48.368 -1.771 -51.128 1.00 93.38 404 GLU A N 1
ATOM 3245 C CA . GLU A 1 404 ? 48.111 -1.810 -49.687 1.00 93.38 404 GLU A CA 1
ATOM 3246 C C . GLU A 1 404 ? 46.608 -1.741 -49.416 1.00 93.38 404 GLU A C 1
ATOM 3248 O O . GLU A 1 404 ? 45.950 -0.770 -49.777 1.00 93.38 404 GLU A O 1
ATOM 3253 N N . VAL A 1 405 ? 46.056 -2.779 -48.793 1.00 92.94 405 VAL A N 1
ATOM 3254 C CA . VAL A 1 405 ? 44.669 -2.800 -48.323 1.00 92.94 405 VAL A CA 1
ATOM 3255 C C . VAL A 1 405 ? 44.645 -2.273 -46.894 1.00 92.94 405 VAL A C 1
ATOM 3257 O O . VAL A 1 405 ? 45.219 -2.894 -46.002 1.00 92.94 405 VAL A O 1
ATOM 3260 N N . ASP A 1 406 ? 43.995 -1.135 -46.685 1.00 93.31 406 ASP A N 1
ATOM 3261 C CA . ASP A 1 406 ? 43.840 -0.473 -45.391 1.00 93.31 406 ASP A CA 1
ATOM 3262 C C . ASP A 1 406 ? 42.424 -0.709 -44.854 1.00 93.31 406 ASP A C 1
ATOM 3264 O O . ASP A 1 406 ? 41.430 -0.343 -45.495 1.00 93.31 406 ASP A O 1
ATOM 3268 N N . VAL A 1 407 ? 42.340 -1.365 -43.697 1.00 91.19 407 VAL A N 1
ATOM 3269 C CA . VAL A 1 407 ? 41.092 -1.778 -43.051 1.00 91.19 407 VAL A CA 1
ATOM 3270 C C . VAL A 1 407 ? 40.958 -1.053 -41.720 1.00 91.19 407 VAL A C 1
ATOM 3272 O O . VAL A 1 407 ? 41.731 -1.295 -40.799 1.00 91.19 407 VAL A O 1
ATOM 3275 N N . VAL A 1 408 ? 39.930 -0.214 -41.602 1.00 88.69 408 VAL A N 1
ATOM 3276 C CA . VAL A 1 408 ? 39.524 0.423 -40.343 1.00 88.69 408 VAL A CA 1
ATOM 3277 C C . VAL A 1 408 ? 38.296 -0.310 -39.828 1.00 88.69 408 VAL A C 1
ATOM 3279 O O . VAL A 1 408 ? 37.234 -0.260 -40.456 1.00 88.69 408 VAL A O 1
ATOM 3282 N N . ASN A 1 409 ? 38.428 -1.003 -38.700 1.00 85.81 409 ASN A N 1
ATOM 3283 C CA . ASN A 1 409 ? 37.407 -1.923 -38.208 1.00 85.81 409 ASN A CA 1
ATOM 3284 C C . ASN A 1 409 ? 36.970 -1.590 -36.772 1.00 85.81 409 ASN A C 1
ATOM 3286 O O . ASN A 1 409 ? 37.576 -2.062 -35.811 1.00 85.81 409 ASN A O 1
ATOM 3290 N N . PRO A 1 410 ? 35.861 -0.852 -36.607 1.00 77.38 410 PRO A N 1
ATOM 3291 C CA . PRO A 1 410 ? 35.358 -0.470 -35.289 1.00 77.38 410 PRO A CA 1
ATOM 3292 C C . PRO A 1 410 ? 34.871 -1.646 -34.428 1.00 77.38 410 PRO A C 1
ATOM 3294 O O . PRO A 1 410 ? 34.596 -1.447 -33.251 1.00 77.38 410 PRO A O 1
ATOM 3297 N N . SER A 1 411 ? 34.699 -2.843 -35.002 1.00 77.38 411 SER A N 1
ATOM 3298 C CA . SER A 1 411 ? 34.154 -4.005 -34.291 1.00 77.38 411 SER A CA 1
ATOM 3299 C C . SER A 1 411 ? 35.180 -4.795 -33.480 1.00 77.38 411 SER A C 1
ATOM 3301 O O . SER A 1 411 ? 34.789 -5.573 -32.615 1.00 77.38 411 SER A O 1
ATOM 3303 N N . GLY A 1 412 ? 36.475 -4.647 -33.780 1.00 77.38 412 GLY A N 1
ATOM 3304 C CA . GLY A 1 412 ? 37.536 -5.468 -33.189 1.00 77.38 412 GLY A CA 1
ATOM 3305 C C . GLY A 1 412 ? 37.497 -6.958 -33.574 1.00 77.38 412 GLY A C 1
ATOM 3306 O O . GLY A 1 412 ? 38.326 -7.723 -33.087 1.00 77.38 412 GLY A O 1
ATOM 3307 N N . GLU A 1 413 ? 36.572 -7.388 -34.441 1.00 82.31 413 GLU A N 1
ATOM 3308 C CA . GLU A 1 413 ? 36.496 -8.769 -34.930 1.00 82.31 413 GLU A CA 1
ATOM 3309 C C . GLU A 1 413 ? 37.485 -9.003 -36.080 1.00 82.31 413 GLU A C 1
ATOM 3311 O O . GLU A 1 413 ? 37.656 -8.151 -36.949 1.00 82.31 413 GLU A O 1
ATOM 3316 N N . GLU A 1 414 ? 38.120 -10.175 -36.129 1.00 88.19 414 GLU A N 1
ATOM 3317 C CA . GLU A 1 414 ? 38.984 -10.551 -37.252 1.00 88.19 414 GLU A CA 1
ATOM 3318 C C . GLU A 1 414 ? 38.148 -10.854 -38.507 1.00 88.19 414 GLU A C 1
ATOM 3320 O O . GLU A 1 414 ? 37.213 -11.658 -38.467 1.00 88.19 414 GLU A O 1
ATOM 3325 N N . VAL A 1 415 ? 38.497 -10.231 -39.638 1.00 89.19 415 VAL A N 1
ATOM 3326 C CA . VAL A 1 415 ? 37.794 -10.401 -40.917 1.00 89.19 415 VAL A CA 1
ATOM 3327 C C . VAL A 1 415 ? 38.721 -11.046 -41.947 1.00 89.19 415 VAL A C 1
ATOM 3329 O O . VAL A 1 415 ? 39.874 -10.645 -42.106 1.00 89.19 415 VAL A O 1
ATOM 3332 N N . GLU A 1 416 ? 38.207 -12.045 -42.670 1.00 92.50 416 GLU A N 1
ATOM 3333 C CA . GLU A 1 416 ? 38.898 -12.673 -43.801 1.00 92.50 416 GLU A CA 1
ATOM 3334 C C . GLU A 1 416 ? 38.577 -11.937 -45.107 1.00 92.50 416 GLU A C 1
ATOM 3336 O O . GLU A 1 416 ? 37.417 -11.825 -45.514 1.00 92.50 416 GLU A O 1
ATOM 3341 N N . PHE A 1 417 ? 39.631 -11.481 -45.775 1.00 92.88 417 PHE A N 1
ATOM 3342 C CA . PHE A 1 417 ? 39.600 -10.855 -47.086 1.00 92.88 417 PHE A CA 1
ATOM 3343 C C . PHE A 1 417 ? 40.171 -11.807 -48.131 1.00 92.88 417 PHE A C 1
ATOM 3345 O O . PHE A 1 417 ? 41.179 -12.471 -47.896 1.00 92.88 417 PHE A O 1
ATOM 3352 N N . ARG A 1 418 ? 39.553 -11.840 -49.309 1.00 93.62 418 ARG A N 1
ATOM 3353 C CA . ARG A 1 418 ? 40.006 -12.591 -50.483 1.00 93.62 418 ARG A CA 1
ATOM 3354 C C . ARG A 1 418 ? 40.181 -11.635 -51.643 1.00 93.62 418 ARG A C 1
ATOM 3356 O O . ARG A 1 418 ? 39.269 -10.866 -51.925 1.00 93.62 418 ARG A O 1
ATOM 3363 N N . TYR A 1 419 ? 41.326 -11.662 -52.303 1.00 93.12 419 TYR A N 1
ATOM 3364 C CA . TYR A 1 419 ? 41.575 -10.836 -53.476 1.00 93.12 419 TYR A CA 1
ATOM 3365 C C . TYR A 1 419 ? 41.705 -11.699 -54.725 1.00 93.12 419 TYR A C 1
ATOM 3367 O O . TYR A 1 419 ? 42.263 -12.793 -54.682 1.00 93.12 419 TYR A O 1
ATOM 3375 N N . GLU A 1 420 ? 41.225 -11.162 -55.839 1.00 93.12 420 GLU A N 1
ATOM 3376 C CA . GLU A 1 420 ? 41.394 -11.703 -57.183 1.00 93.12 420 GLU A CA 1
ATOM 3377 C C . GLU A 1 420 ? 41.891 -10.570 -58.080 1.00 93.12 420 GLU A C 1
ATOM 3379 O O . GLU A 1 420 ? 41.143 -9.653 -58.433 1.00 93.12 420 GLU A O 1
ATOM 3384 N N . PHE A 1 421 ? 43.174 -10.618 -58.427 1.00 91.81 421 PHE A N 1
ATOM 3385 C CA . PHE A 1 421 ? 43.807 -9.706 -59.371 1.00 91.81 421 PHE A CA 1
ATOM 3386 C C . PHE A 1 421 ? 44.244 -10.461 -60.632 1.00 91.81 421 PHE A C 1
ATOM 3388 O O . PHE A 1 421 ? 44.471 -11.670 -60.578 1.00 91.81 421 PHE A O 1
ATOM 3395 N N . PRO A 1 422 ? 44.466 -9.768 -61.767 1.00 88.56 422 PRO A N 1
ATOM 3396 C CA . PRO A 1 422 ? 44.946 -10.407 -62.995 1.00 88.56 422 PRO A CA 1
ATOM 3397 C C . PRO A 1 422 ? 46.292 -11.133 -62.847 1.00 88.56 422 PRO A C 1
ATOM 3399 O O . PRO A 1 422 ? 46.624 -11.977 -63.673 1.00 88.56 422 PRO A O 1
ATOM 3402 N N . TRP A 1 423 ? 47.078 -10.788 -61.822 1.00 88.75 423 TRP A N 1
ATOM 3403 C CA . TRP A 1 423 ? 48.389 -11.378 -61.542 1.00 88.75 423 TRP A CA 1
ATOM 3404 C C . TRP A 1 423 ? 48.388 -12.413 -60.409 1.00 88.75 423 TRP A C 1
ATOM 3406 O O . TRP A 1 423 ? 49.441 -12.982 -60.125 1.00 88.75 423 TRP A O 1
ATOM 3416 N N . GLY A 1 424 ? 47.254 -12.656 -59.749 1.00 89.31 424 GLY A N 1
ATOM 3417 C CA . GLY A 1 424 ? 47.163 -13.643 -58.678 1.00 89.31 424 GLY A CA 1
ATOM 3418 C C . GLY A 1 424 ? 45.941 -13.475 -57.781 1.00 89.31 424 GLY A C 1
ATOM 3419 O O . GLY A 1 424 ? 45.349 -12.399 -57.683 1.00 89.31 424 GLY A O 1
ATOM 3420 N N . GLU A 1 425 ? 45.603 -14.557 -57.092 1.00 93.19 425 GLU A N 1
ATOM 3421 C CA . GLU A 1 425 ? 44.550 -14.616 -56.083 1.00 93.19 425 GLU A CA 1
ATOM 3422 C C . GLU A 1 425 ? 45.119 -15.064 -54.733 1.00 93.19 425 GLU A C 1
ATOM 3424 O O . GLU A 1 425 ? 46.164 -15.716 -54.664 1.00 93.19 425 GLU A O 1
ATOM 3429 N N . GLY A 1 426 ? 44.439 -14.705 -53.649 1.00 92.38 426 GLY A N 1
ATOM 3430 C CA . GLY A 1 426 ? 44.855 -15.077 -52.304 1.00 92.38 426 GLY A CA 1
ATOM 3431 C C . GLY A 1 426 ? 43.908 -14.559 -51.232 1.00 92.38 426 GLY A C 1
ATOM 3432 O O . GLY A 1 426 ? 42.885 -13.935 -51.516 1.00 92.38 426 GLY A O 1
ATOM 3433 N N . SER A 1 427 ? 44.246 -14.823 -49.972 1.00 94.06 427 SER A N 1
ATOM 3434 C CA . SER A 1 427 ? 43.439 -14.403 -48.828 1.00 94.06 427 SER A CA 1
ATOM 3435 C C . SER A 1 427 ? 44.296 -14.014 -47.637 1.00 94.06 427 SER A C 1
ATOM 3437 O O . SER A 1 427 ? 45.362 -14.591 -47.428 1.00 94.06 427 SER A O 1
ATOM 3439 N N . PHE A 1 428 ? 43.797 -13.099 -46.817 1.00 92.69 428 PHE A N 1
ATOM 3440 C CA . PHE A 1 428 ? 44.418 -12.717 -45.555 1.00 92.69 428 PHE A CA 1
ATOM 3441 C C . PHE A 1 428 ? 43.355 -12.421 -44.498 1.00 92.69 428 PHE A C 1
ATOM 3443 O O . PHE A 1 428 ? 42.199 -12.143 -44.818 1.00 92.69 428 PHE A O 1
ATOM 3450 N N . ARG A 1 429 ? 43.750 -12.487 -43.227 1.00 92.25 429 ARG A N 1
ATOM 3451 C CA . ARG A 1 429 ? 42.908 -12.123 -42.085 1.00 92.25 429 ARG A CA 1
ATOM 3452 C C . ARG A 1 429 ? 43.517 -10.936 -41.367 1.00 92.25 429 ARG A C 1
ATOM 3454 O O . ARG A 1 429 ? 44.734 -10.884 -41.196 1.00 92.25 429 ARG A O 1
ATOM 3461 N N . ILE A 1 430 ? 42.682 -9.975 -40.999 1.00 90.69 430 ILE A N 1
ATOM 3462 C CA . ILE A 1 430 ? 43.115 -8.789 -40.268 1.00 90.69 430 ILE A CA 1
ATOM 3463 C C . ILE A 1 430 ? 41.987 -8.305 -39.360 1.00 90.69 430 ILE A C 1
ATOM 3465 O O . ILE A 1 430 ? 40.814 -8.356 -39.733 1.00 90.69 430 ILE A O 1
ATOM 3469 N N . VAL A 1 431 ? 42.345 -7.851 -38.158 1.00 85.19 431 VAL A N 1
ATOM 3470 C CA . VAL A 1 431 ? 41.411 -7.159 -37.258 1.00 85.19 431 VAL A CA 1
ATOM 3471 C C . VAL A 1 431 ? 41.288 -5.707 -37.700 1.00 85.19 431 VAL A C 1
ATOM 3473 O O . VAL A 1 431 ? 40.207 -5.279 -38.077 1.00 85.19 431 VAL A O 1
ATOM 3476 N N . GLU A 1 432 ? 42.403 -4.980 -37.735 1.00 90.44 432 GLU A N 1
ATOM 3477 C CA . GLU A 1 432 ? 42.511 -3.594 -38.193 1.00 90.44 432 GLU A CA 1
ATOM 3478 C C . GLU A 1 432 ? 43.940 -3.344 -38.706 1.00 90.44 432 GLU A C 1
ATOM 3480 O O . GLU A 1 432 ? 44.888 -4.002 -38.266 1.00 90.44 432 GLU A O 1
ATOM 3485 N N . GLY A 1 433 ? 44.103 -2.404 -39.637 1.00 89.56 433 GLY A N 1
ATOM 3486 C CA . GLY A 1 433 ? 45.395 -1.969 -40.155 1.00 89.56 433 GLY A CA 1
ATOM 3487 C C . GLY A 1 433 ? 45.608 -2.315 -41.625 1.00 89.56 433 GLY A C 1
ATOM 3488 O O . GLY A 1 433 ? 44.665 -2.474 -42.400 1.00 89.56 433 GLY A O 1
ATOM 3489 N N . LYS A 1 434 ? 46.880 -2.405 -42.018 1.00 92.25 434 LYS A N 1
ATOM 3490 C CA . LYS A 1 434 ? 47.304 -2.456 -43.420 1.00 92.25 434 LYS A CA 1
ATOM 3491 C C . LYS A 1 434 ? 47.867 -3.819 -43.792 1.00 92.25 434 LYS A C 1
ATOM 3493 O O . LYS A 1 434 ? 48.750 -4.332 -43.107 1.00 92.25 434 LYS A O 1
ATOM 3498 N N . HIS A 1 435 ? 47.413 -4.365 -44.914 1.00 92.81 435 HIS A N 1
ATOM 3499 C CA . HIS A 1 435 ? 47.955 -5.583 -45.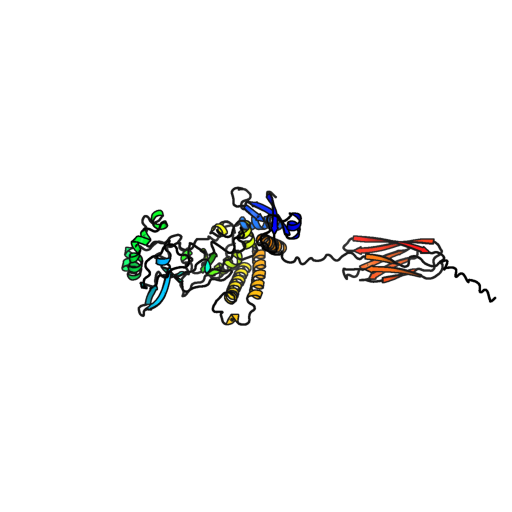508 1.00 92.81 435 HIS A CA 1
ATOM 3500 C C . HIS A 1 435 ? 48.501 -5.306 -46.908 1.00 92.81 435 HIS A C 1
ATOM 3502 O O . HIS A 1 435 ? 47.840 -4.672 -47.729 1.00 92.81 435 HIS A O 1
ATOM 3508 N N . ARG A 1 436 ? 49.711 -5.792 -47.195 1.00 93.38 436 ARG A N 1
ATOM 3509 C CA . ARG A 1 436 ? 50.358 -5.611 -48.499 1.00 93.38 436 ARG A CA 1
ATOM 3510 C C . ARG A 1 436 ? 50.115 -6.822 -49.384 1.00 93.38 436 ARG A C 1
ATOM 3512 O O . ARG A 1 436 ? 50.439 -7.941 -49.002 1.00 93.38 436 ARG A O 1
ATOM 3519 N N . VAL A 1 437 ? 49.585 -6.574 -50.574 1.00 92.00 437 VAL A N 1
ATOM 3520 C CA . VAL A 1 437 ? 49.451 -7.556 -51.648 1.00 92.00 437 VAL A CA 1
ATOM 3521 C C . VAL A 1 437 ? 50.558 -7.295 -52.659 1.00 92.00 437 VAL A C 1
ATOM 3523 O O . VAL A 1 437 ? 50.589 -6.243 -53.297 1.00 92.00 437 VAL A O 1
ATOM 3526 N N . GLU A 1 438 ? 51.482 -8.241 -52.785 1.00 92.81 438 GLU A N 1
ATOM 3527 C CA . GLU A 1 438 ? 52.609 -8.140 -53.711 1.00 92.81 438 GLU A CA 1
ATOM 3528 C C . GLU A 1 438 ? 52.132 -8.134 -55.171 1.00 92.81 438 GLU A C 1
ATOM 3530 O O . GLU A 1 438 ? 51.231 -8.878 -55.570 1.00 92.81 438 GLU A O 1
ATOM 3535 N N . VAL A 1 439 ? 52.764 -7.288 -55.979 1.00 90.69 439 VAL A N 1
ATOM 3536 C CA . VAL A 1 439 ? 52.507 -7.130 -57.410 1.00 90.69 439 VAL A CA 1
ATOM 3537 C C . VAL A 1 439 ? 53.796 -7.468 -58.167 1.00 90.69 439 VAL A C 1
ATOM 3539 O O . VAL A 1 439 ? 54.833 -6.830 -57.942 1.00 90.69 439 VAL A O 1
ATOM 3542 N N . PRO A 1 440 ? 53.782 -8.474 -59.061 1.00 90.38 440 PRO A N 1
ATOM 3543 C CA . PRO A 1 440 ? 54.948 -8.796 -59.875 1.00 90.38 440 PRO A CA 1
ATOM 3544 C C . PRO A 1 440 ? 55.264 -7.654 -60.859 1.00 90.38 440 PRO A C 1
ATOM 3546 O O . PRO A 1 440 ? 54.454 -6.750 -61.032 1.00 90.38 440 PRO A O 1
ATOM 3549 N N . PRO A 1 441 ? 56.422 -7.673 -61.538 1.00 90.62 441 PRO A N 1
ATOM 3550 C CA . PRO A 1 441 ? 56.702 -6.735 -62.622 1.00 90.62 441 PRO A CA 1
ATOM 3551 C C . PRO A 1 441 ? 55.600 -6.795 -63.692 1.00 90.62 441 PRO A C 1
ATOM 3553 O O . PRO A 1 441 ? 55.388 -7.841 -64.308 1.00 90.62 441 PRO A O 1
ATOM 3556 N N . LEU A 1 442 ? 54.884 -5.686 -63.891 1.00 90.38 442 LEU A N 1
ATOM 3557 C CA . LEU A 1 442 ? 53.798 -5.564 -64.865 1.00 90.38 442 LEU A CA 1
ATOM 3558 C C . LEU A 1 442 ? 54.178 -4.576 -65.971 1.00 90.38 442 LEU A C 1
ATOM 3560 O O . LEU A 1 442 ? 54.851 -3.575 -65.723 1.00 90.38 442 LEU A O 1
ATOM 3564 N N . LYS A 1 443 ? 53.688 -4.831 -67.189 1.00 89.50 443 LYS A N 1
ATOM 3565 C CA . LYS A 1 443 ? 53.804 -3.889 -68.312 1.00 89.50 443 LYS A CA 1
ATOM 3566 C C . LYS A 1 443 ? 52.879 -2.681 -68.105 1.00 89.50 443 LYS A C 1
ATOM 3568 O O . LYS A 1 443 ? 51.858 -2.834 -67.426 1.00 89.50 443 LYS A O 1
ATOM 3573 N N . PRO A 1 444 ? 53.160 -1.522 -68.730 1.00 90.56 444 PRO A N 1
ATOM 3574 C CA . PRO A 1 444 ? 52.256 -0.377 -68.701 1.00 90.56 444 PRO A CA 1
ATOM 3575 C C . PRO A 1 444 ? 50.827 -0.748 -69.111 1.00 90.56 444 PRO A C 1
ATOM 3577 O O . PRO A 1 444 ? 50.618 -1.432 -70.115 1.00 90.56 444 PRO A O 1
ATOM 3580 N N . GLY A 1 445 ? 49.843 -0.308 -68.331 1.00 89.25 445 GLY A N 1
ATOM 3581 C CA . GLY A 1 445 ? 48.444 -0.657 -68.545 1.00 89.25 445 GLY A CA 1
ATOM 3582 C C . GLY A 1 445 ? 47.581 -0.496 -67.298 1.00 89.25 445 GLY A C 1
ATOM 3583 O O . GLY A 1 445 ? 48.069 -0.226 -66.202 1.00 89.25 445 GLY A O 1
ATOM 3584 N N . ARG A 1 446 ? 46.270 -0.671 -67.479 1.00 91.25 446 ARG A N 1
ATOM 3585 C CA . ARG A 1 446 ? 45.287 -0.684 -66.392 1.00 91.25 446 ARG A CA 1
ATOM 3586 C C . ARG A 1 446 ? 44.863 -2.110 -66.086 1.00 91.25 446 ARG A C 1
ATOM 3588 O O . ARG A 1 446 ? 44.370 -2.813 -66.963 1.00 91.25 446 ARG A O 1
ATOM 3595 N N . TYR A 1 447 ? 45.000 -2.495 -64.828 1.00 91.00 447 TYR A N 1
ATOM 3596 C CA . TYR A 1 447 ? 44.669 -3.816 -64.326 1.00 91.00 447 TYR A CA 1
ATOM 3597 C C . TYR A 1 447 ? 43.552 -3.682 -63.295 1.00 91.00 447 TYR A C 1
ATOM 3599 O O . TYR A 1 447 ? 43.672 -2.923 -62.336 1.00 91.00 447 TYR A O 1
ATOM 3607 N N . SER A 1 448 ? 42.448 -4.393 -63.506 1.00 92.06 448 SER A N 1
ATOM 3608 C CA . SER A 1 448 ? 41.301 -4.376 -62.594 1.00 92.06 448 SER A CA 1
ATOM 3609 C C . SER A 1 448 ? 41.228 -5.688 -61.829 1.00 92.06 448 SER A C 1
ATOM 3611 O O . SER A 1 448 ? 41.364 -6.750 -62.430 1.00 92.06 448 SER A O 1
ATOM 3613 N N . GLY A 1 449 ? 40.999 -5.610 -60.525 1.00 91.94 449 GLY A N 1
ATOM 3614 C CA . GLY A 1 449 ? 40.762 -6.755 -59.656 1.00 91.94 449 GLY A CA 1
ATOM 3615 C C . GLY A 1 449 ? 39.689 -6.450 -58.622 1.00 91.94 449 GLY A C 1
ATOM 3616 O O . GLY A 1 449 ? 39.115 -5.357 -58.593 1.00 91.94 449 GLY A O 1
ATOM 3617 N N . VAL A 1 450 ? 39.403 -7.429 -57.776 1.00 93.75 450 VAL A N 1
ATOM 3618 C CA . VAL A 1 450 ? 38.374 -7.323 -56.742 1.00 93.75 450 VAL A CA 1
ATOM 3619 C C . VAL A 1 450 ? 38.881 -7.843 -55.410 1.00 93.75 450 VAL A C 1
ATOM 3621 O O . VAL A 1 450 ? 39.653 -8.796 -55.342 1.00 93.75 450 VAL A O 1
ATOM 3624 N N . LEU A 1 451 ? 38.403 -7.220 -54.341 1.00 92.12 451 LEU A N 1
ATOM 3625 C CA .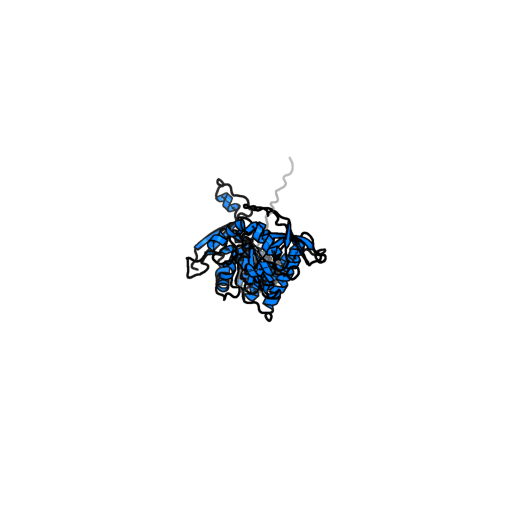 LEU A 1 451 ? 38.588 -7.669 -52.971 1.00 92.12 451 LEU A CA 1
ATOM 3626 C C . LEU A 1 451 ? 37.216 -8.029 -52.396 1.00 92.12 451 LEU A C 1
ATOM 3628 O O . LEU A 1 451 ? 36.302 -7.205 -52.420 1.00 92.12 451 LEU A O 1
ATOM 3632 N N . ARG A 1 452 ? 37.062 -9.250 -51.885 1.00 93.62 452 ARG A N 1
ATOM 3633 C CA . ARG A 1 452 ? 35.836 -9.752 -51.261 1.00 93.62 452 ARG A CA 1
ATOM 3634 C C . ARG A 1 452 ? 36.041 -10.030 -49.781 1.00 93.62 452 ARG A C 1
ATOM 3636 O O . ARG A 1 452 ? 37.088 -10.529 -49.382 1.00 93.62 452 ARG A O 1
ATOM 3643 N N . TYR A 1 453 ? 35.030 -9.747 -48.972 1.00 92.06 453 TYR A N 1
ATOM 3644 C CA . TYR A 1 453 ? 34.987 -10.146 -47.564 1.00 92.06 453 TYR A CA 1
ATOM 3645 C C . TYR A 1 453 ? 33.549 -10.401 -47.126 1.00 92.06 453 TYR A C 1
ATOM 3647 O O . TYR A 1 453 ? 32.602 -9.877 -47.717 1.00 92.06 453 TYR A O 1
ATOM 3655 N N . LYS A 1 454 ? 33.373 -11.222 -46.089 1.00 84.81 454 LYS A N 1
ATOM 3656 C CA . LYS A 1 454 ? 32.053 -11.528 -45.533 1.00 84.81 454 LYS A CA 1
ATOM 3657 C C . LYS A 1 454 ? 31.867 -10.789 -44.216 1.00 84.81 454 LYS A C 1
ATOM 3659 O O . LYS A 1 454 ? 32.619 -11.007 -43.274 1.00 84.81 454 LYS A O 1
ATOM 3664 N N . TRP A 1 455 ? 30.828 -9.965 -44.136 1.00 80.50 455 TRP A N 1
ATOM 3665 C CA . TRP A 1 455 ? 30.443 -9.265 -42.915 1.00 80.50 455 TRP A CA 1
ATOM 3666 C C . TRP A 1 455 ? 29.003 -9.619 -42.550 1.00 80.50 455 TRP A C 1
ATOM 3668 O O . TRP A 1 455 ? 28.076 -9.382 -43.323 1.00 80.50 455 TRP A O 1
ATOM 3678 N N . ARG A 1 456 ? 28.816 -10.236 -41.375 1.00 76.12 456 ARG A N 1
ATOM 3679 C CA . ARG A 1 456 ? 27.495 -10.605 -40.820 1.00 76.12 456 ARG A CA 1
ATOM 3680 C C . ARG A 1 456 ? 26.573 -11.336 -41.808 1.00 76.12 456 ARG A C 1
ATOM 3682 O O . ARG A 1 456 ? 25.379 -11.074 -41.879 1.00 76.12 456 ARG A O 1
ATOM 3689 N N . GLY A 1 457 ? 27.136 -12.271 -42.572 1.00 73.12 457 GLY A N 1
ATOM 3690 C CA . GLY A 1 457 ? 26.379 -13.082 -43.531 1.00 73.12 457 GLY A CA 1
ATOM 3691 C C . GLY A 1 457 ? 26.306 -12.505 -44.945 1.00 73.12 457 GLY A C 1
ATOM 3692 O O . GLY A 1 457 ? 26.048 -13.272 -45.869 1.00 73.12 457 GLY A O 1
ATOM 3693 N N . PHE A 1 458 ? 26.619 -11.220 -45.131 1.00 77.19 458 PHE A N 1
ATOM 3694 C CA . PHE A 1 458 ? 26.625 -10.552 -46.432 1.00 77.19 458 PHE A CA 1
ATOM 3695 C C . PHE A 1 458 ? 28.033 -10.526 -47.030 1.00 77.19 458 PHE A C 1
ATOM 3697 O O . PHE A 1 458 ? 29.002 -10.194 -46.346 1.00 77.19 458 PHE A O 1
ATOM 3704 N N . GLU A 1 459 ? 28.148 -10.872 -48.310 1.00 86.12 459 GLU A N 1
ATOM 3705 C CA . GLU A 1 459 ? 29.387 -10.708 -49.069 1.00 86.12 459 GLU A CA 1
ATOM 3706 C C . GLU A 1 459 ? 29.501 -9.266 -49.575 1.00 86.12 459 GLU A C 1
ATOM 3708 O O . GLU A 1 459 ? 28.538 -8.681 -50.076 1.00 86.12 459 GLU A O 1
ATOM 3713 N N . LYS A 1 460 ? 30.686 -8.684 -49.417 1.00 88.50 460 LYS A N 1
ATOM 3714 C CA . LYS A 1 460 ? 31.034 -7.335 -49.856 1.00 88.50 460 LYS A CA 1
ATOM 3715 C C . LYS A 1 460 ? 32.132 -7.428 -50.899 1.00 88.50 460 LYS A C 1
ATOM 3717 O O . LYS A 1 460 ? 33.034 -8.249 -50.761 1.00 88.50 460 LYS A O 1
ATOM 3722 N N . VAL A 1 461 ? 32.053 -6.582 -51.924 1.00 90.06 461 VAL A N 1
ATOM 3723 C CA . VAL A 1 461 ? 33.001 -6.555 -53.043 1.00 90.06 461 VAL A CA 1
ATOM 3724 C C . VAL A 1 461 ? 33.508 -5.130 -53.233 1.00 90.06 461 VAL A C 1
ATOM 3726 O O . VAL A 1 461 ? 32.717 -4.209 -53.425 1.00 90.06 461 VAL A O 1
ATOM 3729 N N . VAL A 1 462 ? 34.826 -4.956 -53.198 1.00 89.56 462 VAL A N 1
ATOM 3730 C CA . VAL A 1 462 ? 35.516 -3.695 -53.476 1.00 89.56 462 VAL A CA 1
ATOM 3731 C C . VAL A 1 462 ? 36.256 -3.847 -54.800 1.00 89.56 462 VAL A C 1
ATOM 3733 O O . VAL A 1 462 ? 37.131 -4.701 -54.933 1.00 89.56 462 VAL A O 1
ATOM 3736 N N . GLY A 1 463 ? 35.887 -3.037 -55.791 1.00 88.44 463 GLY A N 1
ATOM 3737 C CA . GLY A 1 463 ? 36.596 -2.973 -57.068 1.00 88.44 463 GLY A CA 1
ATOM 3738 C C . GLY A 1 463 ? 37.901 -2.197 -56.923 1.00 88.44 463 GLY A C 1
ATOM 3739 O O . GLY A 1 463 ? 37.917 -1.109 -56.348 1.00 88.44 463 GLY A O 1
ATOM 3740 N N . VAL A 1 464 ? 38.987 -2.747 -57.453 1.00 90.06 464 VAL A N 1
ATOM 3741 C CA . VAL A 1 464 ? 40.324 -2.159 -57.380 1.00 90.06 464 VAL A CA 1
ATOM 3742 C C . VAL A 1 464 ? 40.862 -1.989 -58.791 1.00 90.06 464 VAL A C 1
ATOM 3744 O O . VAL A 1 464 ? 40.882 -2.938 -59.571 1.00 90.06 464 VAL A O 1
ATOM 3747 N N . VAL A 1 465 ? 41.328 -0.786 -59.114 1.00 91.50 465 VAL A N 1
ATOM 3748 C CA . VAL A 1 465 ? 42.001 -0.497 -60.384 1.00 91.50 465 VAL A CA 1
ATOM 3749 C C . VAL A 1 465 ? 43.422 -0.064 -60.075 1.00 91.50 465 VAL A C 1
ATOM 3751 O O . VAL A 1 465 ? 43.623 0.910 -59.355 1.00 91.50 465 VAL A O 1
ATOM 3754 N N . VAL A 1 466 ? 44.388 -0.796 -60.622 1.00 89.75 466 VAL A N 1
ATOM 3755 C CA . VAL A 1 466 ? 45.817 -0.499 -60.535 1.00 89.75 466 VAL A CA 1
ATOM 3756 C C . VAL A 1 466 ? 46.301 -0.042 -61.902 1.00 89.75 466 VAL A C 1
ATOM 3758 O O . VAL A 1 466 ? 46.094 -0.718 -62.910 1.00 89.75 466 VAL A O 1
ATOM 3761 N N . GLU A 1 467 ? 46.935 1.119 -61.943 1.00 91.00 467 GLU A N 1
ATOM 3762 C CA . GLU A 1 467 ? 47.459 1.728 -63.155 1.00 91.00 467 GLU A CA 1
ATOM 3763 C C . GLU A 1 467 ? 48.988 1.702 -63.118 1.00 91.00 467 GLU A C 1
ATOM 3765 O O . GLU A 1 467 ? 49.628 2.215 -62.200 1.00 91.00 467 GLU A O 1
ATOM 3770 N N . VAL A 1 468 ? 49.567 1.042 -64.117 1.00 89.50 468 VAL A N 1
ATOM 3771 C CA . VAL A 1 468 ? 51.009 0.911 -64.294 1.00 89.50 468 VAL A CA 1
ATOM 3772 C C . VAL A 1 468 ? 51.421 1.874 -65.396 1.00 89.50 468 VAL A C 1
ATOM 3774 O O . VAL A 1 468 ? 51.003 1.722 -66.545 1.00 89.50 468 VAL A O 1
ATOM 3777 N N . SER A 1 469 ? 52.219 2.879 -65.054 1.00 87.69 469 SER A N 1
ATOM 3778 C CA . SER A 1 469 ? 52.610 3.943 -65.985 1.00 87.69 469 SER A CA 1
ATOM 3779 C C . SER A 1 469 ? 54.003 4.468 -65.667 1.00 87.69 469 SER A C 1
ATOM 3781 O O . SER A 1 469 ? 54.407 4.490 -64.505 1.00 87.69 469 SER A O 1
ATOM 3783 N N . GLU A 1 470 ? 54.728 4.928 -66.685 1.00 76.56 470 GLU A N 1
ATOM 3784 C CA . GLU A 1 470 ? 56.011 5.601 -66.486 1.00 76.56 470 GLU A CA 1
ATOM 3785 C C . GLU A 1 470 ? 55.819 6.887 -65.674 1.00 76.56 470 GLU A C 1
ATOM 3787 O O . GLU A 1 470 ? 55.150 7.833 -66.097 1.00 76.56 470 GLU A O 1
ATOM 3792 N N . THR A 1 471 ? 56.428 6.949 -64.494 1.00 59.44 471 THR A N 1
ATOM 3793 C CA . THR A 1 471 ? 56.464 8.169 -63.693 1.00 59.44 471 THR A CA 1
ATOM 3794 C C . THR A 1 471 ? 57.489 9.138 -64.288 1.00 59.44 471 THR A C 1
ATOM 3796 O O . THR A 1 471 ? 58.683 9.087 -63.998 1.00 59.44 471 THR A O 1
ATOM 3799 N N . LEU A 1 472 ? 57.029 10.070 -65.128 1.00 51.47 472 LEU A N 1
ATOM 3800 C CA . LEU A 1 472 ? 57.817 11.238 -65.532 1.00 51.47 472 LEU A CA 1
ATOM 3801 C C . LEU A 1 472 ? 58.056 12.136 -64.306 1.00 51.47 472 LEU A C 1
ATOM 3803 O O . LEU A 1 472 ? 57.208 12.942 -63.926 1.00 51.47 472 LEU A O 1
ATOM 3807 N N . GLY A 1 473 ? 59.216 11.990 -63.663 1.00 44.69 473 GLY A N 1
ATOM 3808 C CA . GLY A 1 473 ? 59.629 12.853 -62.554 1.00 44.69 473 GLY A CA 1
ATOM 3809 C C . GLY A 1 473 ? 59.765 14.334 -62.967 1.00 44.69 473 GLY A C 1
ATOM 3810 O O . GLY A 1 473 ? 60.001 14.642 -64.140 1.00 44.69 473 GLY A O 1
ATOM 3811 N N . PRO A 1 474 ? 59.650 15.290 -62.025 1.00 41.34 474 PRO A N 1
ATOM 3812 C CA . PRO A 1 474 ? 59.700 16.718 -62.336 1.00 41.34 474 PRO A CA 1
ATOM 3813 C C . PRO A 1 474 ? 61.070 17.132 -62.907 1.00 41.34 474 PRO A C 1
ATOM 3815 O O . PRO A 1 474 ? 62.111 16.962 -62.269 1.00 41.34 474 PRO A O 1
ATOM 3818 N N . ARG A 1 475 ? 61.079 17.736 -64.107 1.00 40.09 475 ARG A N 1
ATOM 3819 C CA . ARG A 1 475 ? 62.272 18.360 -64.712 1.00 40.09 475 ARG A CA 1
ATOM 3820 C C . ARG A 1 475 ? 62.785 19.494 -63.810 1.00 40.09 475 ARG A C 1
ATOM 3822 O O . ARG A 1 475 ? 62.232 20.592 -63.818 1.00 40.09 475 ARG A O 1
ATOM 3829 N N . ARG A 1 476 ? 63.890 19.273 -63.087 1.00 36.41 476 ARG A N 1
ATOM 3830 C CA . ARG A 1 476 ? 64.692 20.357 -62.484 1.00 36.41 476 ARG A CA 1
ATOM 3831 C C . ARG A 1 476 ? 65.199 21.282 -63.600 1.00 36.41 476 ARG A C 1
ATOM 3833 O O . ARG A 1 476 ? 66.095 20.906 -64.353 1.00 36.41 476 ARG A O 1
ATOM 3840 N N . ARG A 1 477 ? 64.667 22.505 -63.700 1.00 39.16 477 ARG A N 1
ATOM 3841 C CA . ARG A 1 477 ? 65.298 23.583 -64.481 1.00 39.16 477 ARG A CA 1
ATOM 3842 C C . ARG A 1 477 ? 66.606 23.984 -63.786 1.00 39.16 477 ARG A C 1
ATOM 3844 O O . ARG A 1 477 ? 66.569 24.570 -62.710 1.00 39.16 477 ARG A O 1
ATOM 3851 N N . ARG A 1 478 ? 67.759 23.688 -64.395 1.00 37.44 478 ARG A N 1
ATOM 3852 C CA . ARG A 1 478 ? 69.023 24.375 -64.079 1.00 37.44 478 ARG A CA 1
ATOM 3853 C C . ARG A 1 478 ? 68.943 25.780 -64.682 1.00 37.44 478 ARG A C 1
ATOM 3855 O O . ARG A 1 478 ? 69.041 25.926 -65.895 1.00 37.44 478 ARG A O 1
ATOM 3862 N N . GLY A 1 479 ? 68.703 26.787 -63.845 1.00 39.84 479 GLY A N 1
ATOM 3863 C CA . GLY A 1 479 ? 68.905 28.189 -64.208 1.00 39.84 479 GLY A CA 1
ATOM 3864 C C . GLY A 1 479 ? 70.402 28.488 -64.274 1.00 39.84 479 GLY A C 1
ATOM 3865 O O . GLY A 1 479 ? 71.141 28.140 -63.356 1.00 39.84 479 GLY A O 1
ATOM 3866 N N . LEU A 1 480 ? 70.827 29.058 -65.398 1.00 40.75 480 LEU A N 1
ATOM 3867 C CA . LEU A 1 480 ? 72.193 29.465 -65.707 1.00 40.75 480 LEU A CA 1
ATOM 3868 C C . LEU A 1 480 ? 72.720 30.526 -64.729 1.00 40.75 480 LEU A C 1
ATOM 3870 O O . LEU A 1 480 ? 72.038 31.502 -64.429 1.00 40.75 480 LEU A O 1
ATOM 3874 N N . LEU A 1 481 ? 73.970 30.335 -64.307 1.00 42.00 481 LEU A N 1
ATOM 3875 C CA . LEU A 1 481 ? 74.857 31.374 -63.793 1.00 42.00 481 LEU A CA 1
ATOM 3876 C C . LEU A 1 481 ? 75.118 32.412 -64.896 1.00 42.00 481 LEU A C 1
ATOM 3878 O O . LEU A 1 481 ? 75.554 32.044 -65.985 1.00 42.00 481 LEU A O 1
ATOM 3882 N N . LEU A 1 482 ? 74.923 33.693 -64.588 1.00 40.06 482 LEU A N 1
ATOM 3883 C CA . LEU A 1 482 ? 75.576 34.801 -65.284 1.00 40.06 482 LEU A CA 1
ATOM 3884 C C . LEU A 1 482 ? 76.482 35.507 -64.272 1.00 40.06 482 LEU A C 1
ATOM 3886 O O . LEU A 1 482 ? 76.041 35.886 -63.189 1.00 40.06 482 LEU A O 1
ATOM 3890 N N . GLY A 1 483 ? 77.766 35.570 -64.624 1.00 35.34 483 GLY A N 1
ATOM 3891 C CA . GLY A 1 483 ? 78.826 36.260 -63.894 1.00 35.34 483 GLY A CA 1
ATOM 3892 C C . GLY A 1 483 ? 78.828 37.780 -64.121 1.00 35.34 483 GLY A C 1
ATOM 3893 O O . GLY A 1 483 ? 77.899 38.309 -64.729 1.00 35.34 483 GLY A O 1
ATOM 3894 N N . PRO A 1 484 ? 79.858 38.472 -63.606 1.00 47.69 484 PRO A N 1
ATOM 3895 C CA . PRO A 1 484 ? 79.741 39.802 -63.017 1.00 47.69 484 PRO A CA 1
ATOM 3896 C C . PRO A 1 484 ? 80.028 40.939 -64.006 1.00 47.69 484 PRO A C 1
ATOM 3898 O O . PRO A 1 484 ? 80.807 40.772 -64.945 1.00 47.69 484 PRO A O 1
ATOM 3901 N N . GLY A 1 485 ? 79.437 42.103 -63.733 1.00 35.56 485 GLY A N 1
ATOM 3902 C CA . GLY A 1 485 ? 79.736 43.398 -64.343 1.00 35.56 485 GLY A CA 1
ATOM 3903 C C . GLY A 1 485 ? 79.522 44.501 -63.323 1.00 35.56 485 GLY A C 1
ATOM 3904 O O . GLY A 1 485 ? 78.513 44.395 -62.587 1.00 35.56 485 GLY A O 1
#

Sequence (485 aa):
MRGVRHVVWVNPSGKPVPTDKPLEEVRKETTRYEALMIPLEPRKPESPWMQVTPGVVEAVRKLLAGQQYYEAHKGAYVGLNQVYFIEIRSRRPDGKLVITNPLEPGQKKKVKQVEAVIEPDLVYPLIRGRDIRKWYVEFRDRYVIVPHDPKTARPLQESKLRVELPLTYSYLNSYRSELENRPIHKLWGKGNPFFAIYDIGTYTFAPYKVVWKRIAGAITGKAVSFACAVVEPIEGKPVVPDGSTAILVAADSPEEAYYIAGFLNSTIARAIIASYTYELRQETHILDTIKVPKYDSQNEIHRKIAVLSRRAHELARCIYAGNKPEYCKDINAEKELESVERELDLAVARLLSLSEDCLREFMNLMAILSGEELPAREEVELPKEPKVSVLNTLLPPDVRSYVEVDVVNPSGEEVEFRYEFPWGEGSFRIVEGKHRVEVPPLKPGRYSGVLRYKWRGFEKVVGVVVEVSETLGPRRRRGLLLGPG

pLDDT: mean 90.03, std 12.44, range [31.55, 98.88]

InterPro domains:
  IPR050953 N(4)/N(6)-adenine-specific DNA methyltransferase [PTHR33841] (23-357)

Foldseek 3Di:
DPWDKDKFKFQLVPDDDDPPDDPVVSVVRIDIDIWTWAALDNVDPVHFIFIAHPLQVVLLNLQQPDDQPWFKFFFWAQLQQLLWKWAFPDADPVRWTFIWRDDDPPDDDDDDIDTFIWHCPQKAQEFFQVQWAAAGGDGDRIIGGAQADLVFRAHDDLVCCCVVIVRSSVSVVVCLVVLCPRPCCVVPVVVHPSRHIDSTGNLQFAQKKKKHWQADDDQLFFVLRTHIHMDGGDVNGRYTYHSVTMMIIHDNDLLQNQLVRLLCHALLNSLRRRGRDGRNGPDRCSSVRGRRDHQDPPDPLSSLSSVLSNLLSLLVQLVDPPDHDPVSPPDPSVVVSVVSSVVSNVSSCVVSVHDVVSSLSSQQSSCSSVSHDRDDPPPPPPFDDKDWDKPPLEAEAQDKDKIKIFIDGSRQDKWKKWKDWPQDIDIDIDSGGIDIDIDHHHHFDKTKIWMWIDDPNDIDIDIGIHGHDHPPDDDDDPDDDDDDD